Protein AF-0000000068829957 (afdb_homodimer)

Radius of gyration: 30.28 Å; Cα contacts (8 Å, |Δi|>4): 773; chains: 2; bounding box: 74×97×75 Å

Solvent-accessible surface area (backbone atoms only — not comparable to full-atom values): 32862 Å² total; per-residue (Å²): 134,70,81,79,63,74,63,84,70,80,65,81,62,57,65,62,57,53,44,51,52,41,47,58,48,46,72,55,53,75,54,76,85,65,76,72,61,68,68,58,65,77,64,64,68,70,67,81,69,76,67,53,70,68,47,48,56,52,47,56,69,32,60,49,36,44,52,46,49,48,53,38,49,49,32,34,45,48,32,22,50,38,40,54,48,34,44,62,73,44,33,48,37,49,35,57,43,63,31,39,73,57,59,40,68,57,50,48,51,51,43,53,52,39,29,52,50,13,31,56,48,21,60,63,41,32,81,74,61,18,57,50,54,40,29,38,51,10,24,44,50,30,13,54,26,29,38,50,40,15,52,49,32,51,74,74,65,45,43,62,71,45,57,87,76,63,80,66,68,80,69,69,84,73,54,42,62,63,51,53,54,34,50,43,50,24,40,23,28,32,25,33,12,37,58,33,43,33,43,27,43,45,50,49,51,45,56,81,89,48,15,32,52,50,27,25,53,51,46,44,50,40,51,49,40,44,51,49,34,46,63,46,43,61,58,36,27,75,73,48,22,43,24,47,40,29,38,49,14,12,49,42,16,45,53,44,28,57,53,46,66,74,66,52,67,32,60,42,70,55,53,60,67,58,47,44,33,28,46,55,68,76,42,80,70,55,80,53,67,46,70,78,70,77,70,67,71,68,71,71,69,64,52,72,72,61,48,75,61,76,77,106,135,70,81,80,62,74,63,85,69,86,61,81,64,57,65,62,57,53,45,50,52,41,47,58,47,47,70,56,52,72,54,75,87,66,75,73,61,69,69,59,67,78,66,64,68,71,66,81,68,75,67,54,73,69,47,48,56,52,46,56,67,32,62,48,36,44,51,47,48,48,52,36,49,50,33,34,45,48,33,20,50,38,40,55,50,34,44,63,75,44,33,48,36,49,34,56,44,64,31,38,73,58,59,40,68,56,50,48,51,50,43,52,53,38,30,52,50,13,31,55,48,23,60,63,41,32,80,75,63,18,59,50,53,40,30,37,51,11,23,43,49,29,14,53,27,29,37,50,39,14,52,48,32,50,74,75,64,45,43,64,71,44,60,86,77,62,81,66,70,80,69,68,84,72,55,41,62,64,53,54,54,33,51,46,51,23,40,23,27,32,25,33,11,37,58,33,43,32,42,26,44,47,50,49,53,45,56,81,92,49,15,32,50,50,26,25,52,52,47,43,51,39,51,49,39,43,49,48,35,49,62,46,44,60,59,36,26,75,73,48,22,44,23,48,39,29,37,50,14,11,49,43,16,43,53,43,28,57,53,46,67,74,66,52,67,29,61,42,70,56,50,60,68,57,46,44,32,29,45,56,70,76,41,80,68,54,80,54,68,46,69,79,70,74,69,66,70,67,70,70,69,62,52,71,74,63,42,69,69,74,77,102

Secondary structure (DSSP, 8-state):
--GGG----TT---HHHHHHHHHHHHTTTSSS-TTSTTTTTTT-S-------HHHHHHHHTSHHHHHHHHHHHHHHHHHHHTTHHHHHHTHHHHHHHTT-SS-HHHHHHHHHHHHHHHHHHHHHHHHHH-HHHHHHHHHHHHHHHHHHHHHHHHHHT--S---TT---S---S---SHHHHHHHHHHHHHHHTTTTHHHHHHTTSS-HHHHHHHHHHHHHHHHHHHHHHHHHHHHHHHHHHHHHHHHHHHHHHHHHHHHHHHH----TT--HHHHHHHHHTS----SS--------------TTSS-S-TT-/--GGG----TT---HHHHHHHHHHHHHTTSSS-TTSTTTTTTT-S-------HHHHHHHHTSHHHHHHHHHHHHHHHHHHHTTHHHHHHTHHHHHHHTT-SS-HHHHHHHHHHHHHHHHHHHHHHHHHH-HHHHHHHHHHHHHHHHHHHHHHHHHHT--S---TT---S---S---SHHHHHHHHHHHHHHHTTTTHHHHHHTTSS-HHHHHHHHHHHHHHHHHHHHHHHHHHHHHHHHHHHHHHHHHHHHHHHHHHHHHHHH----TT--HHHHHHHHHTS----SS--------------TTSSSGGGG-

Structure (mmCIF, N/CA/C/O backbone):
data_AF-0000000068829957-model_v1
#
loop_
_entity.id
_entity.type
_entity.pdbx_description
1 polymer 'Major facilitator superfamily (MFS) profile domain-containing protein'
#
loop_
_atom_site.group_PDB
_atom_site.id
_atom_site.type_symbol
_atom_site.label_atom_id
_atom_site.label_alt_id
_atom_site.label_comp_id
_atom_site.label_asym_id
_atom_site.label_entity_id
_atom_site.label_seq_id
_atom_site.pdbx_PDB_ins_code
_atom_site.Cartn_x
_atom_site.Cartn_y
_atom_site.Cartn_z
_atom_site.occupancy
_atom_site.B_iso_or_equiv
_atom_site.auth_seq_id
_atom_site.auth_comp_id
_atom_site.auth_asym_id
_atom_site.auth_atom_id
_atom_site.pdbx_PDB_model_num
ATOM 1 N N . MET A 1 1 ? 8.531 40.062 -26.922 1 20.66 1 MET A N 1
ATOM 2 C CA . MET A 1 1 ? 9.102 40.719 -25.75 1 20.66 1 MET A CA 1
ATOM 3 C C . MET A 1 1 ? 8 41.375 -24.922 1 20.66 1 MET A C 1
ATOM 5 O O . MET A 1 1 ? 8.133 41.5 -23.688 1 20.66 1 MET A O 1
ATOM 9 N N . ALA A 1 2 ? 7.012 42.156 -25.516 1 23.16 2 ALA A N 1
ATOM 10 C CA . ALA A 1 2 ? 6.039 43.094 -24.938 1 23.16 2 ALA A CA 1
ATOM 11 C C . ALA A 1 2 ? 4.938 42.344 -24.203 1 23.16 2 ALA A C 1
ATOM 13 O O . ALA A 1 2 ? 4.445 42.812 -23.172 1 23.16 2 ALA A O 1
ATOM 14 N N . TRP A 1 3 ? 4.371 41.312 -24.891 1 24.27 3 TRP A N 1
ATOM 15 C CA . TRP A 1 3 ? 3.029 40.875 -24.531 1 24.27 3 TRP A CA 1
ATOM 16 C C . TRP A 1 3 ? 3.021 40.25 -23.141 1 24.27 3 TRP A C 1
ATOM 18 O O . TRP A 1 3 ? 1.961 40.094 -22.531 1 24.27 3 TRP A O 1
ATOM 28 N N . LEU A 1 4 ? 4.215 39.656 -22.688 1 21.59 4 LEU A N 1
ATOM 29 C CA . LEU A 1 4 ? 4.395 38.875 -21.484 1 21.59 4 LEU A CA 1
ATOM 30 C C . LEU A 1 4 ? 4.105 39.688 -20.234 1 21.59 4 LEU A C 1
ATOM 32 O O . LEU A 1 4 ? 4.328 39.219 -19.109 1 21.59 4 LEU A O 1
ATOM 36 N N . ARG A 1 5 ? 3.996 41 -20.422 1 25.95 5 ARG A N 1
ATOM 37 C CA . ARG A 1 5 ? 4.055 42 -19.375 1 25.95 5 ARG A CA 1
ATOM 38 C C . ARG A 1 5 ? 2.793 41.969 -18.516 1 25.95 5 ARG A C 1
ATOM 40 O O . ARG A 1 5 ? 2.662 42.75 -17.562 1 25.95 5 ARG A O 1
ATOM 47 N N . GLY A 1 6 ? 1.72 41.594 -19.188 1 27.38 6 GLY A N 1
ATOM 48 C CA . GLY A 1 6 ? 0.458 41.938 -18.562 1 27.38 6 GLY A CA 1
ATOM 49 C C . GLY A 1 6 ? 0.237 41.25 -17.234 1 27.38 6 GLY A C 1
ATOM 50 O O . GLY A 1 6 ? -0.901 41.094 -16.781 1 27.38 6 GLY A O 1
ATOM 51 N N . TRP A 1 7 ? 1.264 40.5 -16.781 1 24.75 7 TRP A N 1
ATOM 52 C CA . TRP A 1 7 ? 1.088 39.625 -15.625 1 24.75 7 TRP A CA 1
ATOM 53 C C . TRP A 1 7 ? 0.588 40.406 -14.414 1 24.75 7 TRP A C 1
ATOM 55 O O . TRP A 1 7 ? 0.875 41.594 -14.273 1 24.75 7 TRP A O 1
ATOM 65 N N . THR A 1 8 ? -0.398 39.812 -13.602 1 26.27 8 THR A N 1
ATOM 66 C CA . THR A 1 8 ? -1.294 40.312 -12.555 1 26.27 8 THR A CA 1
ATOM 67 C C . THR A 1 8 ? -0.514 41.062 -11.477 1 26.27 8 THR A C 1
ATOM 69 O O . THR A 1 8 ? 0.425 40.5 -10.891 1 26.27 8 THR A O 1
ATOM 72 N N . THR A 1 9 ? -0.306 42.312 -11.578 1 26 9 THR A N 1
ATOM 73 C CA . THR A 1 9 ? 0.217 43.281 -10.602 1 26 9 THR A CA 1
ATOM 74 C C . THR A 1 9 ? -0.488 43.125 -9.258 1 26 9 THR A C 1
ATOM 76 O O . THR A 1 9 ? -1.718 43.062 -9.195 1 26 9 THR A O 1
ATOM 79 N N . VAL A 1 10 ? 0.106 42.406 -8.289 1 30.42 10 VAL A N 1
ATOM 80 C CA . VAL A 1 10 ? -0.153 42.406 -6.852 1 30.42 10 VAL A CA 1
ATOM 81 C C . VAL A 1 10 ? -0.478 43.812 -6.383 1 30.42 10 VAL A C 1
ATOM 83 O O . VAL A 1 10 ? -0.15 44.188 -5.254 1 30.42 10 VAL A O 1
ATOM 86 N N . GLU A 1 11 ? -0.833 44.719 -7.32 1 29.52 11 GLU A N 1
ATOM 87 C CA . GLU A 1 11 ? -1.032 46.094 -6.941 1 29.52 11 GLU A CA 1
ATOM 88 C C . GLU A 1 11 ? -2.057 46.219 -5.816 1 29.52 11 GLU A C 1
ATOM 90 O O . GLU A 1 11 ? -2.02 47.188 -5.039 1 29.52 11 GLU A O 1
ATOM 95 N N . SER A 1 12 ? -3.197 45.594 -6 1 31.22 12 SER A N 1
ATOM 96 C CA . SER A 1 12 ? -4.27 46.125 -5.176 1 31.22 12 SER A CA 1
ATOM 97 C C . SER A 1 12 ? -4.113 45.719 -3.719 1 31.22 12 SER A C 1
ATOM 99 O O . SER A 1 12 ? -4.641 44.688 -3.305 1 31.22 12 SER A O 1
ATOM 101 N N . VAL A 1 13 ? -2.893 45.625 -3.256 1 34 13 VAL A N 1
ATOM 102 C CA . VAL A 1 13 ? -2.744 45.562 -1.807 1 34 13 VAL A CA 1
ATOM 103 C C . VAL A 1 13 ? -3.594 46.625 -1.151 1 34 13 VAL A C 1
ATOM 105 O O . VAL A 1 13 ? -3.414 47.812 -1.428 1 34 13 VAL A O 1
ATOM 108 N N . ASP A 1 14 ? -4.805 46.375 -0.723 1 34.84 14 ASP A N 1
ATOM 109 C CA . ASP A 1 14 ? -5.852 47.281 -0.241 1 34.84 14 ASP A CA 1
ATOM 110 C C . ASP A 1 14 ? -5.281 48.312 0.725 1 34.84 14 ASP A C 1
ATOM 112 O O . ASP A 1 14 ? -4.453 48 1.577 1 34.84 14 ASP A O 1
ATOM 116 N N . PRO A 1 15 ? -5.297 49.594 0.412 1 38.59 15 PRO A N 1
ATOM 117 C CA . PRO A 1 15 ? -4.898 50.75 1.225 1 38.59 15 PRO A CA 1
ATOM 118 C C . PRO A 1 15 ? -5.285 50.594 2.693 1 38.59 15 PRO A C 1
ATOM 120 O O . PRO A 1 15 ? -4.562 51.062 3.578 1 38.59 15 PRO A O 1
ATOM 123 N N . GLU A 1 16 ? -6.328 49.812 2.869 1 39.44 16 GLU A N 1
ATOM 124 C CA . GLU A 1 16 ? -6.848 49.688 4.227 1 39.44 16 GLU A CA 1
ATOM 125 C C . GLU A 1 16 ? -5.895 48.875 5.105 1 39.44 16 GLU A C 1
ATOM 127 O O . GLU A 1 16 ? -5.734 49.188 6.293 1 39.44 16 GLU A O 1
ATOM 132 N N . PHE A 1 17 ? -5.242 47.906 4.418 1 39.41 17 PHE A N 1
ATOM 133 C CA . PHE A 1 17 ? -4.266 47.156 5.195 1 39.41 17 PHE A CA 1
ATOM 134 C C . PHE A 1 17 ? -3.07 48.031 5.559 1 39.41 17 PHE A C 1
ATOM 136 O O . PHE A 1 17 ? -2.549 47.938 6.672 1 39.41 17 PHE A O 1
ATOM 143 N N . GLN A 1 18 ? -2.752 48.844 4.656 1 41.28 18 GLN A N 1
ATOM 144 C CA . GLN A 1 18 ? -1.681 49.781 4.969 1 41.28 18 GLN A CA 1
ATOM 145 C C . GLN A 1 18 ? -2.094 50.75 6.082 1 41.28 18 GLN A C 1
ATOM 147 O O . GLN A 1 18 ? -1.284 51.094 6.949 1 41.28 18 GLN A O 1
ATOM 152 N N . GLU A 1 19 ? -3.309 51.094 6.039 1 45.19 19 GLU A N 1
ATOM 153 C CA . GLU A 1 19 ? -3.787 52.031 7.043 1 45.19 19 GLU A CA 1
ATOM 154 C C . GLU A 1 19 ? -3.855 51.375 8.422 1 45.19 19 GLU A C 1
ATOM 156 O O . GLU A 1 19 ? -3.523 52 9.43 1 45.19 19 GLU A O 1
ATOM 161 N N . LEU A 1 20 ? -4.211 50.094 8.422 1 41.53 20 LEU A N 1
ATOM 162 C CA . LEU A 1 20 ? -4.219 49.375 9.688 1 41.53 20 LEU A CA 1
ATOM 163 C C . LEU A 1 20 ? -2.805 49.25 10.242 1 41.53 20 LEU A C 1
ATOM 165 O O . LEU A 1 20 ? -2.576 49.438 11.438 1 41.53 20 LEU A O 1
ATOM 169 N N . CYS A 1 21 ? -1.867 48.906 9.328 1 42.53 21 CYS A N 1
ATOM 170 C CA . CYS A 1 21 ? -0.47 48.906 9.75 1 42.53 21 CYS A CA 1
ATOM 171 C C . CYS A 1 21 ? -0.027 50.281 10.172 1 42.53 21 CYS A C 1
ATOM 173 O O . CYS A 1 21 ? 0.716 50.438 11.148 1 42.53 21 CYS A O 1
ATOM 175 N N . ARG A 1 22 ? -0.513 51.125 9.43 1 42.97 22 ARG A N 1
ATOM 176 C CA . ARG A 1 22 ? -0.151 52.5 9.734 1 42.97 22 ARG A CA 1
ATOM 177 C C . ARG A 1 22 ? -0.759 52.969 11.055 1 42.97 22 ARG A C 1
ATOM 179 O O . ARG A 1 22 ? -0.104 53.656 11.844 1 42.97 22 ARG A O 1
ATOM 186 N N . GLN A 1 23 ? -2.041 52.656 11.234 1 42.66 23 GLN A N 1
ATOM 187 C CA . GLN A 1 23 ? -2.697 53.062 12.469 1 42.66 23 GLN A CA 1
ATOM 188 C C . GLN A 1 23 ? -2.064 52.375 13.68 1 42.66 23 GLN A C 1
ATOM 190 O O . GLN A 1 23 ? -1.937 52.969 14.742 1 42.66 23 GLN A O 1
ATOM 195 N N . LEU A 1 24 ? -1.767 51.031 13.469 1 37.44 24 LEU A N 1
ATOM 196 C CA . LEU A 1 24 ? -1.038 50.375 14.539 1 37.44 24 LEU A CA 1
ATOM 197 C C . LEU A 1 24 ? 0.324 51 14.766 1 37.44 24 LEU A C 1
ATOM 199 O O . LEU A 1 24 ? 0.78 51.125 15.898 1 37.44 24 LEU A O 1
ATOM 203 N N . ASN A 1 25 ? 0.862 51.344 13.633 1 37.62 25 ASN A N 1
ATOM 204 C CA . ASN A 1 25 ? 2.129 52.062 13.742 1 37.62 25 ASN A CA 1
ATOM 205 C C . ASN A 1 25 ? 1.93 53.469 14.289 1 37.62 25 ASN A C 1
ATOM 207 O O . ASN A 1 25 ? 2.828 54.031 14.914 1 37.62 25 ASN A O 1
ATOM 211 N N . LYS A 1 26 ? 0.873 54.062 13.852 1 38 26 LYS A N 1
ATOM 212 C CA . LYS A 1 26 ? 0.662 55.438 14.312 1 38 26 LYS A CA 1
ATOM 213 C C . LYS A 1 26 ? 0.438 55.469 15.82 1 38 26 LYS A C 1
ATOM 215 O O . LYS A 1 26 ? 0.855 56.438 16.484 1 38 26 LYS A O 1
ATOM 220 N N . ASN A 1 27 ? -0.514 54.625 16.297 1 36.5 27 ASN A N 1
ATOM 221 C CA . ASN A 1 27 ? -0.719 54.719 17.734 1 36.5 27 ASN A CA 1
ATOM 222 C C . ASN A 1 27 ? 0.56 54.375 18.5 1 36.5 27 ASN A C 1
ATOM 224 O O . ASN A 1 27 ? 0.606 54.531 19.734 1 36.5 27 ASN A O 1
ATOM 228 N N . ALA A 1 28 ? 1.517 53.625 17.859 1 33.62 28 ALA A N 1
ATOM 229 C CA . ALA A 1 28 ? 2.832 53.438 18.469 1 33.62 28 ALA A CA 1
ATOM 230 C C . ALA A 1 28 ? 3.643 54.75 18.406 1 33.62 28 ALA A C 1
ATOM 232 O O . ALA A 1 28 ? 4.746 54.812 18.953 1 33.62 28 ALA A O 1
ATOM 233 N N . VAL A 1 29 ? 3.271 55.625 17.516 1 34.06 29 VAL A N 1
ATOM 234 C CA . VAL A 1 29 ? 4.137 56.781 17.312 1 34.06 29 VAL A CA 1
ATOM 235 C C . VAL A 1 29 ? 4.121 57.656 18.547 1 34.06 29 VAL A C 1
ATOM 237 O O . VAL A 1 29 ? 5.004 58.5 18.734 1 34.06 29 VAL A O 1
ATOM 240 N N . GLN A 1 30 ? 3 57.875 19.078 1 31.67 30 GLN A N 1
ATOM 241 C CA . GLN A 1 30 ? 3.168 58.969 20.016 1 31.67 30 GLN A CA 1
ATOM 242 C C . GLN A 1 30 ? 4.145 58.625 21.125 1 31.67 30 GLN A C 1
ATOM 244 O O . GLN A 1 30 ? 4.438 59.438 22 1 31.67 30 GLN A O 1
ATOM 249 N N . ALA A 1 31 ? 4.098 57.344 21.578 1 30.48 31 ALA A N 1
ATOM 250 C CA . ALA A 1 31 ? 4.969 57.312 22.766 1 30.48 31 ALA A CA 1
ATOM 251 C C . ALA A 1 31 ? 6.434 57.469 22.359 1 30.48 31 ALA A C 1
ATOM 253 O O . ALA A 1 31 ? 6.789 57.25 21.203 1 30.48 31 ALA A O 1
ATOM 254 N N . THR A 1 32 ? 7.504 57.562 23.375 1 31.25 32 THR A N 1
ATOM 255 C CA . THR A 1 32 ? 8.93 57.844 23.281 1 31.25 32 THR A CA 1
ATOM 256 C C . THR A 1 32 ? 9.57 57.031 22.156 1 31.25 32 THR A C 1
ATOM 258 O O . THR A 1 32 ? 9.062 56 21.766 1 31.25 32 THR A O 1
ATOM 261 N N . PRO A 1 33 ? 10.711 57.5 21.406 1 30.17 33 PRO A N 1
ATOM 262 C CA . PRO A 1 33 ? 11.383 56.938 20.234 1 30.17 33 PRO A CA 1
ATOM 263 C C . PRO A 1 33 ? 11.555 55.438 20.312 1 30.17 33 PRO A C 1
ATOM 265 O O . PRO A 1 33 ? 12.141 54.938 21.281 1 30.17 33 PRO A O 1
ATOM 268 N N . LEU A 1 34 ? 10.578 54.594 19.938 1 30.53 34 LEU A N 1
ATOM 269 C CA . LEU A 1 34 ? 10.43 53.125 19.953 1 30.53 34 LEU A CA 1
ATOM 270 C C . LEU A 1 34 ? 11.656 52.469 19.359 1 30.53 34 LEU A C 1
ATOM 272 O O . LEU A 1 34 ? 11.547 51.375 18.781 1 30.53 34 LEU A O 1
ATOM 276 N N . THR A 1 35 ? 12.891 53.125 19.125 1 31.33 35 THR A N 1
ATOM 277 C CA . THR A 1 35 ? 14.141 52.531 18.656 1 31.33 35 THR A CA 1
ATOM 278 C C . THR A 1 35 ? 14.453 51.25 19.438 1 31.33 35 THR A C 1
ATOM 280 O O . THR A 1 35 ? 15.07 50.344 18.906 1 31.33 35 THR A O 1
ATOM 283 N N . THR A 1 36 ? 14.359 51.344 20.828 1 30.22 36 THR A N 1
ATOM 284 C CA . THR A 1 36 ? 14.953 50.281 21.641 1 30.22 36 THR A CA 1
ATOM 285 C C . THR A 1 36 ? 14.125 49 21.547 1 30.22 36 THR A C 1
ATOM 287 O O . THR A 1 36 ? 14.609 47.938 21.859 1 30.22 36 THR A O 1
ATOM 290 N N . ILE A 1 37 ? 12.734 49.156 21.422 1 29.83 37 ILE A N 1
ATOM 291 C CA . ILE A 1 37 ? 11.969 47.938 21.625 1 29.83 37 ILE A CA 1
ATOM 292 C C . ILE A 1 37 ? 11.992 47.094 20.344 1 29.83 37 ILE A C 1
ATOM 294 O O . ILE A 1 37 ? 11.32 46.062 20.25 1 29.83 37 ILE A O 1
ATOM 298 N N . SER A 1 38 ? 12.312 47.625 19.188 1 33.47 38 SER A N 1
ATOM 2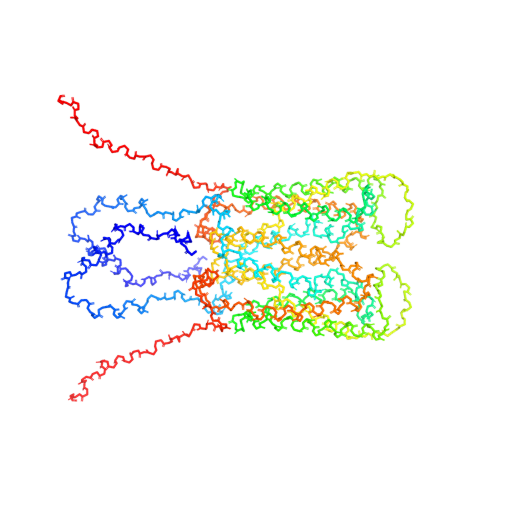99 C CA . SER A 1 38 ? 12.391 46.812 17.969 1 33.47 38 SER A CA 1
ATOM 300 C C . SER A 1 38 ? 13.289 45.594 18.156 1 33.47 38 SER A C 1
ATOM 302 O O . SER A 1 38 ? 13.336 44.719 17.312 1 33.47 38 SER A O 1
ATOM 304 N N . GLY A 1 39 ? 14.312 45.688 19.031 1 30.8 39 GLY A N 1
ATOM 305 C CA . GLY A 1 39 ? 15.258 44.625 19.203 1 30.8 39 GLY A CA 1
ATOM 306 C C . GLY A 1 39 ? 14.625 43.375 19.812 1 30.8 39 GLY A C 1
ATOM 307 O O . GLY A 1 39 ? 15.195 42.281 19.719 1 30.8 39 GLY A O 1
ATOM 308 N N . LYS A 1 40 ? 13.734 43.5 20.844 1 33.03 40 LYS A N 1
ATOM 309 C CA . LYS A 1 40 ? 13.398 42.375 21.703 1 33.03 40 LYS A CA 1
ATOM 310 C C . LYS A 1 40 ? 12.227 41.562 21.125 1 33.03 40 LYS A C 1
ATOM 312 O O . LYS A 1 40 ? 11.781 40.594 21.734 1 33.03 40 LYS A O 1
ATOM 317 N N . LEU A 1 41 ? 11.383 42.125 20.422 1 34.44 41 LEU A N 1
ATOM 318 C CA . LEU A 1 41 ? 10.203 41.344 20.078 1 34.44 41 LEU A CA 1
ATOM 319 C C . LEU A 1 41 ? 10.57 40.156 19.172 1 34.44 41 LEU A C 1
ATOM 321 O O . LEU A 1 41 ? 9.773 39.25 19 1 34.44 41 LEU A O 1
ATOM 325 N N . ASN A 1 42 ? 11.508 40.375 18.328 1 33.78 42 ASN A N 1
ATOM 326 C CA . ASN A 1 42 ? 11.867 39.25 17.453 1 33.78 42 ASN A CA 1
ATOM 327 C C . ASN A 1 42 ? 12.289 38.031 18.266 1 33.78 42 ASN A C 1
ATOM 329 O O . ASN A 1 42 ? 12.516 36.969 17.703 1 33.78 42 ASN A O 1
ATOM 333 N N . GLU A 1 43 ? 12.742 38.25 19.453 1 33.09 43 GLU A N 1
ATOM 334 C CA . GLU A 1 43 ? 13.5 37.156 20.062 1 33.09 43 GLU A CA 1
ATOM 335 C C . GLU A 1 43 ? 12.586 36.062 20.578 1 33.09 43 GLU A C 1
ATOM 337 O O . GLU A 1 43 ? 12.977 34.906 20.641 1 33.09 43 GLU A O 1
ATOM 342 N N . ASN A 1 44 ? 11.484 36.344 21.375 1 33.28 44 ASN A N 1
ATOM 343 C CA . ASN A 1 44 ? 10.938 35.281 22.203 1 33.28 44 ASN A CA 1
ATOM 344 C C . ASN A 1 44 ? 9.758 34.594 21.531 1 33.28 44 ASN A C 1
ATOM 346 O O . ASN A 1 44 ? 8.836 34.125 22.203 1 33.28 44 ASN A O 1
ATOM 350 N N . VAL A 1 45 ? 9.305 34.969 20.375 1 34.78 45 VAL A N 1
ATOM 351 C CA . VAL A 1 45 ? 8.258 34.031 19.953 1 34.78 45 VAL A CA 1
ATOM 352 C C . VAL A 1 45 ? 8.727 32.594 20.156 1 34.78 45 VAL A C 1
ATOM 354 O O . VAL A 1 45 ? 9.695 32.156 19.531 1 34.78 45 VAL A O 1
ATOM 357 N N . PRO A 1 46 ? 8.422 32.094 21.328 1 32.47 46 PRO A N 1
ATOM 358 C CA . PRO A 1 46 ? 8.852 30.688 21.5 1 32.47 46 PRO A CA 1
ATOM 359 C C . PRO A 1 46 ? 8.539 29.828 20.297 1 32.47 46 PRO A C 1
ATOM 361 O O . PRO A 1 46 ? 7.406 29.828 19.812 1 32.47 46 PRO A O 1
ATOM 364 N N . MET A 1 47 ? 9.352 29.734 19.359 1 35.09 47 MET A N 1
ATOM 365 C CA . MET A 1 47 ? 9.258 28.672 18.359 1 35.09 47 MET A CA 1
ATOM 366 C C . MET A 1 47 ? 8.625 27.422 18.953 1 35.09 47 MET A C 1
ATOM 368 O O . MET A 1 47 ? 9.133 26.875 19.938 1 35.09 47 MET A O 1
ATOM 372 N N . ILE A 1 48 ? 7.297 27.328 19.047 1 38.41 48 ILE A N 1
ATOM 373 C CA . ILE A 1 48 ? 6.668 26.062 19.422 1 38.41 48 ILE A CA 1
ATOM 374 C C . ILE A 1 48 ? 7.641 24.906 19.188 1 38.41 48 ILE A C 1
ATOM 376 O O . ILE A 1 48 ? 8.016 24.625 18.047 1 38.41 48 ILE A O 1
ATOM 380 N N . LYS A 1 49 ? 8.422 24.703 20.172 1 41.09 49 LYS A N 1
ATOM 381 C CA . LYS A 1 49 ? 9.438 23.656 20.281 1 41.09 49 LYS A CA 1
ATOM 382 C C . LYS A 1 49 ? 8.906 22.312 19.812 1 41.09 49 LYS A C 1
ATOM 384 O O . LYS A 1 49 ? 7.879 21.844 20.297 1 41.09 49 LYS A O 1
ATOM 389 N N . LYS A 1 50 ? 9.164 21.953 18.641 1 49.78 50 LYS A N 1
ATOM 390 C CA . LYS A 1 50 ? 8.898 20.562 18.281 1 49.78 50 LYS A CA 1
ATOM 391 C C . LYS A 1 50 ? 9.391 19.609 19.359 1 49.78 50 LYS A C 1
ATOM 393 O O . LYS A 1 50 ? 10.523 19.734 19.828 1 49.78 50 LYS A O 1
ATOM 398 N N . PRO A 1 51 ? 8.453 18.891 20.047 1 49.16 51 PRO A N 1
ATOM 399 C CA . PRO A 1 51 ? 8.82 18 21.156 1 49.16 51 PRO A CA 1
ATOM 400 C C . PRO A 1 51 ? 10.008 17.109 20.828 1 49.16 51 PRO A C 1
ATOM 402 O O . PRO A 1 51 ? 10.203 16.734 19.672 1 49.16 51 PRO A O 1
ATOM 405 N N . SER A 1 52 ? 10.969 17 21.797 1 50.59 52 SER A N 1
ATOM 406 C CA . SER A 1 52 ? 12.109 16.078 21.781 1 50.59 52 SER A CA 1
ATOM 407 C C . SER A 1 52 ? 11.672 14.672 21.422 1 50.59 52 SER A C 1
ATOM 409 O O . SER A 1 52 ? 10.484 14.344 21.484 1 50.59 52 SER A O 1
ATOM 411 N N . LYS A 1 53 ? 12.602 13.781 20.922 1 53.94 53 LYS A N 1
ATOM 412 C CA . LYS A 1 53 ? 12.391 12.375 20.594 1 53.94 53 LYS A CA 1
ATOM 413 C C . LYS A 1 53 ? 11.5 11.695 21.625 1 53.94 53 LYS A C 1
ATOM 415 O O . LYS A 1 53 ? 10.586 10.945 21.266 1 53.94 53 LYS A O 1
ATOM 420 N N . VAL A 1 54 ? 11.969 11.859 22.844 1 50.69 54 VAL A N 1
ATOM 421 C CA . VAL A 1 54 ? 11.289 11.234 23.969 1 50.69 54 VAL A CA 1
ATOM 422 C C . VAL A 1 54 ? 9.867 11.773 24.078 1 50.69 54 VAL A C 1
ATOM 424 O O . VAL A 1 54 ? 8.93 11.023 24.375 1 50.69 54 VAL A O 1
ATOM 427 N N . GLN A 1 55 ? 9.781 13 23.703 1 55.75 55 GLN A N 1
ATOM 428 C CA . GLN A 1 55 ? 8.461 13.609 23.812 1 55.75 55 GLN A CA 1
ATOM 429 C C . GLN A 1 55 ? 7.547 13.133 22.688 1 55.75 55 GLN A C 1
ATOM 431 O O . GLN A 1 55 ? 6.348 12.922 22.906 1 55.75 55 GLN A O 1
ATOM 436 N N . MET A 1 56 ? 8.227 12.852 21.578 1 60.34 56 MET A N 1
ATOM 437 C CA . MET A 1 56 ? 7.441 12.352 20.453 1 60.34 56 MET A CA 1
ATOM 438 C C . MET A 1 56 ? 6.938 10.938 20.734 1 60.34 56 MET A C 1
ATOM 440 O O . MET A 1 56 ? 5.773 10.625 20.469 1 60.34 56 MET A O 1
ATOM 444 N N . LEU A 1 57 ? 7.84 10.117 21.328 1 61.81 57 LEU A N 1
ATOM 445 C CA . LEU A 1 57 ? 7.449 8.758 21.656 1 61.81 57 LEU A CA 1
ATOM 446 C C . LEU A 1 57 ? 6.391 8.75 22.766 1 61.81 57 LEU A C 1
ATOM 448 O O . LEU A 1 57 ? 5.492 7.902 22.75 1 61.81 57 LEU A O 1
ATOM 452 N N . LYS A 1 58 ? 6.523 9.648 23.594 1 63.94 58 LYS A N 1
ATOM 453 C CA . LYS A 1 58 ? 5.535 9.766 24.672 1 63.94 58 LYS A CA 1
ATOM 454 C C . LYS A 1 58 ? 4.18 10.203 24.125 1 63.94 58 LYS A C 1
ATOM 456 O O . LYS A 1 58 ? 3.137 9.805 24.641 1 63.94 58 LYS A O 1
ATOM 461 N N . LEU A 1 59 ? 4.301 10.922 23.094 1 65.06 59 LEU A N 1
ATOM 462 C CA . LEU A 1 59 ? 3.068 11.383 22.469 1 65.06 59 LEU A CA 1
ATOM 463 C C . LEU A 1 59 ? 2.361 10.242 21.734 1 65.06 59 LEU A C 1
ATOM 465 O O . LEU A 1 59 ? 1.131 10.188 21.703 1 65.06 59 LEU A O 1
ATOM 469 N N . LEU A 1 60 ? 3.211 9.281 21.453 1 66.19 60 LEU A N 1
ATOM 470 C CA . LEU A 1 60 ? 2.652 8.125 20.75 1 66.19 60 LEU A CA 1
ATOM 471 C C . LEU A 1 60 ? 1.867 7.238 21.703 1 66.19 60 LEU A C 1
ATOM 473 O O . LEU A 1 60 ? 1.017 6.457 21.281 1 66.19 60 LEU A O 1
ATOM 477 N N . GLY A 1 61 ? 2.129 7.492 22.891 1 69.19 61 GLY A N 1
ATOM 478 C CA . GLY A 1 61 ? 1.453 6.676 23.875 1 69.19 61 GLY A CA 1
ATOM 479 C C . GLY A 1 61 ? 0.197 7.328 24.422 1 69.19 61 GLY A C 1
ATOM 480 O O . GLY A 1 61 ? -0.544 6.711 25.203 1 69.19 61 GLY A O 1
ATOM 481 N N . LYS A 1 62 ? -0.101 8.484 24.031 1 73.31 62 LYS A N 1
ATOM 482 C CA . LYS A 1 62 ? -1.265 9.195 24.547 1 73.31 62 LYS A CA 1
ATOM 483 C C . LYS A 1 62 ? -2.541 8.758 23.828 1 73.31 62 LYS A C 1
ATOM 485 O O . LYS A 1 62 ? -2.494 8.289 22.703 1 73.31 62 LYS A O 1
ATOM 490 N N . LYS A 1 63 ? -3.641 8.734 24.609 1 76.19 63 LYS A N 1
ATOM 491 C CA . LYS A 1 63 ? -4.953 8.352 24.094 1 76.19 63 LYS A CA 1
ATOM 492 C C . LYS A 1 63 ? -5.281 9.109 22.812 1 76.19 63 LYS A C 1
ATOM 494 O O . LYS A 1 63 ? -5.898 8.562 21.906 1 76.19 63 LYS A O 1
ATOM 499 N N . GLU A 1 64 ? -4.727 10.289 22.75 1 77.81 64 GLU A N 1
ATOM 500 C CA . GLU A 1 64 ? -4.988 11.156 21.609 1 77.81 64 GLU A CA 1
ATOM 501 C C . GLU A 1 64 ? -4.352 10.602 20.328 1 77.81 64 GLU A C 1
ATOM 503 O O . GLU A 1 64 ? -4.773 10.922 19.219 1 77.81 64 GLU A O 1
ATOM 508 N N . PHE A 1 65 ? -3.396 9.75 20.578 1 80.5 65 PHE A N 1
ATOM 509 C CA . PHE A 1 65 ? -2.725 9.133 19.438 1 80.5 65 PHE A CA 1
ATOM 510 C C . PHE A 1 65 ? -3.225 7.715 19.219 1 80.5 65 PHE A C 1
ATOM 512 O O . PHE A 1 65 ? -3.426 7.293 18.078 1 80.5 65 PHE A O 1
ATOM 519 N N . LEU A 1 66 ? -3.598 7.066 20.203 1 85 66 LEU A N 1
ATOM 520 C CA . LEU A 1 66 ? -3.867 5.633 20.109 1 85 66 LEU A CA 1
ATOM 521 C C . LEU A 1 66 ? -5.227 5.375 19.469 1 85 66 LEU A C 1
ATOM 523 O O . LEU A 1 66 ? -5.387 4.422 18.703 1 85 66 LEU A O 1
ATOM 5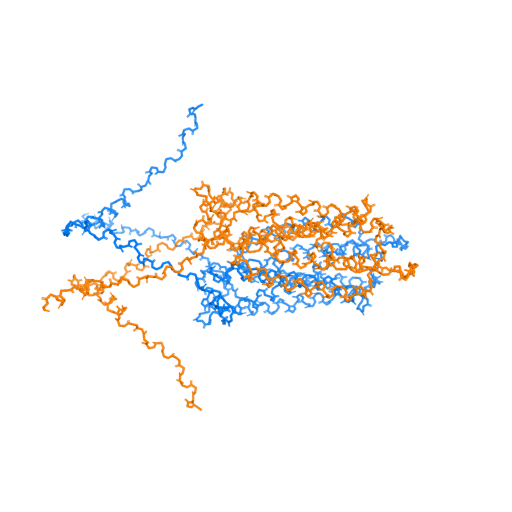27 N N . TRP A 1 67 ? -6.176 6.184 19.766 1 87.75 67 TRP A N 1
ATOM 528 C CA . TRP A 1 67 ? -7.508 5.949 19.219 1 87.75 67 TRP A CA 1
ATOM 529 C C . TRP A 1 67 ? -7.527 6.215 17.719 1 87.75 67 TRP A C 1
ATOM 531 O O . TRP A 1 67 ? -8.016 5.391 16.938 1 87.75 67 TRP A O 1
ATOM 541 N N . PRO A 1 68 ? -6.938 7.332 17.297 1 90.75 68 PRO A N 1
ATOM 542 C CA . PRO A 1 68 ? -6.852 7.531 15.844 1 90.75 68 PRO A CA 1
ATOM 543 C C . PRO A 1 68 ? -6.004 6.465 15.148 1 90.75 68 PRO A C 1
ATOM 545 O O . PRO A 1 68 ? -6.324 6.043 14.031 1 90.75 68 PRO A O 1
ATOM 548 N N . TYR A 1 69 ? -5.023 6.055 15.812 1 92.12 69 TYR A N 1
ATOM 549 C CA . TYR A 1 69 ? -4.172 5.027 15.219 1 92.12 69 TYR A CA 1
ATOM 550 C C . TYR A 1 69 ? -4.922 3.711 15.07 1 92.12 69 TYR A C 1
ATOM 552 O O . TYR A 1 69 ? -4.777 3.01 14.07 1 92.12 69 TYR A O 1
ATOM 560 N N . PHE A 1 70 ? -5.695 3.379 16.062 1 94.06 70 PHE A N 1
ATOM 561 C CA . PHE A 1 70 ? -6.516 2.174 15.984 1 94.06 70 PHE A CA 1
ATOM 562 C C . PHE A 1 70 ? -7.496 2.26 14.82 1 94.06 70 PHE A C 1
ATOM 564 O O . PHE A 1 70 ? -7.688 1.285 14.086 1 94.06 70 PHE A O 1
ATOM 571 N N . LEU A 1 71 ? -8.094 3.381 14.672 1 94.81 71 LEU A N 1
ATOM 572 C CA . LEU A 1 71 ? -9.055 3.572 13.586 1 94.81 71 LEU A CA 1
ATOM 573 C C . LEU A 1 71 ? -8.375 3.412 12.227 1 94.81 71 LEU A C 1
ATOM 575 O O . LEU A 1 71 ? -8.906 2.74 11.344 1 94.81 71 LEU A O 1
ATOM 579 N N . VAL A 1 72 ? -7.246 4.012 12.094 1 95.5 72 VAL A N 1
ATOM 580 C CA . VAL A 1 72 ? -6.488 3.906 10.852 1 95.5 72 VAL A CA 1
ATOM 581 C C . VAL A 1 72 ? -6.055 2.459 10.633 1 95.5 72 VAL A C 1
ATOM 583 O O . VAL A 1 72 ? -6.18 1.93 9.523 1 95.5 72 VAL A O 1
ATOM 586 N N . ALA A 1 73 ? -5.629 1.809 11.664 1 95.69 73 ALA A N 1
ATOM 587 C CA . ALA A 1 73 ? -5.211 0.411 11.586 1 95.69 73 ALA A CA 1
ATOM 588 C C . ALA A 1 73 ? -6.375 -0.487 11.18 1 95.69 73 ALA A C 1
ATOM 590 O O . ALA A 1 73 ? -6.219 -1.367 10.328 1 95.69 73 ALA A O 1
ATOM 591 N N . LEU A 1 74 ? -7.484 -0.245 11.773 1 97 74 LEU A N 1
ATOM 592 C CA . LEU A 1 74 ? -8.672 -1.021 11.445 1 97 74 LEU A CA 1
ATOM 593 C C . LEU A 1 74 ? -9.055 -0.829 9.977 1 97 74 LEU A C 1
ATOM 595 O O . LEU A 1 74 ? -9.422 -1.789 9.297 1 97 74 LEU A O 1
ATOM 599 N N . SER A 1 75 ? -8.984 0.377 9.555 1 97.25 75 SER A N 1
ATOM 600 C CA . SER A 1 75 ? -9.328 0.656 8.156 1 97.25 75 SER A CA 1
ATOM 601 C C . SER A 1 75 ? -8.359 -0.039 7.207 1 97.25 75 SER A C 1
ATOM 603 O O . SER A 1 75 ? -8.766 -0.541 6.156 1 97.25 75 SER A O 1
ATOM 605 N N . PHE A 1 76 ? -7.082 -0.086 7.594 1 97.25 76 PHE A N 1
ATOM 606 C CA . PHE A 1 76 ? -6.109 -0.821 6.789 1 97.25 76 PHE A CA 1
ATOM 607 C C . PHE A 1 76 ? -6.434 -2.311 6.777 1 97.25 76 PHE A C 1
ATOM 609 O O . PHE A 1 76 ? -6.355 -2.959 5.734 1 97.25 76 PHE A O 1
ATOM 616 N N . PHE A 1 77 ? -6.777 -2.791 7.914 1 97.62 77 PHE A N 1
ATOM 617 C CA . PHE A 1 77 ? -7.113 -4.203 8.023 1 97.62 77 PHE A CA 1
ATOM 618 C C . PHE A 1 77 ? -8.289 -4.559 7.117 1 97.62 77 PHE A C 1
ATOM 620 O O . PHE A 1 77 ? -8.211 -5.512 6.34 1 97.62 77 PHE A O 1
ATOM 627 N N . LEU A 1 78 ? -9.305 -3.787 7.199 1 97.81 78 LEU A N 1
ATOM 628 C CA . LEU A 1 78 ? -10.492 -4.035 6.398 1 97.81 78 LEU A CA 1
ATOM 629 C C . LEU A 1 78 ? -10.203 -3.826 4.914 1 97.81 78 LEU A C 1
ATOM 631 O O . LEU A 1 78 ? -10.758 -4.527 4.062 1 97.81 78 LEU A O 1
ATOM 635 N N . GLY A 1 79 ? -9.367 -2.902 4.59 1 96.88 79 GLY A N 1
ATOM 636 C CA . GLY A 1 79 ? -9.008 -2.641 3.207 1 96.88 79 GLY A CA 1
ATOM 637 C C . GLY A 1 79 ? -8.242 -3.781 2.561 1 96.88 79 GLY A C 1
ATOM 638 O O . GLY A 1 79 ? -8.375 -4.02 1.358 1 96.88 79 GLY A O 1
ATOM 639 N N . HIS A 1 80 ? -7.457 -4.492 3.371 1 96.69 80 HIS A N 1
ATOM 640 C CA . HIS A 1 80 ? -6.633 -5.555 2.805 1 96.69 80 HIS A CA 1
ATOM 641 C C . HIS A 1 80 ? -7.32 -6.91 2.924 1 96.69 80 HIS A C 1
ATOM 643 O O . HIS A 1 80 ? -7.141 -7.777 2.066 1 96.69 80 HIS A O 1
ATOM 649 N N . PHE A 1 81 ? -8.203 -7.082 3.883 1 96.94 81 PHE A N 1
ATOM 650 C CA . PHE A 1 81 ? -8.766 -8.406 4.148 1 96.94 81 PHE A CA 1
ATOM 651 C C . PHE A 1 81 ? -10.203 -8.492 3.652 1 96.94 81 PHE A C 1
ATOM 653 O O . PHE A 1 81 ? -10.922 -9.438 3.98 1 96.94 81 PHE A O 1
ATOM 660 N N . ASN A 1 82 ? -10.609 -7.52 2.906 1 96.25 82 ASN A N 1
ATOM 661 C CA . ASN A 1 82 ? -11.906 -7.613 2.254 1 96.25 82 ASN A CA 1
ATOM 662 C C . ASN A 1 82 ? -11.828 -8.414 0.956 1 96.25 82 ASN A C 1
ATOM 664 O O . ASN A 1 82 ? -12.82 -8.523 0.232 1 96.25 82 ASN A O 1
ATOM 668 N N . GLY A 1 83 ? -10.633 -8.922 0.637 1 95.62 83 GLY A N 1
ATOM 669 C CA . GLY A 1 83 ? -10.477 -9.797 -0.512 1 95.62 83 GLY A CA 1
ATOM 670 C C . GLY A 1 83 ? -9.836 -9.109 -1.705 1 95.62 83 GLY A C 1
ATOM 671 O O . GLY A 1 83 ? -9.305 -9.773 -2.598 1 95.62 83 GLY A O 1
ATOM 672 N N . MET A 1 84 ? -9.82 -7.781 -1.753 1 93.81 84 MET A N 1
ATOM 673 C CA . MET A 1 84 ? -9.414 -7.07 -2.961 1 93.81 84 MET A CA 1
ATOM 674 C C . MET A 1 84 ? -7.898 -7.098 -3.123 1 93.81 84 MET A C 1
ATOM 676 O O . MET A 1 84 ? -7.391 -7.125 -4.246 1 93.81 84 MET A O 1
ATOM 680 N N . THR A 1 85 ? -7.199 -7.133 -2.018 1 94.19 85 THR A N 1
ATOM 681 C CA . THR A 1 85 ? -5.742 -7.203 -2.111 1 94.19 85 THR A CA 1
ATOM 682 C C . THR A 1 85 ? -5.305 -8.516 -2.746 1 94.19 85 THR A C 1
ATOM 684 O O . THR A 1 85 ? -4.527 -8.523 -3.703 1 94.19 85 THR A O 1
ATOM 687 N N . ALA A 1 86 ? -5.82 -9.586 -2.318 1 93.19 86 ALA A N 1
ATOM 688 C CA . ALA A 1 86 ? -5.492 -10.891 -2.875 1 93.19 86 ALA A CA 1
ATOM 689 C C . ALA A 1 86 ? -6.027 -11.031 -4.297 1 93.19 86 ALA A C 1
ATOM 691 O O . ALA A 1 86 ? -5.344 -11.562 -5.176 1 93.19 86 ALA A O 1
ATOM 692 N N . MET A 1 87 ? -7.246 -10.531 -4.441 1 92.56 87 MET A N 1
ATOM 693 C CA . MET A 1 87 ? -7.871 -10.594 -5.758 1 92.56 87 MET A CA 1
ATOM 694 C C . MET A 1 87 ? -7.039 -9.844 -6.793 1 92.56 87 MET A C 1
ATOM 696 O O . MET A 1 87 ? -6.863 -10.312 -7.914 1 92.56 87 MET A O 1
ATOM 700 N N . GLN A 1 88 ? -6.57 -8.789 -6.402 1 91.94 88 GLN A N 1
ATOM 701 C CA . GLN A 1 88 ? -5.77 -7.977 -7.316 1 91.94 88 GLN A CA 1
ATOM 702 C C . GLN A 1 88 ? -4.438 -8.656 -7.625 1 91.94 88 GLN A C 1
ATOM 704 O O . GLN A 1 88 ? -4.004 -8.68 -8.781 1 91.94 88 GLN A O 1
ATOM 709 N N . THR A 1 89 ? -3.859 -9.18 -6.652 1 89.62 89 THR A N 1
ATOM 710 C CA . THR A 1 89 ? -2.545 -9.797 -6.793 1 89.62 89 THR A CA 1
ATOM 711 C C . THR A 1 89 ? -2.629 -11.07 -7.621 1 89.62 89 THR A C 1
ATOM 713 O O . THR A 1 89 ? -1.776 -11.32 -8.477 1 89.62 89 THR A O 1
ATOM 716 N N . TYR A 1 90 ? -3.641 -11.82 -7.426 1 90.31 90 TYR A N 1
ATOM 717 C CA . TYR A 1 90 ? -3.783 -13.117 -8.07 1 90.31 90 TYR A CA 1
ATOM 718 C C . TYR A 1 90 ? -4.938 -13.109 -9.07 1 90.31 90 TYR A C 1
ATOM 720 O O . TYR A 1 90 ? -5.652 -14.102 -9.211 1 90.31 90 TYR A O 1
ATOM 728 N N . ALA A 1 91 ? -5.031 -12.055 -9.742 1 91.44 91 ALA A N 1
ATOM 729 C CA . ALA A 1 91 ? -6.148 -11.852 -10.664 1 91.44 91 ALA A CA 1
ATOM 730 C C . ALA A 1 91 ? -6.105 -12.875 -11.797 1 91.44 91 ALA A C 1
ATOM 732 O O . ALA A 1 91 ? -7.133 -13.453 -12.156 1 91.44 91 ALA A O 1
ATOM 733 N N . ILE A 1 92 ? -5.004 -13.172 -12.328 1 87.31 92 ILE A N 1
ATOM 734 C CA . ILE A 1 92 ? -4.891 -14.031 -13.508 1 87.31 92 ILE A CA 1
ATOM 735 C C . ILE A 1 92 ? -5.344 -15.445 -13.164 1 87.31 92 ILE A C 1
ATOM 737 O O . ILE A 1 92 ? -6.27 -15.977 -13.781 1 87.31 92 ILE A O 1
ATOM 741 N N . PRO A 1 93 ? -4.777 -16.031 -12.086 1 87.5 93 PRO A N 1
ATOM 742 C CA . PRO A 1 93 ? -5.27 -17.359 -11.75 1 87.5 93 PRO A CA 1
ATOM 743 C C . PRO A 1 93 ? -6.73 -17.359 -11.297 1 87.5 93 PRO A C 1
ATOM 745 O O . PRO A 1 93 ? -7.453 -18.328 -11.531 1 87.5 93 PRO A O 1
ATOM 748 N N . ILE A 1 94 ? -7.18 -16.344 -10.727 1 91.81 94 ILE A N 1
ATOM 749 C CA . ILE A 1 94 ? -8.562 -16.281 -10.266 1 91.81 94 ILE A CA 1
ATOM 750 C C . ILE A 1 94 ? -9.508 -16.219 -11.461 1 91.81 94 ILE A C 1
ATOM 752 O O . ILE A 1 94 ? -10.461 -17 -11.547 1 91.81 94 ILE A O 1
ATOM 756 N N . PHE A 1 95 ? -9.219 -15.422 -12.438 1 91.56 95 PHE A N 1
ATOM 757 C CA . PHE A 1 95 ? -10.086 -15.281 -13.602 1 91.56 95 PHE A CA 1
ATOM 758 C C . PHE A 1 95 ? -9.992 -16.516 -14.5 1 91.56 95 PHE A C 1
ATOM 760 O O . PHE A 1 95 ? -10.969 -16.891 -15.148 1 91.56 95 PHE A O 1
ATOM 767 N N . SER A 1 96 ? -8.836 -17.109 -14.516 1 88.25 96 SER A N 1
ATOM 768 C CA . SER A 1 96 ? -8.688 -18.359 -15.25 1 88.25 96 SER A CA 1
ATOM 769 C C . SER A 1 96 ? -9.555 -19.453 -14.648 1 88.25 96 SER A C 1
ATOM 771 O O . SER A 1 96 ? -10.234 -20.188 -15.375 1 88.25 96 SER A O 1
ATOM 773 N N . SER A 1 97 ? -9.586 -19.484 -13.352 1 89.62 97 SER A N 1
ATOM 774 C CA . SER A 1 97 ? -10.344 -20.516 -12.648 1 89.62 97 SER A CA 1
ATOM 775 C C . SER A 1 97 ? -11.844 -20.266 -12.742 1 89.62 97 SER A C 1
ATOM 777 O O . SER A 1 97 ? -12.633 -21.219 -12.812 1 89.62 97 SER A O 1
ATOM 779 N N . LEU A 1 98 ? -12.156 -19.016 -12.742 1 91.06 98 LEU A N 1
ATOM 780 C CA . LEU A 1 98 ? -13.57 -18.656 -12.781 1 91.06 98 LEU A CA 1
ATOM 781 C C . LEU A 1 98 ? -14.094 -18.656 -14.219 1 91.06 98 LEU A C 1
ATOM 783 O O . LEU A 1 98 ? -15.273 -18.375 -14.453 1 91.06 98 LEU A O 1
ATOM 787 N N . LYS A 1 99 ? -13.25 -18.938 -15.227 1 86.69 99 LYS A N 1
ATOM 788 C CA . LYS A 1 99 ? -13.602 -19.047 -16.641 1 86.69 99 LYS A CA 1
ATOM 789 C C . LYS A 1 99 ? -14.234 -17.766 -17.156 1 86.69 99 LYS A C 1
ATOM 791 O O . LYS A 1 99 ? -15.305 -17.797 -17.766 1 86.69 99 LYS A O 1
ATOM 796 N N . ALA A 1 100 ? -13.508 -16.766 -16.938 1 86.44 100 ALA A N 1
ATOM 797 C CA . ALA A 1 100 ? -13.961 -15.484 -17.484 1 86.44 100 ALA A CA 1
ATOM 798 C C . ALA A 1 100 ? -13.984 -15.5 -19 1 86.44 100 ALA A C 1
ATOM 800 O O . ALA A 1 100 ? -13.102 -16.094 -19.641 1 86.44 100 ALA A O 1
ATOM 801 N N . PRO A 1 101 ? -14.977 -14.805 -19.594 1 89.94 101 PRO A N 1
ATOM 802 C CA . PRO A 1 101 ? -15.133 -14.867 -21.062 1 89.94 101 PRO A CA 1
ATOM 803 C C . PRO A 1 101 ? -14.055 -14.094 -21.797 1 89.94 101 PRO A C 1
ATOM 805 O O . PRO A 1 101 ? -13.859 -14.289 -23 1 89.94 101 PRO A O 1
ATOM 808 N N . ILE A 1 102 ? -13.398 -13.211 -21.172 1 90.31 102 ILE A N 1
ATOM 809 C CA . ILE A 1 102 ? -12.336 -12.422 -21.781 1 90.31 102 ILE A CA 1
ATOM 810 C C . ILE A 1 102 ? -10.977 -12.922 -21.297 1 90.31 102 ILE A C 1
ATOM 812 O O . ILE A 1 102 ? -10.883 -13.586 -20.266 1 90.31 102 ILE A O 1
ATOM 816 N N . ASP A 1 103 ? -10.047 -12.578 -22.078 1 91.19 103 ASP A N 1
ATOM 817 C CA . ASP A 1 103 ? -8.688 -12.969 -21.734 1 91.19 103 ASP A CA 1
ATOM 818 C C . ASP A 1 103 ? -8.312 -12.492 -20.328 1 91.19 103 ASP A C 1
ATOM 820 O O . ASP A 1 103 ? -8.586 -11.344 -19.969 1 91.19 103 ASP A O 1
ATOM 824 N N . LYS A 1 104 ? -7.742 -13.383 -19.547 1 87.31 104 LYS A N 1
ATOM 825 C CA . LYS A 1 104 ? -7.391 -13.148 -18.156 1 87.31 104 LYS A CA 1
ATOM 826 C C . LYS A 1 104 ? -6.465 -11.945 -18.016 1 87.31 104 LYS A C 1
ATOM 828 O O . LYS A 1 104 ? -6.52 -11.219 -17.016 1 87.31 104 LYS A O 1
ATOM 833 N N . TYR A 1 105 ? -5.641 -11.648 -18.969 1 87.25 105 TYR A N 1
ATOM 834 C CA . TYR A 1 105 ? -4.727 -10.508 -18.922 1 87.25 105 TYR A CA 1
ATOM 835 C C . TYR A 1 105 ? -5.48 -9.195 -19.109 1 87.25 105 TYR A C 1
ATOM 837 O O . TYR A 1 105 ? -5.172 -8.195 -18.453 1 87.25 105 TYR A O 1
ATOM 845 N N . TYR A 1 106 ? -6.426 -9.234 -19.953 1 91.25 106 TYR A N 1
ATOM 846 C CA . TYR A 1 106 ? -7.254 -8.055 -20.156 1 91.25 106 TYR A CA 1
ATOM 847 C C . TYR A 1 106 ? -8.109 -7.766 -18.938 1 91.25 106 TYR A C 1
ATOM 849 O O . TYR A 1 106 ? -8.391 -6.605 -18.609 1 91.25 106 TYR A O 1
ATOM 857 N N . CYS A 1 107 ? -8.508 -8.883 -18.266 1 92.31 107 CYS A N 1
ATOM 858 C CA . CYS A 1 107 ? -9.266 -8.703 -17.047 1 92.31 107 CYS A CA 1
ATOM 859 C C . CYS A 1 107 ? -8.469 -7.898 -16.016 1 92.31 107 CYS A C 1
ATOM 861 O O . CYS A 1 107 ? -9.008 -7.02 -15.352 1 92.31 107 CYS A O 1
ATOM 863 N N . THR A 1 108 ? -7.176 -8.109 -15.953 1 90.81 108 THR A N 1
ATOM 864 C CA . THR A 1 108 ? -6.328 -7.418 -14.992 1 90.81 108 THR A CA 1
ATOM 865 C C . THR A 1 108 ? -6.18 -5.945 -15.359 1 90.81 108 THR A C 1
ATOM 867 O O . THR A 1 108 ? -6.109 -5.082 -14.484 1 90.81 108 THR A O 1
ATOM 870 N N . ILE A 1 109 ? -6.152 -5.656 -16.609 1 91.69 109 ILE A N 1
ATOM 871 C CA . ILE A 1 109 ? -6.062 -4.273 -17.078 1 91.69 109 ILE A CA 1
ATOM 872 C C . ILE A 1 109 ? -7.34 -3.521 -16.703 1 91.69 109 ILE A C 1
ATOM 874 O O . ILE A 1 109 ? -7.285 -2.385 -16.234 1 91.69 109 ILE A O 1
ATOM 878 N N . ILE A 1 110 ? -8.422 -4.152 -16.891 1 95 110 ILE A N 1
ATOM 879 C CA . ILE A 1 110 ? -9.711 -3.557 -16.547 1 95 110 ILE A CA 1
ATOM 880 C C . ILE A 1 110 ? -9.766 -3.275 -15.055 1 95 110 ILE A C 1
ATOM 882 O O . ILE A 1 110 ? -10.18 -2.193 -14.633 1 95 110 ILE A O 1
ATOM 886 N N . LEU A 1 111 ? -9.312 -4.246 -14.305 1 94.06 111 LEU A N 1
ATOM 887 C CA . LEU A 1 111 ? -9.297 -4.066 -12.859 1 94.06 111 LEU A CA 1
ATOM 888 C C . LEU A 1 111 ? -8.477 -2.84 -12.469 1 94.06 111 LEU A C 1
ATOM 890 O O . LEU A 1 111 ? -8.938 -2.008 -11.688 1 94.06 111 LEU A O 1
ATOM 894 N N . GLY A 1 112 ? -7.309 -2.701 -13.07 1 92 112 GLY A N 1
ATOM 895 C CA . GLY A 1 112 ? -6.457 -1.56 -12.781 1 92 112 GLY A CA 1
ATOM 896 C C . GLY A 1 112 ? -7.082 -0.234 -13.172 1 92 112 GLY A C 1
ATOM 897 O O . GLY A 1 112 ? -7.012 0.738 -12.414 1 92 112 GLY A O 1
ATOM 898 N N . ALA A 1 113 ? -7.66 -0.195 -14.266 1 94.5 113 ALA A N 1
ATOM 899 C CA . ALA A 1 113 ? -8.312 1.021 -14.75 1 94.5 113 ALA A CA 1
ATOM 900 C C . ALA A 1 113 ? -9.469 1.419 -13.844 1 94.5 113 ALA A C 1
ATOM 902 O O . ALA A 1 113 ? -9.617 2.592 -13.484 1 94.5 113 ALA A O 1
ATOM 903 N N . VAL A 1 114 ? -10.242 0.456 -13.508 1 96 114 VAL A N 1
ATOM 904 C CA . VAL A 1 114 ? -11.414 0.712 -12.672 1 96 114 VAL A CA 1
ATOM 905 C C . VAL A 1 114 ? -10.969 1.169 -11.281 1 96 114 VAL A C 1
ATOM 907 O O . VAL A 1 114 ? -11.609 2.037 -10.68 1 96 114 VAL A O 1
ATOM 910 N N . GLU A 1 115 ? -9.969 0.583 -10.812 1 94.69 115 GLU A N 1
ATOM 911 C CA . GLU A 1 115 ? -9.43 0.999 -9.523 1 94.69 115 GLU A CA 1
ATOM 912 C C . GLU A 1 115 ? -8.945 2.445 -9.562 1 94.69 115 GLU A C 1
ATOM 914 O O . GLU A 1 115 ? -9.148 3.201 -8.609 1 94.69 115 GLU A O 1
ATOM 919 N N . PHE A 1 116 ? -8.328 2.762 -10.648 1 93 116 PHE A N 1
ATOM 920 C CA . PHE A 1 116 ? -7.859 4.129 -10.836 1 93 116 PHE A CA 1
ATOM 921 C C . PHE A 1 116 ? -9.031 5.109 -10.797 1 93 116 PHE A C 1
ATOM 923 O O . PHE A 1 116 ? -8.969 6.129 -10.109 1 93 116 PHE A O 1
ATOM 930 N N . PHE A 1 117 ? -10.047 4.785 -11.383 1 95.75 117 PHE A N 1
ATOM 931 C CA . PHE A 1 117 ? -11.227 5.645 -11.398 1 95.75 117 PHE A CA 1
ATOM 932 C C . PHE A 1 117 ? -11.906 5.648 -10.039 1 95.75 117 PHE A C 1
ATOM 934 O O . PHE A 1 117 ? -12.469 6.664 -9.625 1 95.75 117 PHE A O 1
ATOM 941 N N . GLY A 1 118 ? -11.883 4.527 -9.406 1 96.88 118 GLY A N 1
ATOM 942 C CA . GLY A 1 118 ? -12.422 4.477 -8.055 1 96.88 118 GLY A CA 1
ATOM 943 C C . GLY A 1 118 ? -11.719 5.418 -7.098 1 96.88 118 GLY A C 1
ATOM 944 O O . GLY A 1 118 ? -12.367 6.082 -6.285 1 96.88 118 GLY A O 1
ATOM 945 N N . CYS A 1 119 ? -10.469 5.508 -7.281 1 94 119 CYS A N 1
ATOM 946 C CA . CYS A 1 119 ? -9.68 6.395 -6.438 1 94 119 CYS A CA 1
ATOM 947 C C . CYS A 1 119 ? -10.047 7.852 -6.676 1 94 119 CYS A C 1
ATOM 949 O O . CYS A 1 119 ? -10.281 8.602 -5.727 1 94 119 CYS A O 1
ATOM 951 N N . ILE A 1 120 ? -10.156 8.219 -7.879 1 93.69 120 ILE A N 1
ATOM 952 C CA . ILE A 1 120 ? -10.523 9.586 -8.234 1 93.69 120 ILE A CA 1
ATOM 953 C C . ILE A 1 120 ? -11.922 9.898 -7.711 1 93.69 120 ILE A C 1
ATOM 955 O O . ILE A 1 120 ? -12.156 10.969 -7.145 1 93.69 120 ILE A O 1
ATOM 959 N N . ALA A 1 121 ? -12.742 8.961 -7.883 1 96.19 121 ALA A N 1
ATOM 960 C CA . ALA A 1 121 ? -14.109 9.133 -7.395 1 96.19 121 ALA A CA 1
ATOM 961 C C . ALA A 1 121 ? -14.133 9.297 -5.879 1 96.19 121 ALA A C 1
ATOM 963 O O . ALA A 1 121 ? -14.906 10.102 -5.348 1 96.19 121 ALA A O 1
ATOM 964 N N . CYS A 1 122 ? -13.289 8.578 -5.234 1 95.94 122 CYS A N 1
ATOM 965 C CA . CYS A 1 122 ? -13.242 8.656 -3.779 1 95.94 122 CYS A CA 1
ATOM 966 C C . CYS A 1 122 ? -12.867 10.062 -3.322 1 95.94 122 CYS A C 1
ATOM 968 O O . CYS A 1 122 ? -13.594 10.68 -2.541 1 95.94 122 CYS A O 1
ATOM 970 N N . VAL A 1 123 ? -11.875 10.641 -3.852 1 90.56 123 VAL A N 1
ATOM 971 C CA . VAL A 1 123 ? -11.328 11.922 -3.416 1 90.56 123 VAL A CA 1
ATOM 972 C C . VAL A 1 123 ? -12.305 13.039 -3.764 1 90.56 123 VAL A C 1
ATOM 974 O O . VAL A 1 123 ? -12.43 14.016 -3.021 1 90.56 123 VAL A O 1
ATOM 977 N N . THR A 1 124 ? -13.086 12.812 -4.816 1 90.12 124 THR A N 1
ATOM 978 C CA . THR A 1 124 ? -14.016 13.836 -5.258 1 90.12 124 THR A CA 1
ATOM 979 C C . THR A 1 124 ? -15.328 13.75 -4.477 1 90.12 124 THR A C 1
ATOM 981 O O . THR A 1 124 ? -15.922 14.773 -4.133 1 90.12 124 THR A O 1
ATOM 984 N N . LEU A 1 125 ? -15.695 12.586 -4.133 1 93.06 125 LEU A N 1
ATOM 985 C CA . LEU A 1 125 ? -17.016 12.391 -3.541 1 93.06 125 LEU A CA 1
ATOM 986 C C . LEU A 1 125 ? -16.953 12.5 -2.021 1 93.06 125 LEU A C 1
ATOM 988 O O . LEU A 1 125 ? -17.984 12.68 -1.363 1 93.06 125 LEU A O 1
ATOM 992 N N . VAL A 1 126 ? -15.859 12.391 -1.493 1 90.06 126 VAL A N 1
ATOM 993 C CA . VAL A 1 126 ? -15.719 12.375 -0.041 1 90.06 126 VAL A CA 1
ATOM 994 C C . VAL A 1 126 ? -16.188 13.711 0.534 1 90.06 126 VAL A C 1
ATOM 996 O O . VAL A 1 126 ? -16.734 13.766 1.638 1 90.06 126 VAL A O 1
ATOM 999 N N . ASN A 1 127 ? -15.977 14.789 -0.142 1 85.56 127 ASN A N 1
ATOM 1000 C CA . ASN A 1 127 ? -16.375 16.109 0.336 1 85.56 127 ASN A CA 1
ATOM 1001 C C . ASN A 1 127 ? -17.891 16.266 0.341 1 85.56 127 ASN A C 1
ATOM 1003 O O . ASN A 1 127 ? -18.438 17.078 1.104 1 85.56 127 ASN A O 1
ATOM 1007 N N . LEU A 1 128 ? -18.516 15.484 -0.5 1 88.62 128 LEU A N 1
ATOM 1008 C CA . LEU A 1 128 ? -19.953 15.617 -0.635 1 88.62 128 LEU A CA 1
ATOM 1009 C C . LEU A 1 128 ? -20.688 14.617 0.256 1 88.62 128 LEU A C 1
ATOM 1011 O O . LEU A 1 128 ? -21.609 14.977 0.988 1 88.62 128 LEU A O 1
ATOM 1015 N N . LEU A 1 129 ? -20.219 13.398 0.252 1 92.06 129 LEU A N 1
ATOM 1016 C CA . LEU A 1 129 ? -20.953 12.32 0.906 1 92.06 129 LEU A CA 1
ATOM 1017 C C . LEU A 1 129 ? -20.406 12.055 2.303 1 92.06 129 LEU A C 1
ATOM 1019 O O . LEU A 1 129 ? -21.109 11.523 3.164 1 92.06 129 LEU A O 1
ATOM 1023 N N . GLY A 1 130 ? -19.188 12.414 2.492 1 93.06 130 GLY A N 1
ATOM 1024 C CA . GLY A 1 130 ? -18.547 12.086 3.756 1 93.06 130 GLY A CA 1
ATOM 1025 C C . GLY A 1 130 ? -17.828 10.75 3.727 1 93.06 130 GLY A C 1
ATOM 1026 O O . GLY A 1 130 ? -18.094 9.914 2.861 1 93.06 130 GLY A O 1
ATOM 1027 N N . LYS A 1 131 ? -16.938 10.602 4.652 1 94.5 131 LYS A N 1
ATOM 1028 C CA . LYS A 1 131 ? -16.141 9.391 4.723 1 94.5 131 LYS A CA 1
ATOM 1029 C C . LYS A 1 131 ? -16.938 8.227 5.289 1 94.5 131 LYS A C 1
ATOM 1031 O O . LYS A 1 131 ? -16.75 7.078 4.871 1 94.5 131 LYS A O 1
ATOM 1036 N N . ARG A 1 132 ? -17.844 8.523 6.145 1 94.88 132 ARG A N 1
ATOM 1037 C CA . ARG A 1 132 ? -18.641 7.48 6.785 1 94.88 132 ARG A CA 1
ATOM 1038 C C . ARG A 1 132 ? -19.531 6.773 5.77 1 94.88 132 ARG A C 1
ATOM 1040 O O . ARG A 1 132 ? -19.516 5.543 5.664 1 94.88 132 ARG A O 1
ATOM 1047 N N . VAL A 1 133 ? -20.203 7.52 5.012 1 95.5 133 VAL A N 1
ATOM 1048 C CA . VAL A 1 133 ? -21.156 6.977 4.059 1 95.5 133 VAL A CA 1
ATOM 1049 C C . VAL A 1 133 ? -20.422 6.262 2.928 1 95.5 133 VAL A C 1
ATOM 1051 O O . VAL A 1 133 ? -20.781 5.145 2.555 1 95.5 133 VAL A O 1
ATOM 1054 N N . ILE A 1 134 ? -19.406 6.855 2.412 1 96.81 134 ILE A N 1
ATOM 1055 C CA . ILE A 1 134 ? -18.703 6.297 1.268 1 96.81 134 ILE A CA 1
ATOM 1056 C C . ILE A 1 134 ? -18.078 4.949 1.649 1 96.81 134 ILE A C 1
ATOM 1058 O O . ILE A 1 134 ? -18.125 3.998 0.867 1 96.81 134 ILE A O 1
ATOM 1062 N N . ASN A 1 135 ? -17.547 4.867 2.832 1 97.12 135 ASN A N 1
ATOM 1063 C CA . ASN A 1 135 ? -16.891 3.627 3.238 1 97.12 135 ASN A CA 1
ATOM 1064 C C . ASN A 1 135 ? -17.906 2.547 3.586 1 97.12 135 ASN A C 1
ATOM 1066 O O . ASN A 1 135 ? -17.656 1.359 3.373 1 97.12 135 ASN A O 1
ATOM 1070 N N . LEU A 1 136 ? -19.031 2.967 4.133 1 97.19 136 LEU A N 1
ATOM 1071 C CA . LEU A 1 136 ? -20.109 1.998 4.355 1 97.19 136 LEU A CA 1
ATOM 1072 C C . LEU A 1 136 ? -20.594 1.405 3.037 1 97.19 136 LEU A C 1
ATOM 1074 O O . LEU A 1 136 ? -20.719 0.186 2.914 1 97.19 136 LEU A O 1
ATOM 1078 N N . VAL A 1 137 ? -20.766 2.242 2.107 1 97.62 137 VAL A N 1
ATOM 1079 C CA . VAL A 1 137 ? -21.203 1.795 0.789 1 97.62 137 VAL A CA 1
ATOM 1080 C C . VAL A 1 137 ? -20.141 0.899 0.167 1 97.62 137 VAL A C 1
ATOM 1082 O O . VAL A 1 137 ? -20.453 -0.153 -0.396 1 97.62 137 VAL A O 1
ATOM 1085 N N . SER A 1 138 ? -18.906 1.319 0.26 1 98.38 138 SER A N 1
ATOM 1086 C CA . SER A 1 138 ? -17.781 0.557 -0.287 1 98.38 138 SER A CA 1
ATOM 1087 C C . SER A 1 138 ? -17.75 -0.86 0.276 1 98.38 138 SER A C 1
ATOM 1089 O O . SER A 1 138 ? -17.734 -1.834 -0.48 1 98.38 138 SER A O 1
ATOM 1091 N N . LEU A 1 139 ? -17.875 -0.998 1.552 1 98.69 139 LEU A N 1
ATOM 1092 C CA . LEU A 1 139 ? -17.766 -2.299 2.203 1 98.69 139 LEU A CA 1
ATOM 1093 C C . LEU A 1 139 ? -18.984 -3.162 1.914 1 98.69 139 LEU A C 1
ATOM 1095 O O . LEU A 1 139 ? -18.859 -4.363 1.674 1 98.69 139 LEU A O 1
ATOM 1099 N N . VAL A 1 140 ? -20.125 -2.594 1.891 1 98.62 140 VAL A N 1
ATOM 1100 C CA . VAL A 1 140 ? -21.344 -3.35 1.636 1 98.62 140 VAL A CA 1
ATOM 1101 C C . VAL A 1 140 ? -21.344 -3.869 0.2 1 98.62 140 VAL A C 1
ATOM 1103 O O . VAL A 1 140 ? -21.641 -5.043 -0.044 1 98.62 140 VAL A O 1
ATOM 1106 N N . VAL A 1 141 ? -21 -3.002 -0.717 1 98.69 141 VAL A N 1
ATOM 1107 C CA . VAL A 1 141 ? -20.969 -3.414 -2.117 1 98.69 141 VAL A CA 1
ATOM 1108 C C . VAL A 1 141 ? -19.906 -4.5 -2.309 1 98.69 141 VAL A C 1
ATOM 1110 O O . VAL A 1 141 ? -20.156 -5.5 -2.988 1 98.69 141 VAL A O 1
ATOM 1113 N N . CYS A 1 142 ? -18.75 -4.383 -1.728 1 98.38 142 CYS A N 1
ATOM 1114 C CA . CYS A 1 142 ? -17.719 -5.414 -1.807 1 98.38 142 CYS A CA 1
ATOM 1115 C C . CYS A 1 142 ? -18.234 -6.738 -1.252 1 98.38 142 CYS A C 1
ATOM 1117 O O . CYS A 1 142 ? -18.047 -7.789 -1.866 1 98.38 142 CYS A O 1
ATOM 1119 N N . GLY A 1 143 ? -18.922 -6.613 -0.104 1 98.62 143 GLY A N 1
ATOM 1120 C CA . GLY A 1 143 ? -19.453 -7.824 0.502 1 98.62 143 GLY A CA 1
ATOM 1121 C C . GLY A 1 143 ? -20.453 -8.547 -0.386 1 98.62 143 GLY A C 1
ATOM 1122 O O . GLY A 1 143 ? -20.344 -9.758 -0.592 1 98.62 143 GLY A O 1
ATOM 1123 N N . VAL A 1 144 ? -21.328 -7.816 -0.947 1 98.69 144 VAL A N 1
ATOM 1124 C CA . VAL A 1 144 ? -22.359 -8.391 -1.811 1 98.69 144 VAL A CA 1
ATOM 1125 C C . VAL A 1 144 ? -21.703 -9.016 -3.043 1 98.69 144 VAL A C 1
ATOM 1127 O O . VAL A 1 144 ? -22.094 -10.109 -3.465 1 98.69 144 VAL A O 1
ATOM 1130 N N . CYS A 1 145 ? -20.75 -8.359 -3.574 1 98.62 145 CYS A N 1
ATOM 1131 C CA . CYS A 1 145 ? -20.078 -8.844 -4.781 1 98.62 145 CYS A CA 1
ATOM 1132 C C . CYS A 1 145 ? -19.312 -10.125 -4.504 1 98.62 145 CYS A C 1
ATOM 1134 O O . CYS A 1 145 ? -19.438 -11.102 -5.25 1 98.62 145 CYS A O 1
ATOM 1136 N N . PHE A 1 146 ? -18.578 -10.203 -3.408 1 98.44 146 PHE A N 1
ATOM 1137 C CA . PHE A 1 146 ? -17.797 -11.391 -3.1 1 98.44 146 PHE A CA 1
ATOM 1138 C C . PHE A 1 146 ? -18.688 -12.57 -2.754 1 98.44 146 PHE A C 1
ATOM 1140 O O . PHE A 1 146 ? -18.406 -13.703 -3.143 1 98.44 146 PHE A O 1
ATOM 1147 N N . ILE A 1 147 ? -19.781 -12.312 -2.062 1 98.25 147 ILE A N 1
ATOM 1148 C CA . ILE A 1 147 ? -20.719 -13.391 -1.725 1 98.25 147 ILE A CA 1
ATOM 1149 C C . ILE A 1 147 ? -21.375 -13.922 -2.994 1 98.25 147 ILE A C 1
ATOM 1151 O O . ILE A 1 147 ? -21.578 -15.133 -3.145 1 98.25 147 ILE A O 1
ATOM 1155 N N . THR A 1 148 ? -21.688 -13.023 -3.91 1 98.06 148 THR A N 1
ATOM 1156 C CA . THR A 1 148 ? -22.312 -13.43 -5.168 1 98.06 148 THR A CA 1
ATOM 1157 C C . THR A 1 148 ? -21.359 -14.289 -5.988 1 98.06 148 THR A C 1
ATOM 1159 O O . THR A 1 148 ? -21.75 -15.352 -6.477 1 98.06 148 THR A O 1
ATOM 1162 N N . VAL A 1 149 ? -20.125 -13.922 -6.109 1 97.25 149 VAL A N 1
ATOM 1163 C CA . VAL A 1 149 ? -19.141 -14.672 -6.895 1 97.25 149 VAL A CA 1
ATOM 1164 C C . VAL A 1 149 ? -18.844 -16.016 -6.215 1 97.25 149 VAL A C 1
ATOM 1166 O O . VAL A 1 149 ? -18.688 -17.031 -6.887 1 97.25 149 VAL A O 1
ATOM 1169 N N . ALA A 1 150 ? -18.766 -15.93 -4.875 1 97.44 150 ALA A N 1
ATOM 1170 C CA . ALA A 1 150 ? -18.531 -17.156 -4.117 1 97.44 150 ALA A CA 1
ATOM 1171 C C . ALA A 1 150 ? -19.656 -18.172 -4.359 1 97.44 150 ALA A C 1
ATOM 1173 O O . ALA A 1 150 ? -19.391 -19.344 -4.598 1 97.44 150 ALA A O 1
ATOM 1174 N N . THR A 1 151 ? -20.859 -17.719 -4.32 1 96.75 151 THR A N 1
ATOM 1175 C CA . THR A 1 151 ? -22.016 -18.578 -4.527 1 96.75 151 THR A CA 1
ATOM 1176 C C . THR A 1 151 ? -22.031 -19.109 -5.957 1 96.75 151 THR A C 1
ATOM 1178 O O . THR A 1 151 ? -22.344 -20.297 -6.184 1 96.75 151 THR A O 1
ATOM 1181 N N . TYR A 1 152 ? -21.734 -18.25 -6.848 1 94.75 152 TYR A N 1
ATOM 1182 C CA . TYR A 1 152 ? -21.641 -18.672 -8.242 1 94.75 152 TYR A CA 1
ATOM 1183 C C . TYR A 1 152 ? -20.594 -19.766 -8.414 1 94.75 152 TYR A C 1
ATOM 1185 O O . TYR A 1 152 ? -20.859 -20.797 -9.031 1 94.75 152 TYR A O 1
ATOM 1193 N N . ALA A 1 153 ? -19.438 -19.547 -7.934 1 93.81 153 ALA A N 1
ATOM 1194 C CA . ALA A 1 153 ? -18.344 -20.516 -8.062 1 93.81 153 ALA A CA 1
ATOM 1195 C C . ALA A 1 153 ? -18.703 -21.844 -7.414 1 93.81 153 ALA A C 1
ATOM 1197 O O . ALA A 1 153 ? -18.375 -22.906 -7.941 1 93.81 153 ALA A O 1
ATOM 1198 N N . HIS A 1 154 ? -19.391 -21.734 -6.324 1 93.81 154 HIS A N 1
ATOM 1199 C CA . HIS A 1 154 ? -19.812 -22.953 -5.633 1 93.81 154 HIS A CA 1
ATOM 1200 C C . HIS A 1 154 ? -20.812 -23.75 -6.469 1 93.81 154 HIS A C 1
ATOM 1202 O O . HIS A 1 154 ? -20.719 -24.969 -6.555 1 93.81 154 HIS A O 1
ATOM 1208 N N . VAL A 1 155 ? -21.719 -23.109 -7.07 1 92.62 155 VAL A N 1
ATOM 1209 C CA . VAL A 1 155 ? -22.781 -23.734 -7.836 1 92.62 155 VAL A CA 1
ATOM 1210 C C . VAL A 1 155 ? -22.203 -24.375 -9.102 1 92.62 155 VAL A C 1
ATOM 1212 O O . VAL A 1 155 ? -22.625 -25.453 -9.508 1 92.62 155 VAL A O 1
ATOM 1215 N N . VAL A 1 156 ? -21.25 -23.703 -9.734 1 89.81 156 VAL A N 1
ATOM 1216 C CA . VAL A 1 156 ? -20.672 -24.172 -10.984 1 89.81 156 VAL A CA 1
ATOM 1217 C C . VAL A 1 156 ? -19.625 -25.25 -10.703 1 89.81 156 VAL A C 1
ATOM 1219 O O . VAL A 1 156 ? -19.172 -25.938 -11.617 1 89.81 156 VAL A O 1
ATOM 1222 N N . GLY A 1 157 ? -19.156 -25.438 -9.477 1 88.56 157 GLY A N 1
ATOM 1223 C CA . GLY A 1 157 ? -18.297 -26.531 -9.078 1 88.56 157 GLY A CA 1
ATOM 1224 C C . GLY A 1 157 ? -16.828 -26.188 -9.148 1 88.56 157 GLY A C 1
ATOM 1225 O O . GLY A 1 157 ? -15.977 -27.078 -9.328 1 88.56 157 GLY A O 1
ATOM 1226 N N . ILE A 1 158 ? -16.562 -24.938 -9.094 1 88 158 ILE A N 1
ATOM 1227 C CA . ILE A 1 158 ? -15.156 -24.516 -9.047 1 88 158 ILE A CA 1
ATOM 1228 C C . ILE A 1 158 ? -14.648 -24.562 -7.609 1 88 158 ILE A C 1
ATOM 1230 O O . ILE A 1 158 ? -15.203 -23.891 -6.73 1 88 158 ILE A O 1
ATOM 1234 N N . GLU A 1 159 ? -13.586 -25.266 -7.34 1 87.44 159 GLU A N 1
ATOM 1235 C CA . GLU A 1 159 ? -13.148 -25.406 -5.953 1 87.44 159 GLU A CA 1
ATOM 1236 C C . GLU A 1 159 ? -11.773 -24.781 -5.742 1 87.44 159 GLU A C 1
ATOM 1238 O O . GLU A 1 159 ? -11.57 -24.031 -4.777 1 87.44 159 GLU A O 1
ATOM 1243 N N . TYR A 1 160 ? -10.859 -25.062 -6.672 1 86.12 160 TYR A N 1
ATOM 1244 C CA . TYR A 1 160 ? -9.492 -24.609 -6.453 1 86.12 160 TYR A CA 1
ATOM 1245 C C . TYR A 1 160 ? -9.008 -23.766 -7.625 1 86.12 160 TYR A C 1
ATOM 1247 O O . TYR A 1 160 ? -9.727 -23.594 -8.617 1 86.12 160 TYR A O 1
ATOM 1255 N N . LEU A 1 161 ? -7.871 -23.125 -7.395 1 83.88 161 LEU A N 1
ATOM 1256 C CA . LEU A 1 161 ? -7.297 -22.25 -8.422 1 83.88 161 LEU A CA 1
ATOM 1257 C C . LEU A 1 161 ? -6.637 -23.078 -9.523 1 83.88 161 LEU A C 1
ATOM 1259 O O . LEU A 1 161 ? -5.992 -24.094 -9.242 1 83.88 161 LEU A O 1
ATOM 1263 N N . ASP A 1 162 ? -7.109 -22.797 -10.719 1 66.19 162 ASP A N 1
ATOM 1264 C CA . ASP A 1 162 ? -6.398 -23.391 -11.836 1 66.19 162 ASP A CA 1
ATOM 1265 C C . ASP A 1 162 ? -4.914 -23.047 -11.797 1 66.19 162 ASP A C 1
ATOM 1267 O O . ASP A 1 162 ? -4.539 -21.938 -11.391 1 66.19 162 ASP A O 1
ATOM 1271 N N . THR A 1 163 ? -4.164 -23.984 -11.414 1 52.34 163 THR A N 1
ATOM 1272 C CA . THR A 1 163 ? -2.727 -23.734 -11.391 1 52.34 163 THR A CA 1
ATOM 1273 C C . THR A 1 163 ? -2.301 -22.922 -12.617 1 52.34 163 THR A C 1
ATOM 1275 O O . THR A 1 163 ? -2.928 -23.016 -13.672 1 52.34 163 THR A O 1
ATOM 1278 N N . LEU A 1 164 ? -1.718 -21.625 -12.484 1 44.03 164 LEU A N 1
ATOM 1279 C CA . LEU A 1 164 ? -1.191 -20.812 -13.578 1 44.03 164 LEU A CA 1
ATOM 1280 C C . LEU A 1 164 ? -1.003 -21.656 -14.836 1 44.03 164 LEU A C 1
ATOM 1282 O O . LEU A 1 164 ? -1.231 -21.172 -15.945 1 44.03 164 LEU A O 1
ATOM 1286 N N . MET A 1 165 ? -0.19 -22.875 -14.766 1 36.5 165 MET A N 1
ATOM 1287 C CA . MET A 1 165 ? 0.424 -23.594 -15.883 1 36.5 165 MET A CA 1
ATOM 1288 C C . MET A 1 165 ? -0.538 -24.625 -16.469 1 36.5 165 MET A C 1
ATOM 1290 O O . MET A 1 165 ? -0.152 -25.422 -17.312 1 36.5 165 MET A O 1
ATOM 1294 N N . SER A 1 166 ? -1.537 -25.047 -15.766 1 38.47 166 SER A N 1
ATOM 1295 C CA . SER A 1 166 ? -2.127 -26.203 -16.438 1 38.47 166 SER A CA 1
ATOM 1296 C C . SER A 1 166 ? -2.906 -25.781 -17.688 1 38.47 166 SER A C 1
ATOM 1298 O O . SER A 1 166 ? -3.822 -24.953 -17.594 1 38.47 166 SER A O 1
ATOM 1300 N N . PRO A 1 167 ? -2.281 -25.953 -18.797 1 38.16 167 PRO A N 1
ATOM 1301 C CA . PRO A 1 167 ? -2.953 -25.766 -20.078 1 38.16 167 PRO A CA 1
ATOM 1302 C C . PRO A 1 167 ? -4.363 -26.344 -20.109 1 38.16 167 PRO A C 1
ATOM 1304 O O . PRO A 1 167 ? -5.211 -25.891 -20.875 1 38.16 167 PRO A O 1
ATOM 1307 N N . ASN A 1 168 ? -4.504 -27.688 -19.625 1 36.03 168 ASN A N 1
ATOM 1308 C CA . ASN A 1 168 ? -5.492 -28.609 -20.172 1 36.03 168 ASN A CA 1
ATOM 1309 C C . ASN A 1 168 ? -6.875 -28.359 -19.578 1 36.03 168 ASN A C 1
ATOM 1311 O O . ASN A 1 168 ? -7.723 -29.266 -19.578 1 36.03 168 ASN A O 1
ATOM 1315 N N . VAL A 1 169 ? -6.961 -27.656 -18.5 1 41.56 169 VAL A N 1
ATOM 1316 C CA . VAL A 1 169 ? -8.32 -27.953 -18.062 1 41.56 169 VAL A CA 1
ATOM 1317 C C . VAL A 1 169 ? -9.273 -27.875 -19.266 1 41.56 169 VAL A C 1
ATOM 1319 O O . VAL A 1 169 ? -9.102 -27.031 -20.141 1 41.56 169 VAL A O 1
ATOM 1322 N N . ASN A 1 170 ? -9.938 -28.906 -19.391 1 37.47 170 ASN A N 1
ATOM 1323 C CA . ASN A 1 170 ? -11.07 -29.125 -20.281 1 37.47 170 ASN A CA 1
ATOM 1324 C C . ASN A 1 170 ? -11.93 -27.875 -20.422 1 37.47 170 ASN A C 1
ATOM 1326 O O . ASN A 1 170 ? -12.539 -27.422 -19.453 1 37.47 170 ASN A O 1
ATOM 1330 N N . GLU A 1 171 ? -11.477 -26.797 -21.078 1 44.91 171 GLU A N 1
ATOM 1331 C CA . GLU A 1 171 ? -12.211 -25.75 -21.766 1 44.91 171 GLU A CA 1
ATOM 1332 C C . GLU A 1 171 ? -13.688 -26.094 -21.922 1 44.91 171 GLU A C 1
ATOM 1334 O O . GLU A 1 171 ? -14.148 -26.391 -23.031 1 44.91 171 GLU A O 1
ATOM 1339 N N . THR A 1 172 ? -14.203 -26.984 -21.234 1 45.38 172 THR A N 1
ATOM 1340 C CA . THR A 1 172 ? -15.594 -26.938 -21.688 1 45.38 172 THR A CA 1
ATOM 1341 C C . THR A 1 172 ? -16.109 -25.516 -21.688 1 45.38 172 THR A C 1
ATOM 1343 O O . THR A 1 172 ? -15.773 -24.719 -20.812 1 45.38 172 THR A O 1
ATOM 1346 N N . GLY A 1 173 ? -16.266 -24.797 -22.844 1 58.84 173 GLY A N 1
ATOM 1347 C CA . GLY A 1 173 ? -16.688 -23.594 -23.562 1 58.84 173 GLY A CA 1
ATOM 1348 C C . GLY A 1 173 ? -17.609 -22.703 -22.75 1 58.84 173 GLY A C 1
ATOM 1349 O O . GLY A 1 173 ? -18.125 -21.719 -23.266 1 58.84 173 GLY A O 1
ATOM 1350 N N . VAL A 1 174 ? -17.922 -23.109 -21.438 1 68.69 174 VAL A N 1
ATOM 1351 C CA . VAL A 1 174 ? -18.953 -22.188 -20.953 1 68.69 174 VAL A CA 1
ATOM 1352 C C . VAL A 1 174 ? -18.312 -21.062 -20.156 1 68.69 174 VAL A C 1
ATOM 1354 O O . VAL A 1 174 ? -17.641 -21.312 -19.141 1 68.69 174 VAL A O 1
ATOM 1357 N N . PHE A 1 175 ? -18.203 -19.922 -20.641 1 75.56 175 PHE A N 1
ATOM 1358 C CA . PHE A 1 175 ? -17.75 -18.688 -20.031 1 75.56 175 PHE A CA 1
ATOM 1359 C C . PHE A 1 175 ? -18.906 -17.922 -19.422 1 75.56 175 PHE A C 1
ATOM 1361 O O . PHE A 1 175 ? -20.031 -17.969 -19.938 1 75.56 175 PHE A O 1
ATOM 1368 N N . TYR A 1 176 ? -18.609 -17.391 -18.219 1 84.75 176 TYR A N 1
ATOM 1369 C CA . TYR A 1 176 ? -19.656 -16.641 -17.531 1 84.75 176 TYR A CA 1
ATOM 1370 C C . TYR A 1 176 ? -19.188 -15.219 -17.234 1 84.75 176 TYR A C 1
ATOM 1372 O O . TYR A 1 176 ? -18.031 -14.984 -16.906 1 84.75 176 TYR A O 1
ATOM 1380 N N . TRP A 1 177 ? -20.125 -14.344 -17.328 1 90.75 177 TRP A N 1
ATOM 1381 C CA . TRP A 1 177 ? -19.844 -12.922 -17.125 1 90.75 177 TRP A CA 1
ATOM 1382 C C . TRP A 1 177 ? -19.969 -12.547 -15.656 1 90.75 177 TRP A C 1
ATOM 1384 O O . TRP A 1 177 ? -19.438 -11.523 -15.219 1 90.75 177 TRP A O 1
ATOM 1394 N N . THR A 1 178 ? -20.594 -13.367 -14.914 1 91.88 178 THR A N 1
ATOM 1395 C CA . THR A 1 178 ? -20.969 -13.023 -13.547 1 91.88 178 THR A CA 1
ATOM 1396 C C . THR A 1 178 ? -19.734 -12.727 -12.703 1 91.88 178 THR A C 1
ATOM 1398 O O . THR A 1 178 ? -19.641 -11.664 -12.086 1 91.88 178 THR A O 1
ATOM 1401 N N . PRO A 1 179 ? -18.766 -13.594 -12.727 1 92.56 179 PRO A N 1
ATOM 1402 C CA . PRO A 1 179 ? -17.609 -13.305 -11.867 1 92.56 179 PRO A CA 1
ATOM 1403 C C . PRO A 1 179 ? -16.875 -12.031 -12.281 1 92.56 179 PRO A C 1
ATOM 1405 O O . PRO A 1 179 ? -16.5 -11.227 -11.422 1 92.56 179 PRO A O 1
ATOM 1408 N N . LEU A 1 180 ? -16.719 -11.844 -13.539 1 93.94 180 LEU A N 1
ATOM 1409 C CA . LEU A 1 180 ? -16 -10.664 -14.023 1 93.94 180 LEU A CA 1
ATOM 1410 C C . LEU A 1 180 ? -16.719 -9.383 -13.625 1 93.94 180 LEU A C 1
ATOM 1412 O O . LEU A 1 180 ? -16.109 -8.477 -13.055 1 93.94 180 LEU A O 1
ATOM 1416 N N . VAL A 1 181 ? -17.953 -9.336 -13.844 1 96.56 181 VAL A N 1
ATOM 1417 C CA . VAL A 1 181 ? -18.734 -8.125 -13.609 1 96.56 181 VAL A CA 1
ATOM 1418 C C . VAL A 1 181 ? -18.719 -7.789 -12.117 1 96.56 181 VAL A C 1
ATOM 1420 O O . VAL A 1 181 ? -18.453 -6.648 -11.734 1 96.56 181 VAL A O 1
ATOM 1423 N N . PHE A 1 182 ? -18.922 -8.719 -11.289 1 97.69 182 PHE A N 1
ATOM 1424 C CA . PHE A 1 182 ? -19.031 -8.453 -9.859 1 97.69 182 PHE A CA 1
ATOM 1425 C C . PHE A 1 182 ? -17.672 -8.164 -9.25 1 97.69 182 PHE A C 1
ATOM 1427 O O . PHE A 1 182 ? -17.562 -7.344 -8.336 1 97.69 182 PHE A O 1
ATOM 1434 N N . LEU A 1 183 ? -16.641 -8.836 -9.781 1 97.06 183 LEU A N 1
ATOM 1435 C CA . LEU A 1 183 ? -15.312 -8.555 -9.25 1 97.06 183 LEU A CA 1
ATOM 1436 C C . LEU A 1 183 ? -14.836 -7.18 -9.695 1 97.06 183 LEU A C 1
ATOM 1438 O O . LEU A 1 183 ? -14.125 -6.492 -8.961 1 97.06 183 LEU A O 1
ATOM 1442 N N . VAL A 1 184 ? -15.25 -6.746 -10.883 1 97.38 184 VAL A N 1
ATOM 1443 C CA . VAL A 1 184 ? -14.922 -5.41 -11.367 1 97.38 184 VAL A CA 1
ATOM 1444 C C . VAL A 1 184 ? -15.648 -4.359 -10.531 1 97.38 184 VAL A C 1
ATOM 1446 O O . VAL A 1 184 ? -15.055 -3.352 -10.133 1 97.38 184 VAL A O 1
ATOM 1449 N N . ILE A 1 185 ? -16.859 -4.609 -10.195 1 98.31 185 ILE A N 1
ATOM 1450 C CA . ILE A 1 185 ? -17.625 -3.701 -9.352 1 98.31 185 ILE A CA 1
ATOM 1451 C C . ILE A 1 185 ? -17 -3.637 -7.961 1 98.31 185 ILE A C 1
ATOM 1453 O O . ILE A 1 185 ? -16.891 -2.557 -7.375 1 98.31 185 ILE A O 1
ATOM 1457 N N . SER A 1 186 ? -16.625 -4.777 -7.512 1 98.25 186 SER A N 1
ATOM 1458 C CA . SER A 1 186 ? -15.992 -4.824 -6.199 1 98.25 186 SER A CA 1
ATOM 1459 C C . SER A 1 186 ? -14.688 -4.035 -6.188 1 98.25 186 SER A C 1
ATOM 1461 O O . SER A 1 186 ? -14.383 -3.35 -5.211 1 98.25 186 SER A O 1
ATOM 1463 N N . SER A 1 187 ? -13.961 -4.164 -7.25 1 97.06 187 SER A N 1
ATOM 1464 C CA . SER A 1 187 ? -12.711 -3.42 -7.363 1 97.06 187 SER A CA 1
ATOM 1465 C C . SER A 1 187 ? -12.953 -1.915 -7.34 1 97.06 187 SER A C 1
ATOM 1467 O O . SER A 1 187 ? -12.281 -1.182 -6.617 1 97.06 187 SER A O 1
ATOM 1469 N N . PHE A 1 188 ? -13.906 -1.463 -8.062 1 97.88 188 PHE A N 1
ATOM 1470 C CA . PHE A 1 188 ? -14.273 -0.052 -8.062 1 97.88 188 PHE A CA 1
ATOM 1471 C C . PHE A 1 188 ? -14.711 0.396 -6.68 1 97.88 188 PHE A C 1
ATOM 1473 O O . PHE A 1 188 ? -14.266 1.432 -6.184 1 97.88 188 PHE A O 1
ATOM 1480 N N . SER A 1 189 ? -15.531 -0.395 -6.121 1 98.19 189 SER A N 1
ATOM 1481 C CA . SER A 1 189 ? -16.109 -0.045 -4.824 1 98.19 189 SER A CA 1
ATOM 1482 C C . SER A 1 189 ? -15.031 -0.002 -3.74 1 98.19 189 SER A C 1
ATOM 1484 O O . SER A 1 189 ? -15.062 0.866 -2.865 1 98.19 189 SER A O 1
ATOM 1486 N N . SER A 1 190 ? -14.164 -0.904 -3.773 1 97.62 190 SER A N 1
ATOM 1487 C CA . SER A 1 190 ? -13.109 -0.943 -2.771 1 97.62 190 SER A CA 1
ATOM 1488 C C . SER A 1 190 ? -12.25 0.315 -2.826 1 97.62 190 SER A C 1
ATOM 1490 O O . SER A 1 190 ? -11.938 0.907 -1.789 1 97.62 190 SER A O 1
ATOM 1492 N N . TYR A 1 191 ? -11.906 0.789 -4.004 1 97 191 TYR A N 1
ATOM 1493 C CA . TYR A 1 191 ? -11.07 1.973 -4.148 1 97 191 TYR A CA 1
ATOM 1494 C C . TYR A 1 191 ? -11.883 3.246 -3.955 1 97 191 TYR A C 1
ATOM 1496 O O . TYR A 1 191 ? -11.328 4.305 -3.65 1 97 191 TYR A O 1
ATOM 1504 N N . LEU A 1 192 ? -13.125 3.127 -4.102 1 96.88 192 LEU A N 1
ATOM 1505 C CA . LEU A 1 192 ? -14.016 4.254 -3.848 1 96.88 192 LEU A CA 1
ATOM 1506 C C . LEU A 1 192 ? -14.047 4.594 -2.361 1 96.88 192 LEU A C 1
ATOM 1508 O O . LEU A 1 192 ? -14.336 5.73 -1.985 1 96.88 192 LEU A O 1
ATOM 1512 N N . GLY A 1 193 ? -13.672 3.594 -1.575 1 97.12 193 GLY A N 1
ATOM 1513 C CA . GLY A 1 193 ? -13.828 3.846 -0.151 1 97.12 193 GLY A CA 1
ATOM 1514 C C . GLY A 1 193 ? -12.703 3.26 0.685 1 97.12 193 GLY A C 1
ATOM 1515 O O . GLY A 1 193 ? -11.703 3.924 0.938 1 97.12 193 GLY A O 1
ATOM 1516 N N . ILE A 1 194 ? -12.82 2.037 1.043 1 97.19 194 ILE A N 1
ATOM 1517 C CA . ILE A 1 194 ? -12.094 1.425 2.152 1 97.19 194 ILE A CA 1
ATOM 1518 C C . ILE A 1 194 ? -10.602 1.364 1.825 1 97.19 194 ILE A C 1
ATOM 1520 O O . ILE A 1 194 ? -9.758 1.452 2.721 1 97.19 194 ILE A O 1
ATOM 1524 N N . LYS A 1 195 ? -10.25 1.222 0.593 1 96.44 195 LYS A N 1
ATOM 1525 C CA . LYS A 1 195 ? -8.836 1.092 0.239 1 96.44 195 LYS A CA 1
ATOM 1526 C C . LYS A 1 195 ? -8.109 2.424 0.391 1 96.44 195 LYS A C 1
ATOM 1528 O O . LYS A 1 195 ? -6.914 2.451 0.694 1 96.44 195 LYS A O 1
ATOM 1533 N N . ILE A 1 196 ? -8.805 3.516 0.218 1 95.38 196 ILE A N 1
ATOM 1534 C CA . ILE A 1 196 ? -8.18 4.836 0.206 1 95.38 196 ILE A CA 1
ATOM 1535 C C . ILE A 1 196 ? -8.383 5.516 1.556 1 95.38 196 ILE A C 1
ATOM 1537 O O . ILE A 1 196 ? -7.586 6.363 1.962 1 95.38 196 ILE A O 1
ATOM 1541 N N . LEU A 1 197 ? -9.359 5.098 2.273 1 94.25 197 LEU A N 1
ATOM 1542 C CA . LEU A 1 197 ? -9.789 5.742 3.506 1 94.25 197 LEU A CA 1
ATOM 1543 C C . LEU A 1 197 ? -8.625 5.895 4.48 1 94.25 197 LEU A C 1
ATOM 1545 O O . LEU A 1 197 ? -8.398 6.98 5.02 1 94.25 197 LEU A O 1
ATOM 1549 N N . PRO A 1 198 ? -7.91 4.859 4.746 1 94.75 198 PRO A N 1
ATOM 1550 C CA . PRO A 1 198 ? -6.879 4.988 5.777 1 94.75 198 PRO A CA 1
ATOM 1551 C C . PRO A 1 198 ? -5.836 6.055 5.438 1 94.75 198 PRO A C 1
ATOM 1553 O O . PRO A 1 198 ? -5.312 6.719 6.336 1 94.75 198 PRO A O 1
ATOM 1556 N N . TRP A 1 199 ? -5.68 6.277 4.223 1 92 199 TRP A N 1
ATOM 1557 C CA . TRP A 1 199 ? -4.695 7.262 3.789 1 92 199 TRP A CA 1
ATOM 1558 C C . TRP A 1 199 ? -5.234 8.68 3.945 1 92 199 TRP A C 1
ATOM 1560 O O . TRP A 1 199 ? -4.496 9.594 4.32 1 92 199 TRP A O 1
ATOM 1570 N N . ILE A 1 200 ? -6.426 8.82 3.654 1 91.62 200 ILE A N 1
ATOM 1571 C CA . ILE A 1 200 ? -7.062 10.117 3.873 1 91.62 200 ILE A CA 1
ATOM 1572 C C . ILE A 1 200 ? -7.098 10.43 5.367 1 91.62 200 ILE A C 1
ATOM 1574 O O . ILE A 1 200 ? -6.801 11.555 5.781 1 91.62 200 ILE A O 1
ATOM 1578 N N . LEU A 1 201 ? -7.383 9.414 6.141 1 92.56 201 LEU A N 1
ATOM 1579 C CA . LEU A 1 201 ? -7.48 9.586 7.586 1 92.56 201 LEU A CA 1
ATOM 1580 C C . LEU A 1 201 ? -6.129 9.969 8.18 1 92.56 201 LEU A C 1
ATOM 1582 O O . LEU A 1 201 ? -6.055 10.789 9.094 1 92.56 201 LEU A O 1
ATOM 1586 N N . THR A 1 202 ? -5.102 9.391 7.699 1 89.88 202 THR A N 1
ATOM 1587 C CA . THR A 1 202 ? -3.77 9.688 8.219 1 89.88 202 THR A CA 1
ATOM 1588 C C . THR A 1 202 ? -3.438 11.164 8.039 1 89.88 202 THR A C 1
ATOM 1590 O O . THR A 1 202 ? -2.691 11.734 8.828 1 89.88 202 THR A O 1
ATOM 1593 N N . GLY A 1 203 ? -4.027 11.789 7.07 1 86.69 203 GLY A N 1
ATOM 1594 C CA . GLY A 1 203 ? -3.791 13.203 6.824 1 86.69 203 GLY A CA 1
ATOM 1595 C C . GLY A 1 203 ? -4.633 14.109 7.699 1 86.69 203 GLY A C 1
ATOM 1596 O O . GLY A 1 203 ? -4.383 15.312 7.777 1 86.69 203 GLY A O 1
ATOM 1597 N N . GLU A 1 204 ? -5.539 13.469 8.453 1 87.75 204 GLU A N 1
ATOM 1598 C CA . GLU A 1 204 ? -6.504 14.32 9.141 1 87.75 204 GLU A CA 1
ATOM 1599 C C . GLU A 1 204 ? -6.496 14.055 10.648 1 87.75 204 GLU A C 1
ATOM 1601 O O . GLU A 1 204 ? -6.809 14.945 11.445 1 87.75 204 GLU A O 1
ATOM 1606 N N . VAL A 1 205 ? -6.184 12.914 11.07 1 88.75 205 VAL A N 1
ATOM 1607 C CA . VAL A 1 205 ? -6.539 12.523 12.438 1 88.75 205 VAL A CA 1
ATOM 1608 C C . VAL A 1 205 ? -5.328 12.703 13.352 1 88.75 205 VAL A C 1
ATOM 1610 O O . VAL A 1 205 ? -5.465 12.688 14.578 1 88.75 205 VAL A O 1
ATOM 1613 N N . PHE A 1 206 ? -4.191 12.875 12.75 1 87.25 206 PHE A N 1
ATOM 1614 C CA . PHE A 1 206 ? -2.994 13.055 13.562 1 87.25 206 PHE A CA 1
ATOM 1615 C C . PHE A 1 206 ? -2.611 14.523 13.648 1 87.25 206 PHE A C 1
ATOM 1617 O O . PHE A 1 206 ? -2.754 15.266 12.68 1 87.25 206 PHE A O 1
ATOM 1624 N N . PRO A 1 207 ? -2.145 14.875 14.812 1 82.06 207 PRO A N 1
ATOM 1625 C CA . PRO A 1 207 ? -1.646 16.25 14.914 1 82.06 207 PRO A CA 1
ATOM 1626 C C . PRO A 1 207 ? -0.458 16.516 13.992 1 82.06 207 PRO A C 1
ATOM 1628 O O . PRO A 1 207 ? 0.27 15.594 13.633 1 82.06 207 PRO A O 1
ATOM 1631 N N . ASN A 1 208 ? -0.292 17.719 13.609 1 77.81 208 ASN A N 1
ATOM 1632 C CA . ASN A 1 208 ? 0.735 18.109 12.648 1 77.81 208 ASN A CA 1
ATOM 1633 C C . ASN A 1 208 ? 2.127 17.703 13.117 1 77.81 208 ASN A C 1
ATOM 1635 O O . ASN A 1 208 ? 2.953 17.266 12.312 1 77.81 208 ASN A O 1
ATOM 1639 N N . GLU A 1 209 ? 2.34 17.703 14.383 1 78.44 209 GLU A N 1
ATOM 1640 C CA . GLU A 1 209 ? 3.676 17.469 14.914 1 78.44 209 GLU A CA 1
ATOM 1641 C C . GLU A 1 209 ? 4.055 15.992 14.82 1 78.44 209 GLU A C 1
ATOM 1643 O O . GLU A 1 209 ? 5.238 15.656 14.711 1 78.44 209 GLU A O 1
ATOM 1648 N N . THR A 1 210 ? 3.07 15.156 14.812 1 83.75 210 THR A N 1
ATOM 1649 C CA . THR A 1 210 ? 3.359 13.727 14.836 1 83.75 210 THR A CA 1
ATOM 1650 C C . THR A 1 210 ? 2.865 13.055 13.555 1 83.75 210 THR A C 1
ATOM 1652 O O . THR A 1 210 ? 2.961 11.836 13.414 1 83.75 210 THR A O 1
ATOM 1655 N N . ARG A 1 211 ? 2.457 13.773 12.688 1 84.75 211 ARG A N 1
ATOM 1656 C CA . ARG A 1 211 ? 1.784 13.234 11.508 1 84.75 211 ARG A CA 1
ATOM 1657 C C . ARG A 1 211 ? 2.746 12.414 10.656 1 84.75 211 ARG A C 1
ATOM 1659 O O . ARG A 1 211 ? 2.391 11.344 10.172 1 84.75 211 ARG A O 1
ATOM 1666 N N . ALA A 1 212 ? 3.893 12.992 10.484 1 84.5 212 ALA A N 1
ATOM 1667 C CA . ALA A 1 212 ? 4.855 12.305 9.625 1 84.5 212 ALA A CA 1
ATOM 1668 C C . ALA A 1 212 ? 5.207 10.93 10.188 1 84.5 212 ALA A C 1
ATOM 1670 O O . ALA A 1 212 ? 5.203 9.93 9.461 1 84.5 212 ALA A O 1
ATOM 1671 N N . VAL A 1 213 ? 5.434 10.875 11.438 1 86.38 213 VAL A N 1
ATOM 1672 C CA . VAL A 1 213 ? 5.785 9.633 12.117 1 86.38 213 VAL A CA 1
ATOM 1673 C C . VAL A 1 213 ? 4.59 8.68 12.109 1 86.38 213 VAL A C 1
ATOM 1675 O O . VAL A 1 213 ? 4.738 7.496 11.812 1 86.38 213 VAL A O 1
ATOM 1678 N N . ALA A 1 214 ? 3.461 9.203 12.398 1 89.31 214 ALA A N 1
ATOM 1679 C CA . ALA A 1 214 ? 2.246 8.398 12.414 1 89.31 214 ALA A CA 1
ATOM 1680 C C . ALA A 1 214 ? 1.946 7.832 11.023 1 89.31 214 ALA A C 1
ATOM 1682 O O . ALA A 1 214 ? 1.53 6.68 10.891 1 89.31 214 ALA A O 1
ATOM 1683 N N . SER A 1 215 ? 2.166 8.641 10.07 1 90.5 215 SER A N 1
ATOM 1684 C CA . SER A 1 215 ? 1.935 8.203 8.695 1 90.5 215 SER A CA 1
ATOM 1685 C C . SER A 1 215 ? 2.895 7.078 8.312 1 90.5 215 SER A C 1
ATOM 1687 O O . SER A 1 215 ? 2.492 6.105 7.668 1 90.5 215 SER A O 1
ATOM 1689 N N . GLY A 1 216 ? 4.145 7.238 8.727 1 90.06 216 GLY A N 1
ATOM 1690 C CA . GLY A 1 216 ? 5.117 6.188 8.461 1 90.06 216 GLY A CA 1
ATOM 1691 C C . GLY A 1 216 ? 4.773 4.875 9.133 1 90.06 216 GLY A C 1
ATOM 1692 O O . GLY A 1 216 ? 4.785 3.82 8.492 1 90.06 216 GLY A O 1
ATOM 1693 N N . LEU A 1 217 ? 4.395 4.941 10.32 1 90.75 217 LEU A N 1
ATOM 1694 C CA . LEU A 1 217 ? 4.055 3.748 11.078 1 90.75 217 LEU A CA 1
ATOM 1695 C C . LEU A 1 217 ? 2.787 3.098 10.531 1 90.75 217 LEU A C 1
ATOM 1697 O O . LEU A 1 217 ? 2.711 1.872 10.422 1 90.75 217 LEU A O 1
ATOM 1701 N N . SER A 1 218 ? 1.834 3.926 10.25 1 92.94 218 SER A N 1
ATOM 1702 C CA . SER A 1 218 ? 0.585 3.418 9.695 1 92.94 218 SER A CA 1
ATOM 1703 C C . SER A 1 218 ? 0.815 2.75 8.344 1 92.94 218 SER A C 1
ATOM 1705 O O . SER A 1 218 ? 0.214 1.717 8.047 1 92.94 218 SER A O 1
ATOM 1707 N N . SER A 1 219 ? 1.657 3.352 7.602 1 91.75 219 SER A N 1
ATOM 1708 C CA . SER A 1 219 ? 1.952 2.76 6.297 1 91.75 219 SER A CA 1
ATOM 1709 C C . SER A 1 219 ? 2.635 1.405 6.449 1 91.75 219 SER A C 1
ATOM 1711 O O . SER A 1 219 ? 2.338 0.469 5.703 1 91.75 219 SER A O 1
ATOM 1713 N N . GLY A 1 220 ? 3.576 1.321 7.387 1 91.88 220 GLY A N 1
ATOM 1714 C CA . GLY A 1 220 ? 4.188 0.034 7.68 1 91.88 220 GLY A CA 1
ATOM 1715 C C . GLY A 1 220 ? 3.174 -1.04 8.031 1 91.88 220 GLY A C 1
ATOM 1716 O O . GLY A 1 220 ? 3.264 -2.168 7.539 1 91.88 220 GLY A O 1
ATOM 1717 N N . LEU A 1 221 ? 2.256 -0.653 8.828 1 92.12 221 LEU A N 1
ATOM 1718 C CA . LEU A 1 221 ? 1.192 -1.584 9.195 1 92.12 221 LEU A CA 1
ATOM 1719 C C . LEU A 1 221 ? 0.365 -1.968 7.969 1 92.12 221 LEU A C 1
ATOM 1721 O O . LEU A 1 221 ? -0.01 -3.131 7.809 1 92.12 221 LEU A O 1
ATOM 1725 N N . GLY A 1 222 ? 0.067 -0.972 7.168 1 94.12 222 GLY A N 1
ATOM 1726 C CA . GLY A 1 222 ? -0.638 -1.248 5.93 1 94.12 222 GLY A CA 1
ATOM 1727 C C . GLY A 1 222 ? 0.067 -2.27 5.055 1 94.12 222 GLY A C 1
ATOM 1728 O O . GLY A 1 222 ? -0.565 -3.193 4.539 1 94.12 222 GLY A O 1
ATOM 1729 N N . TYR A 1 223 ? 1.312 -2.115 4.949 1 91.25 223 TYR A N 1
ATOM 1730 C CA . TYR A 1 223 ? 2.092 -3.031 4.125 1 91.25 223 TYR A CA 1
ATOM 1731 C C . TYR A 1 223 ? 2.121 -4.426 4.738 1 91.25 223 TYR A C 1
ATOM 1733 O O . TYR A 1 223 ? 2.061 -5.43 4.02 1 91.25 223 TYR A O 1
ATOM 1741 N N . ILE A 1 224 ? 2.193 -4.469 5.992 1 90.56 224 ILE A N 1
ATOM 1742 C CA . ILE A 1 224 ? 2.186 -5.754 6.676 1 90.56 224 ILE A CA 1
ATOM 1743 C C . ILE A 1 224 ? 0.846 -6.453 6.453 1 90.56 224 ILE A C 1
ATOM 1745 O O . ILE A 1 224 ? 0.801 -7.656 6.184 1 90.56 224 ILE A O 1
ATOM 1749 N N . PHE A 1 225 ? -0.195 -5.727 6.586 1 94.62 225 PHE A N 1
ATOM 1750 C CA . PHE A 1 225 ? -1.513 -6.301 6.34 1 94.62 225 PHE A CA 1
ATOM 1751 C C . PHE A 1 225 ? -1.64 -6.754 4.891 1 94.62 225 PHE A C 1
ATOM 1753 O O . PHE A 1 225 ? -2.234 -7.801 4.609 1 94.62 225 PHE A O 1
ATOM 1760 N N . GLY A 1 226 ? -1.127 -5.938 4.004 1 93.75 226 GLY A N 1
ATOM 1761 C CA . GLY A 1 226 ? -1.137 -6.344 2.607 1 93.75 226 GLY A CA 1
ATOM 1762 C C . GLY A 1 226 ? -0.37 -7.629 2.354 1 93.75 226 GLY A C 1
ATOM 1763 O O . GLY A 1 226 ? -0.855 -8.523 1.653 1 93.75 226 GLY A O 1
ATOM 1764 N N . PHE A 1 227 ? 0.755 -7.699 2.994 1 90.75 227 PHE A N 1
ATOM 1765 C CA . PHE A 1 227 ? 1.588 -8.891 2.865 1 90.75 227 PHE A CA 1
ATOM 1766 C C . PHE A 1 227 ? 0.874 -10.117 3.426 1 90.75 227 PHE A C 1
ATOM 1768 O O . PHE A 1 227 ? 0.846 -11.172 2.787 1 90.75 227 PHE A O 1
ATOM 1775 N N . LEU A 1 228 ? 0.328 -9.969 4.543 1 92.12 228 LEU A N 1
ATOM 1776 C CA . LEU A 1 228 ? -0.355 -11.078 5.199 1 92.12 228 LEU A CA 1
ATOM 1777 C C . LEU A 1 228 ? -1.582 -11.508 4.406 1 92.12 228 LEU A C 1
ATOM 1779 O O . LEU A 1 228 ? -1.874 -12.703 4.305 1 92.12 228 LEU A O 1
ATOM 1783 N N . ALA A 1 229 ? -2.279 -10.57 3.879 1 94.5 229 ALA A N 1
ATOM 1784 C CA . ALA A 1 229 ? -3.461 -10.883 3.08 1 94.5 229 ALA A CA 1
ATOM 1785 C C . ALA A 1 229 ? -3.094 -11.734 1.867 1 94.5 229 ALA A C 1
ATOM 1787 O O . ALA A 1 229 ? -3.811 -12.672 1.522 1 94.5 229 ALA A O 1
ATOM 1788 N N . ASN A 1 230 ? -2.014 -11.398 1.23 1 90.88 230 ASN A N 1
ATOM 1789 C CA . ASN A 1 230 ? -1.567 -12.172 0.076 1 90.88 230 ASN A CA 1
ATOM 1790 C C . ASN A 1 230 ? -1.066 -13.555 0.485 1 90.88 230 ASN A C 1
ATOM 1792 O O . ASN A 1 230 ? -1.366 -14.547 -0.177 1 90.88 230 ASN A O 1
ATOM 1796 N N . LYS A 1 231 ? -0.38 -13.594 1.579 1 87.25 231 LYS A N 1
ATOM 1797 C CA . LYS A 1 231 ? 0.227 -14.844 2.031 1 87.25 231 LYS A CA 1
ATOM 1798 C C . LYS A 1 231 ? -0.838 -15.852 2.459 1 87.25 231 LYS A C 1
ATOM 1800 O O . LYS A 1 231 ? -0.71 -17.047 2.197 1 87.25 231 LYS A O 1
ATOM 1805 N N . VAL A 1 232 ? -1.862 -15.43 3.07 1 90.25 232 VAL A N 1
ATOM 1806 C CA . VAL A 1 232 ? -2.857 -16.328 3.643 1 90.25 232 VAL A CA 1
ATOM 1807 C C . VAL A 1 232 ? -3.828 -16.781 2.555 1 90.25 232 VAL A C 1
ATOM 1809 O O . VAL A 1 232 ? -4.57 -17.75 2.74 1 90.25 232 VAL A O 1
ATOM 1812 N N . PHE A 1 233 ? -3.818 -16.188 1.441 1 92.69 233 PHE A N 1
ATOM 1813 C CA . PHE A 1 233 ? -4.809 -16.438 0.403 1 92.69 233 PHE A CA 1
ATOM 1814 C C . PHE A 1 233 ? -4.738 -17.891 -0.063 1 92.69 233 PHE A C 1
ATOM 1816 O O . PHE A 1 233 ? -5.75 -18.594 -0.068 1 92.69 233 PHE A O 1
ATOM 1823 N N . PHE A 1 234 ? -3.584 -18.391 -0.395 1 86.19 234 PHE A N 1
ATOM 1824 C CA . PHE A 1 234 ? -3.461 -19.734 -0.923 1 86.19 234 PHE A CA 1
ATOM 1825 C C . PHE A 1 234 ? -3.789 -20.766 0.149 1 86.19 234 PHE A C 1
ATOM 1827 O O . PHE A 1 234 ? -4.422 -21.781 -0.135 1 86.19 234 PHE A O 1
ATOM 1834 N N . SER A 1 235 ? -3.312 -20.422 1.354 1 87.75 235 SER A N 1
ATOM 1835 C CA . SER A 1 235 ? -3.652 -21.312 2.457 1 87.75 235 SER A CA 1
ATOM 1836 C C . SER A 1 235 ? -5.16 -21.375 2.682 1 87.75 235 SER A C 1
ATOM 1838 O O . SER A 1 235 ? -5.715 -22.438 2.961 1 87.75 235 SER A O 1
ATOM 1840 N N . MET A 1 236 ? -5.828 -20.297 2.5 1 94 236 MET A N 1
ATOM 1841 C CA . MET A 1 236 ? -7.281 -20.25 2.66 1 94 236 MET A CA 1
ATOM 1842 C C . MET A 1 236 ? -7.973 -21.016 1.54 1 94 236 MET A C 1
ATOM 1844 O O . MET A 1 236 ? -8.906 -21.781 1.791 1 94 236 MET A O 1
ATOM 1848 N N . VAL A 1 237 ? -7.5 -20.906 0.357 1 92.88 237 VAL A N 1
ATOM 1849 C CA . VAL A 1 237 ? -8.109 -21.578 -0.778 1 92.88 237 VAL A CA 1
ATOM 1850 C C . VAL A 1 237 ? -7.926 -23.094 -0.637 1 92.88 237 VAL A C 1
ATOM 1852 O O . VAL A 1 237 ? -8.836 -23.859 -0.929 1 92.88 237 VAL A O 1
ATOM 1855 N N . SER A 1 238 ? -6.75 -23.516 -0.19 1 90.19 238 SER A N 1
ATOM 1856 C CA . SER A 1 238 ? -6.469 -24.938 -0.025 1 90.19 238 SER A CA 1
ATOM 1857 C C . SER A 1 238 ? -7.348 -25.562 1.054 1 90.19 238 SER A C 1
ATOM 1859 O O . SER A 1 238 ? -7.789 -26.703 0.924 1 90.19 238 SER A O 1
ATOM 1861 N N . ASN A 1 239 ? -7.688 -24.734 2.035 1 94.12 239 ASN A N 1
ATOM 1862 C CA . ASN A 1 239 ? -8.422 -25.281 3.17 1 94.12 239 ASN A CA 1
ATOM 1863 C C . ASN A 1 239 ? -9.922 -25.062 3.021 1 94.12 239 ASN A C 1
ATOM 1865 O O . ASN A 1 239 ? -10.727 -25.891 3.471 1 94.12 239 ASN A O 1
ATOM 1869 N N . LEU A 1 240 ? -10.312 -23.922 2.426 1 96.12 240 LEU A N 1
ATOM 1870 C CA . LEU A 1 240 ? -11.727 -23.562 2.391 1 96.12 240 LEU A CA 1
ATOM 1871 C C . LEU A 1 240 ? -12.258 -23.594 0.962 1 96.12 240 LEU A C 1
ATOM 1873 O O . LEU A 1 240 ? -13.461 -23.406 0.738 1 96.12 240 LEU A O 1
ATOM 1877 N N . THR A 1 241 ? -11.422 -23.844 -0.043 1 95.25 241 THR A N 1
ATOM 1878 C CA . THR A 1 241 ? -11.773 -23.734 -1.454 1 95.25 241 THR A CA 1
ATOM 1879 C C . THR A 1 241 ? -11.867 -22.266 -1.873 1 95.25 241 THR A C 1
ATOM 1881 O O . THR A 1 241 ? -11.781 -21.375 -1.032 1 95.25 241 THR A O 1
ATOM 1884 N N . LEU A 1 242 ? -11.961 -22.062 -3.117 1 95.19 242 LEU A N 1
ATOM 1885 C CA . LEU A 1 242 ? -12.039 -20.703 -3.645 1 95.19 242 LEU A CA 1
ATOM 1886 C C . LEU A 1 242 ? -13.344 -20.031 -3.225 1 95.19 242 LEU A C 1
ATOM 1888 O O . LEU A 1 242 ? -13.336 -18.922 -2.686 1 95.19 242 LEU A O 1
ATOM 1892 N N . PRO A 1 243 ? -14.516 -20.719 -3.422 1 97 243 PRO A N 1
ATOM 1893 C CA . PRO A 1 243 ? -15.75 -20.094 -2.953 1 97 243 PRO A CA 1
ATOM 1894 C C . PRO A 1 243 ? -15.75 -19.828 -1.448 1 97 243 PRO A C 1
ATOM 1896 O O . PRO A 1 243 ? -16.234 -18.797 -0.994 1 97 243 PRO A O 1
ATOM 1899 N N . GLY A 1 244 ? -15.273 -20.766 -0.672 1 97.69 244 GLY A N 1
ATOM 1900 C CA . GLY A 1 244 ? -15.188 -20.562 0.767 1 97.69 244 GLY A CA 1
ATOM 1901 C C . GLY A 1 244 ? -14.383 -19.344 1.158 1 97.69 244 GLY A C 1
ATOM 1902 O O . GLY A 1 244 ? -14.773 -18.594 2.061 1 97.69 244 GLY A O 1
ATOM 1903 N N . THR A 1 245 ? -13.258 -19.156 0.5 1 97.69 245 THR A N 1
ATOM 1904 C CA . THR A 1 245 ? -12.406 -18 0.747 1 97.69 245 THR A CA 1
ATOM 1905 C C . THR A 1 245 ? -13.148 -16.703 0.411 1 97.69 245 THR A C 1
ATOM 1907 O O . THR A 1 245 ? -13.109 -15.742 1.179 1 97.69 245 THR A O 1
ATOM 1910 N N . PHE A 1 246 ? -13.867 -16.688 -0.664 1 98.12 246 PHE A N 1
ATOM 1911 C CA . PHE A 1 246 ? -14.602 -15.492 -1.094 1 98.12 246 PHE A CA 1
ATOM 1912 C C . PHE A 1 246 ? -15.766 -15.211 -0.158 1 98.12 246 PHE A C 1
ATOM 1914 O O . PHE A 1 246 ? -16.109 -14.047 0.075 1 98.12 246 PHE A O 1
ATOM 1921 N N . TRP A 1 247 ? -16.359 -16.25 0.415 1 98.44 247 TRP A N 1
ATOM 1922 C CA . TRP A 1 247 ? -17.391 -16.047 1.426 1 98.44 247 TRP A CA 1
ATOM 1923 C C . TRP A 1 247 ? -16.828 -15.367 2.664 1 98.44 247 TRP A C 1
ATOM 1925 O O . TRP A 1 247 ? -17.469 -14.5 3.26 1 98.44 247 TRP A O 1
ATOM 1935 N N . VAL A 1 248 ? -15.672 -15.758 3.029 1 98.38 248 VAL A N 1
ATOM 1936 C CA . VAL A 1 248 ? -15.016 -15.156 4.184 1 98.38 248 VAL A CA 1
ATOM 1937 C C . VAL A 1 248 ? -14.727 -13.68 3.906 1 98.38 248 VAL A C 1
ATOM 1939 O O . VAL A 1 248 ? -14.953 -12.828 4.766 1 98.38 248 VAL A O 1
ATOM 1942 N N . PHE A 1 249 ? -14.258 -13.414 2.701 1 98.44 249 PHE A N 1
ATOM 1943 C CA . PHE A 1 249 ? -14 -12.031 2.324 1 98.44 249 PHE A CA 1
ATOM 1944 C C . PHE A 1 249 ? -15.273 -11.203 2.391 1 98.44 249 PHE A C 1
ATOM 1946 O O . PHE A 1 249 ? -15.266 -10.078 2.91 1 98.44 249 PHE A O 1
ATOM 1953 N N . GLY A 1 250 ? -16.312 -11.75 1.831 1 98.56 250 GLY A N 1
ATOM 1954 C CA . GLY A 1 250 ? -17.594 -11.062 1.904 1 98.56 250 GLY A CA 1
ATOM 1955 C C . GLY A 1 250 ? -18.062 -10.82 3.326 1 98.56 250 GLY A C 1
ATOM 1956 O O . GLY A 1 250 ? -18.5 -9.719 3.66 1 98.56 250 GLY A O 1
ATOM 1957 N N . ALA A 1 251 ? -17.922 -11.805 4.148 1 98.56 251 ALA A N 1
ATOM 1958 C CA . ALA A 1 251 ? -18.312 -11.68 5.551 1 98.56 251 ALA A CA 1
ATOM 1959 C C . ALA A 1 251 ? -17.484 -10.617 6.266 1 98.56 251 ALA A C 1
ATOM 1961 O O . ALA A 1 251 ? -18.016 -9.836 7.055 1 98.56 251 ALA A O 1
ATOM 1962 N N . THR A 1 252 ? -16.25 -10.664 5.977 1 98.44 252 THR A N 1
ATOM 1963 C CA . THR A 1 252 ? -15.359 -9.68 6.582 1 98.44 252 THR A CA 1
ATOM 1964 C C . THR A 1 252 ? -15.773 -8.266 6.188 1 98.44 252 THR A C 1
ATOM 1966 O O . THR A 1 252 ? -15.742 -7.352 7.012 1 98.44 252 THR A O 1
ATOM 1969 N N . SER A 1 253 ? -16.156 -8.102 4.965 1 98.56 253 SER A N 1
ATOM 1970 C CA . SER A 1 253 ? -16.609 -6.793 4.492 1 98.56 253 SER A CA 1
ATOM 1971 C C . SER A 1 253 ? -17.859 -6.344 5.227 1 98.56 253 SER A C 1
ATOM 1973 O O . SER A 1 253 ? -17.969 -5.188 5.641 1 98.56 253 SER A O 1
ATOM 1975 N N . PHE A 1 254 ? -18.797 -7.25 5.438 1 98.5 254 PHE A N 1
ATOM 1976 C CA . PHE A 1 254 ? -20.031 -6.91 6.121 1 98.5 254 PHE A CA 1
ATOM 1977 C C . PHE A 1 254 ? -19.781 -6.598 7.59 1 98.5 254 PHE A C 1
ATOM 1979 O O . PHE A 1 254 ? -20.297 -5.617 8.125 1 98.5 254 PHE A O 1
ATOM 1986 N N . ILE A 1 255 ? -19.016 -7.402 8.227 1 98.44 255 ILE A N 1
ATOM 1987 C CA . ILE A 1 255 ? -18.672 -7.172 9.625 1 98.44 255 ILE A CA 1
ATOM 1988 C C . ILE A 1 255 ? -17.922 -5.852 9.766 1 98.44 255 ILE A C 1
ATOM 1990 O O . ILE A 1 255 ? -18.188 -5.074 10.688 1 98.44 255 ILE A O 1
ATOM 1994 N N . GLY A 1 256 ? -17.016 -5.656 8.836 1 98.25 256 GLY A N 1
ATOM 1995 C CA . GLY A 1 256 ? -16.281 -4.398 8.828 1 98.25 256 GLY A CA 1
ATOM 1996 C C . GLY A 1 256 ? -17.188 -3.188 8.656 1 98.25 256 GLY A C 1
ATOM 1997 O O . GLY A 1 256 ? -16.969 -2.152 9.289 1 98.25 256 GLY A O 1
ATOM 1998 N N . ALA A 1 257 ? -18.156 -3.305 7.801 1 98.12 257 ALA A N 1
ATOM 1999 C CA . ALA A 1 257 ? -19.109 -2.215 7.594 1 98.12 257 ALA A CA 1
ATOM 2000 C C . ALA A 1 257 ? -19.844 -1.869 8.891 1 98.12 257 ALA A C 1
ATOM 2002 O O . ALA A 1 257 ? -20 -0.692 9.227 1 98.12 257 ALA A O 1
ATOM 2003 N N . ILE A 1 258 ? -20.172 -2.859 9.617 1 97.75 258 ILE A N 1
ATOM 2004 C CA . ILE A 1 258 ? -20.891 -2.658 10.875 1 97.75 258 ILE A CA 1
ATOM 2005 C C . ILE A 1 258 ? -19.953 -2.002 11.898 1 97.75 258 ILE A C 1
ATOM 2007 O O . ILE A 1 258 ? -20.328 -1.02 12.539 1 97.75 258 ILE A O 1
ATOM 2011 N N . ILE A 1 259 ? -18.766 -2.465 12.016 1 97.56 259 ILE A N 1
ATOM 2012 C CA . ILE A 1 259 ? -17.812 -1.956 12.984 1 97.56 259 ILE A CA 1
ATOM 2013 C C . ILE A 1 259 ? -17.469 -0.501 12.664 1 97.56 259 ILE A C 1
ATOM 2015 O O . ILE A 1 259 ? -17.516 0.359 13.547 1 97.56 259 ILE A O 1
ATOM 2019 N N . LEU A 1 260 ? -17.203 -0.225 11.414 1 95.25 260 LEU A N 1
ATOM 2020 C CA . LEU A 1 260 ? -16.812 1.123 11.023 1 95.25 260 LEU A CA 1
ATOM 2021 C C . LEU A 1 260 ? -17.969 2.1 11.18 1 95.25 260 LEU A C 1
ATOM 2023 O O . LEU A 1 260 ? -17.75 3.279 11.469 1 95.25 260 LEU A O 1
ATOM 2027 N N . HIS A 1 261 ? -19.172 1.606 10.977 1 92.94 261 HIS A N 1
ATOM 2028 C CA . HIS A 1 261 ? -20.359 2.453 11.141 1 92.94 261 HIS A CA 1
ATOM 2029 C C . HIS A 1 261 ? -20.438 3.004 12.562 1 92.94 261 HIS A C 1
ATOM 2031 O O . HIS A 1 261 ? -20.828 4.156 12.766 1 92.94 261 HIS A O 1
ATOM 2037 N N . PHE A 1 262 ? -19.938 2.316 13.508 1 92.88 262 PHE A N 1
ATOM 2038 C CA . PHE A 1 262 ? -20.094 2.723 14.898 1 92.88 262 PHE A CA 1
ATOM 2039 C C . PHE A 1 262 ? -18.844 3.467 15.375 1 92.88 262 PHE A C 1
ATOM 2041 O O . PHE A 1 262 ? -18.938 4.316 16.266 1 92.88 262 PHE A O 1
ATOM 2048 N N . ILE A 1 263 ? -17.75 3.287 14.781 1 92.12 263 ILE A N 1
ATOM 2049 C CA . ILE A 1 263 ? -16.516 3.793 15.375 1 92.12 263 ILE A CA 1
ATOM 2050 C C . ILE A 1 263 ? -15.984 4.957 14.539 1 92.12 263 ILE A C 1
ATOM 2052 O O . ILE A 1 263 ? -15.289 5.832 15.062 1 92.12 263 ILE A O 1
ATOM 2056 N N . LEU A 1 264 ? -16.25 5.031 13.32 1 93.56 264 LEU A N 1
ATOM 2057 C CA . LEU A 1 264 ? -15.695 6.055 12.438 1 93.56 264 LEU A CA 1
ATOM 2058 C C . LEU A 1 264 ? -16.484 7.355 12.555 1 93.56 264 LEU A C 1
ATOM 2060 O O . LEU A 1 264 ? -17.656 7.414 12.164 1 93.56 264 LEU A O 1
ATOM 2064 N N . PRO A 1 265 ? -15.875 8.344 13.125 1 91.94 265 PRO A N 1
ATOM 2065 C CA . PRO A 1 265 ? -16.531 9.648 13.109 1 91.94 265 PRO A CA 1
ATOM 2066 C C . PRO A 1 265 ? -16.422 10.352 11.75 1 91.94 265 PRO A C 1
ATOM 2068 O O . PRO A 1 265 ? -15.578 9.977 10.93 1 91.94 265 PRO A O 1
ATOM 2071 N N . GLU A 1 266 ? -17.297 11.227 11.523 1 93 266 GLU A N 1
ATOM 2072 C CA . GLU A 1 266 ? -17.188 12.016 10.297 1 93 266 GLU A CA 1
ATOM 2073 C C . GLU A 1 266 ? -16.219 13.172 10.469 1 93 266 GLU A C 1
ATOM 2075 O O . GLU A 1 266 ? -16.453 14.078 11.273 1 93 266 GLU A O 1
ATOM 2080 N N . THR A 1 267 ? -15.164 13.18 9.781 1 89.88 267 THR A N 1
ATOM 2081 C CA . THR A 1 267 ? -14.125 14.195 9.93 1 89.88 267 THR A CA 1
ATOM 2082 C C . THR A 1 267 ? -14.25 15.25 8.836 1 89.88 267 THR A C 1
ATOM 2084 O O . THR A 1 267 ? -13.617 16.297 8.906 1 89.88 267 THR A O 1
ATOM 2087 N N . GLU A 1 268 ? -15.117 14.945 7.879 1 89.56 268 GLU A N 1
ATOM 2088 C CA . GLU A 1 268 ? -15.227 15.867 6.754 1 89.56 268 GLU A CA 1
ATOM 2089 C C . GLU A 1 268 ? -15.82 17.203 7.191 1 89.56 268 GLU A C 1
ATOM 2091 O O . GLU A 1 268 ? -16.875 17.25 7.82 1 89.56 268 GLU A O 1
ATOM 2096 N N . GLY A 1 269 ? -15.141 18.297 6.867 1 84.38 269 GLY A N 1
ATOM 2097 C CA . GLY A 1 269 ? -15.617 19.641 7.188 1 84.38 269 GLY A CA 1
ATOM 2098 C C . GLY A 1 269 ? -15.242 20.078 8.586 1 84.38 269 GLY A C 1
ATOM 2099 O O . GLY A 1 269 ? -15.641 21.172 9.023 1 84.38 269 GLY A O 1
ATOM 2100 N N . LYS A 1 270 ? -14.555 19.25 9.258 1 87.44 270 LYS A N 1
ATOM 2101 C CA . LYS A 1 270 ? -14.156 19.578 10.625 1 87.44 270 LYS A CA 1
ATOM 2102 C C . LYS A 1 270 ? -12.719 20.094 10.664 1 87.44 270 LYS A C 1
ATOM 2104 O O . LYS A 1 270 ? -11.914 19.766 9.797 1 87.44 270 LYS A O 1
ATOM 2109 N N . THR A 1 271 ? -12.414 20.938 11.641 1 83.19 271 THR A N 1
ATOM 2110 C CA . THR A 1 271 ? -11.062 21.453 11.797 1 83.19 271 THR A CA 1
ATOM 2111 C C . THR A 1 271 ? -10.164 20.406 12.469 1 83.19 271 THR A C 1
ATOM 2113 O O . THR A 1 271 ? -10.656 19.5 13.133 1 83.19 271 THR A O 1
ATOM 2116 N N . LEU A 1 272 ? -8.953 20.609 12.289 1 81.44 272 LEU A N 1
ATOM 2117 C CA . LEU A 1 272 ? -7.992 19.703 12.914 1 81.44 272 LEU A CA 1
ATOM 2118 C C . LEU A 1 272 ? -8.141 19.719 14.43 1 81.44 272 LEU A C 1
ATOM 2120 O O . LEU A 1 272 ? -8.023 18.672 15.086 1 81.44 272 LEU A O 1
ATOM 2124 N N . HIS A 1 273 ? -8.359 20.938 14.914 1 82.56 273 HIS A N 1
ATOM 2125 C CA . HIS A 1 273 ? -8.539 21.078 16.344 1 82.56 273 HIS A CA 1
ATOM 2126 C C . HIS A 1 273 ? -9.75 20.281 16.828 1 82.56 273 HIS A C 1
ATOM 2128 O O . HIS A 1 273 ? -9.672 19.562 17.828 1 82.56 273 HIS A O 1
ATOM 2134 N N . GLU A 1 274 ? -10.828 20.312 16.156 1 87.12 274 GLU A N 1
ATOM 2135 C CA . GLU A 1 274 ? -12.039 19.578 16.5 1 87.12 274 GLU A CA 1
ATOM 2136 C C . GLU A 1 274 ? -11.805 18.062 16.453 1 87.12 274 GLU A C 1
ATOM 2138 O O . GLU A 1 274 ? -12.281 17.328 17.328 1 87.12 274 GLU A O 1
ATOM 2143 N N . ILE A 1 275 ? -11.094 17.625 15.508 1 87.81 275 ILE A N 1
ATOM 2144 C CA . ILE A 1 275 ? -10.812 16.203 15.328 1 87.81 275 ILE A CA 1
ATOM 2145 C C . ILE A 1 275 ? -9.914 15.711 16.453 1 87.81 275 ILE A C 1
ATOM 2147 O O . ILE A 1 275 ? -10.172 14.664 17.062 1 87.81 275 ILE A O 1
ATOM 2151 N N . THR A 1 276 ? -8.891 16.531 16.75 1 82.69 276 THR A N 1
ATOM 2152 C CA . THR A 1 276 ? -7.973 16.156 17.812 1 82.69 276 THR A CA 1
ATOM 2153 C C . THR A 1 276 ? -8.695 16.125 19.172 1 82.69 276 THR A C 1
ATOM 2155 O O . THR A 1 276 ? -8.43 15.242 20 1 82.69 276 THR A O 1
ATOM 2158 N N . GLU A 1 277 ? -9.594 17.047 19.359 1 85.44 277 GLU A N 1
ATOM 2159 C CA . GLU A 1 277 ? -10.359 17.094 20.609 1 85.44 277 GLU A CA 1
ATOM 2160 C C . GLU A 1 277 ? -11.297 15.898 20.734 1 85.44 277 GLU A C 1
ATOM 2162 O O . GLU A 1 277 ? -11.531 15.398 21.828 1 85.44 277 GLU A O 1
ATOM 2167 N N . HIS A 1 278 ? -11.844 15.508 19.688 1 87.69 278 HIS A N 1
ATOM 2168 C CA . HIS A 1 278 ? -12.695 14.32 19.688 1 87.69 278 HIS A CA 1
ATOM 2169 C C . HIS A 1 278 ? -11.922 13.086 20.125 1 87.69 278 HIS A C 1
ATOM 2171 O O . HIS A 1 278 ? -12.375 12.336 21 1 87.69 278 HIS A O 1
ATOM 2177 N N . PHE A 1 279 ? -10.758 12.938 19.578 1 85.69 279 PHE A N 1
ATOM 2178 C CA . PHE A 1 279 ? -9.977 11.734 19.859 1 85.69 279 PHE A CA 1
ATOM 2179 C C . PHE A 1 279 ? -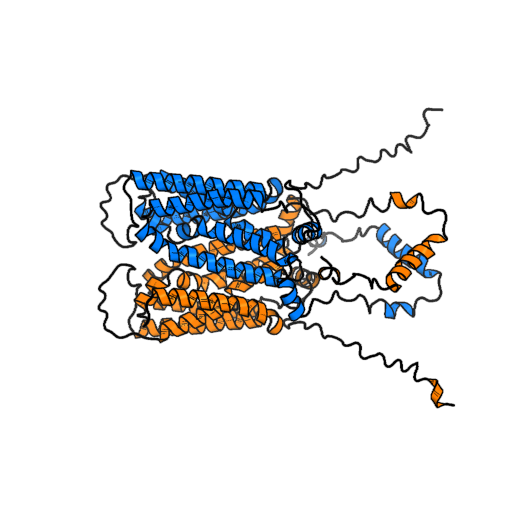9.312 11.828 21.234 1 85.69 279 PHE A C 1
ATOM 2181 O O . PHE A 1 279 ? -8.953 10.812 21.828 1 85.69 279 PHE A O 1
ATOM 2188 N N . ALA A 1 280 ? -9.195 13.055 21.688 1 80.12 280 ALA A N 1
ATOM 2189 C CA . ALA A 1 280 ? -8.711 13.266 23.047 1 80.12 280 ALA A CA 1
ATOM 2190 C C . ALA A 1 280 ? -9.812 12.992 24.062 1 80.12 280 ALA A C 1
ATOM 2192 O O . ALA A 1 280 ? -9.547 12.906 25.266 1 80.12 280 ALA A O 1
ATOM 2193 N N . GLY A 1 281 ? -11.047 12.836 23.656 1 81.88 281 GLY A N 1
ATOM 2194 C CA . GLY A 1 281 ? -12.172 12.555 24.531 1 81.88 281 GLY A CA 1
ATOM 2195 C C . GLY A 1 281 ? -12.781 13.805 25.125 1 81.88 281 GLY A C 1
ATOM 2196 O O . GLY A 1 281 ? -13.555 13.734 26.094 1 81.88 281 GLY A O 1
ATOM 2197 N N . ARG A 1 282 ? -12.438 14.922 24.594 1 82.38 282 ARG A N 1
ATOM 2198 C CA . ARG A 1 282 ? -12.891 16.188 25.172 1 82.38 282 ARG A CA 1
ATOM 2199 C C . ARG A 1 282 ? -14.141 16.688 24.453 1 82.38 282 ARG A C 1
ATOM 2201 O O . ARG A 1 282 ? -14.891 17.5 25.016 1 82.38 282 ARG A O 1
ATOM 2208 N N . SER A 1 283 ? -14.312 16.312 23.234 1 83.88 283 SER A N 1
ATOM 2209 C CA . SER A 1 283 ? -15.492 16.672 22.453 1 83.88 283 SER A CA 1
ATOM 2210 C C . SER A 1 283 ? -15.898 15.539 21.516 1 83.88 283 SER A C 1
ATOM 2212 O O . SER A 1 283 ? -15.117 14.633 21.25 1 83.88 283 SER A O 1
ATOM 2214 N N . LYS A 1 284 ? -17.109 15.633 21.156 1 85.81 284 LYS A N 1
ATOM 2215 C CA . LYS A 1 284 ? -17.609 14.633 20.234 1 85.81 284 LYS A CA 1
ATOM 2216 C C . LYS A 1 284 ? -17.953 15.258 18.875 1 85.81 284 LYS A C 1
ATOM 2218 O O . LYS A 1 284 ? -18.609 16.297 18.828 1 85.81 284 LYS A O 1
ATOM 2223 N N . LEU A 1 285 ? -17.453 14.586 17.875 1 87.69 285 LEU A N 1
ATOM 2224 C CA . LEU A 1 285 ? -17.766 15.047 16.531 1 87.69 285 LEU A CA 1
ATOM 2225 C C . LEU A 1 285 ? -19.141 14.57 16.094 1 87.69 285 LEU A C 1
ATOM 2227 O O . LEU A 1 285 ? -19.578 13.469 16.469 1 87.69 285 LEU A O 1
ATOM 2231 N N . SER A 1 286 ? -19.781 15.422 15.375 1 82.25 286 SER A N 1
ATOM 2232 C CA . SER A 1 286 ? -21.047 15.023 14.766 1 82.25 286 SER A CA 1
ATOM 2233 C C . SER A 1 286 ? -20.812 14.031 13.625 1 82.25 286 SER A C 1
ATOM 2235 O O . SER A 1 286 ? -19.781 14.078 12.953 1 82.25 286 SER A O 1
ATOM 2237 N N . ASN A 1 287 ? -21.766 13.195 13.336 1 85 287 ASN A N 1
ATOM 2238 C CA . ASN A 1 287 ? -21.656 12.203 12.266 1 85 287 ASN A CA 1
ATOM 2239 C C . ASN A 1 287 ? -22.141 12.773 10.938 1 85 287 ASN A C 1
ATOM 2241 O O . ASN A 1 287 ? -22.297 12.031 9.969 1 85 287 ASN A O 1
ATOM 2245 N N . LYS A 1 288 ? -22.375 14.039 10.867 1 82.94 288 LYS A N 1
ATOM 2246 C CA . LYS A 1 288 ? -22.812 14.68 9.625 1 82.94 288 LYS A CA 1
ATOM 2247 C C . LYS A 1 288 ? -21.688 15.547 9.047 1 82.94 288 LYS A C 1
ATOM 2249 O O . LYS A 1 288 ? -20.844 16.062 9.789 1 82.94 288 LYS A O 1
ATOM 2254 N N . VAL A 1 289 ? -21.703 15.562 7.793 1 83.5 289 VAL A N 1
ATOM 2255 C CA . VAL A 1 289 ? -20.75 16.438 7.105 1 83.5 289 VAL A CA 1
ATOM 2256 C C . VAL A 1 289 ? -21.047 17.891 7.453 1 83.5 289 VAL A C 1
ATOM 2258 O O . VAL A 1 289 ? -22.188 18.328 7.434 1 83.5 289 VAL A O 1
ATOM 2261 N N . GLN A 1 290 ? -20.094 18.562 7.969 1 75.69 290 GLN A N 1
ATOM 2262 C CA . GLN A 1 290 ? -20.281 19.969 8.258 1 75.69 290 GLN A CA 1
ATOM 2263 C C . GLN A 1 290 ? -20 20.828 7.027 1 75.69 290 GLN A C 1
ATOM 2265 O O . GLN A 1 290 ? -18.891 20.828 6.508 1 75.69 290 GLN A O 1
ATOM 2270 N N . ARG A 1 291 ? -21.094 21.219 6.41 1 66.75 291 ARG A N 1
ATOM 2271 C CA . ARG A 1 291 ? -20.969 22.062 5.227 1 66.75 291 ARG A CA 1
ATOM 2272 C C . ARG A 1 291 ? -20.828 23.531 5.621 1 66.75 291 ARG A C 1
ATOM 2274 O O . ARG A 1 291 ? -21.5 24 6.551 1 66.75 291 ARG A O 1
ATOM 2281 N N . LYS A 1 292 ? -19.766 24.016 5.457 1 52.28 292 LYS A N 1
ATOM 2282 C CA . LYS A 1 292 ? -19.641 25.438 5.773 1 52.28 292 LYS A CA 1
ATOM 2283 C C . LYS A 1 292 ? -20.719 26.25 5.07 1 52.28 292 LYS A C 1
ATOM 2285 O O . LYS A 1 292 ? -20.875 26.172 3.852 1 52.28 292 LYS A O 1
ATOM 2290 N N . THR A 1 293 ? -21.875 26.359 5.613 1 45.53 293 THR A N 1
ATOM 2291 C CA . THR A 1 293 ? -22.891 27.266 5.098 1 45.53 293 THR A CA 1
ATOM 2292 C C . THR A 1 293 ? -22.25 28.594 4.672 1 45.53 293 THR A C 1
ATOM 2294 O O . THR A 1 293 ? -21.5 29.203 5.438 1 45.53 293 THR A O 1
ATOM 2297 N N . ASN A 1 294 ? -21.938 28.688 3.352 1 40.62 294 ASN A N 1
ATOM 2298 C CA . ASN A 1 294 ? -21.719 30.062 2.891 1 40.62 294 ASN A CA 1
ATOM 2299 C C . ASN A 1 294 ? -22.641 31.047 3.611 1 40.62 294 ASN A C 1
ATOM 2301 O O . ASN A 1 294 ? -23.844 31.078 3.357 1 40.62 294 ASN A O 1
ATOM 2305 N N . VAL A 1 295 ? -22.656 31.172 4.809 1 35.78 295 VAL A N 1
ATOM 2306 C CA . VAL A 1 295 ? -23.484 32.281 5.27 1 35.78 295 VAL A CA 1
ATOM 2307 C C . VAL A 1 295 ? -23.188 33.531 4.418 1 35.78 295 VAL A C 1
ATOM 2309 O O . VAL A 1 295 ? -22.094 34.094 4.48 1 35.78 295 VAL A O 1
ATOM 2312 N N . VAL A 1 296 ? -23.641 33.562 3.154 1 35.66 296 VAL A N 1
ATOM 2313 C CA . VAL A 1 296 ? -23.875 34.875 2.541 1 35.66 296 VAL A CA 1
ATOM 2314 C C . VAL A 1 296 ? -24.359 35.875 3.602 1 35.66 296 VAL A C 1
ATOM 2316 O O . VAL A 1 296 ? -25.359 35.625 4.281 1 35.66 296 VAL A O 1
ATOM 2319 N N . SER A 1 297 ? -23.438 36.531 4.227 1 33.53 297 SER A N 1
ATOM 2320 C CA . SER A 1 297 ? -23.891 37.75 4.906 1 33.53 297 SER A CA 1
ATOM 2321 C C . SER A 1 297 ? -25.109 38.344 4.207 1 33.53 297 SER A C 1
ATOM 2323 O O . SER A 1 297 ? -25.031 38.719 3.037 1 33.53 297 SER A O 1
ATOM 2325 N N . GLU A 1 298 ? -26.281 37.812 4.273 1 33.22 298 GLU A N 1
ATOM 2326 C CA . GLU A 1 298 ? -27.359 38.75 3.977 1 33.22 298 GLU A CA 1
ATOM 2327 C C . GLU A 1 298 ? -26.938 40.188 4.203 1 33.22 298 GLU A C 1
ATOM 2329 O O . GLU A 1 298 ? -26.281 40.5 5.207 1 33.22 298 GLU A O 1
ATOM 2334 N N . GLY A 1 299 ? -26.516 40.938 3.078 1 32.56 299 GLY A N 1
ATOM 2335 C CA . GLY A 1 299 ? -26.375 42.375 3.051 1 32.56 299 GLY A CA 1
ATOM 2336 C C . GLY A 1 299 ? -27.062 43.062 4.207 1 32.56 299 GLY A C 1
ATOM 2337 O O . GLY A 1 299 ? -28.25 42.844 4.457 1 32.56 299 GLY A O 1
ATOM 2338 N N . PHE A 1 300 ? -26.453 43.062 5.273 1 32.06 300 PHE A N 1
ATOM 2339 C CA . PHE A 1 300 ? -27.016 44.031 6.223 1 32.06 300 PHE A CA 1
ATOM 2340 C C . PHE A 1 300 ? -27.672 45.188 5.488 1 32.06 300 PHE A C 1
ATOM 2342 O O . PHE A 1 300 ? -26.984 45.969 4.809 1 32.06 300 PHE A O 1
ATOM 2349 N N . LYS A 1 301 ? -28.844 44.906 4.883 1 33.62 301 LYS A N 1
ATOM 2350 C CA . LYS A 1 301 ? -29.656 46.062 4.52 1 33.62 301 LYS A CA 1
ATOM 2351 C C . LYS A 1 301 ? -29.359 47.25 5.438 1 33.62 301 LYS A C 1
ATOM 2353 O O . LYS A 1 301 ? -29.531 47.156 6.652 1 33.62 301 LYS A O 1
ATOM 2358 N N . ASN A 1 302 ? -28.141 47.938 5.102 1 32.03 302 ASN A N 1
ATOM 2359 C CA . ASN A 1 302 ? -27.953 49.281 5.641 1 32.03 302 ASN A CA 1
ATOM 2360 C C . ASN A 1 302 ? -29.281 50 5.844 1 32.03 302 ASN A C 1
ATOM 2362 O O . ASN A 1 302 ? -29.781 50.688 4.945 1 32.03 302 ASN A O 1
ATOM 2366 N N . GLU A 1 303 ? -30.172 49.125 6.379 1 33.12 303 GLU A N 1
ATOM 2367 C CA . GLU A 1 303 ? -31.469 49.75 6.68 1 33.12 303 GLU A CA 1
ATOM 2368 C C . GLU A 1 303 ? -31.312 51.094 7.383 1 33.12 303 GLU A C 1
ATOM 2370 O O . GLU A 1 303 ? -32.312 51.75 7.676 1 33.12 303 GLU A O 1
ATOM 2375 N N . ALA A 1 304 ? -30.031 51.25 7.91 1 33.38 304 ALA A N 1
ATOM 2376 C CA . ALA A 1 304 ? -29.984 52.562 8.555 1 33.38 304 ALA A CA 1
ATOM 2377 C C . ALA A 1 304 ? -30.203 53.688 7.539 1 33.38 304 ALA A C 1
ATOM 2379 O O . ALA A 1 304 ? -30.438 54.844 7.918 1 33.38 304 ALA A O 1
ATOM 2380 N N . PHE A 1 305 ? -29.609 53.344 6.227 1 31.14 305 PHE A N 1
ATOM 2381 C CA . PHE A 1 305 ? -29.766 54.469 5.32 1 31.14 305 PHE A CA 1
ATOM 2382 C C . PHE A 1 305 ? -31.219 54.594 4.879 1 31.14 305 PHE A C 1
ATOM 2384 O O . PHE A 1 305 ? -31.531 55.406 3.986 1 31.14 305 PHE A O 1
ATOM 2391 N N . GLU A 1 306 ? -31.938 53.406 5.137 1 31.53 306 GLU A N 1
ATOM 2392 C CA . GLU A 1 306 ? -33.312 53.719 4.801 1 31.53 306 GLU A CA 1
ATOM 2393 C C . GLU A 1 306 ? -33.875 54.812 5.676 1 31.53 306 GLU A C 1
ATOM 2395 O O . GLU A 1 306 ? -34.375 54.562 6.781 1 31.53 306 GLU A O 1
ATOM 2400 N N . ALA A 1 307 ? -32.875 55.781 5.875 1 29.52 307 ALA A N 1
ATOM 2401 C CA . ALA A 1 307 ? -33.375 56.844 6.738 1 29.52 307 ALA A CA 1
ATOM 2402 C C . ALA A 1 307 ? -34.844 57.156 6.422 1 29.52 307 ALA A C 1
ATOM 2404 O O . ALA A 1 307 ? -35.312 56.875 5.324 1 29.52 307 ALA A O 1
ATOM 2405 N N . GLU A 1 308 ? -35.531 57.75 7.359 1 32.88 308 GLU A N 1
ATOM 2406 C CA . GLU A 1 308 ? -36.812 58.438 7.648 1 32.88 308 GLU A CA 1
ATOM 2407 C C . GLU A 1 308 ? -37.219 59.375 6.508 1 32.88 308 GLU A C 1
ATOM 2409 O O . GLU A 1 308 ? -37.188 60.594 6.656 1 32.88 308 GLU A O 1
ATOM 2414 N N . GLU A 1 309 ? -36.594 59.094 5.305 1 31.39 309 GLU A N 1
ATOM 2415 C CA . GLU A 1 309 ? -36.969 60.156 4.371 1 31.39 309 GLU A CA 1
ATOM 2416 C C . GLU A 1 309 ? -38.5 60.156 4.176 1 31.39 309 GLU A C 1
ATOM 2418 O O . GLU A 1 309 ? -39.031 60.969 3.393 1 31.39 309 GLU A O 1
ATOM 2423 N N . SER A 1 310 ? -39.062 58.938 4.645 1 28.53 310 SER A N 1
ATOM 2424 C CA . SER A 1 310 ? -40.469 59.062 4.293 1 28.53 310 SER A CA 1
ATOM 2425 C C . SER A 1 310 ? -41.125 60.219 5.02 1 28.53 310 SER A C 1
ATOM 2427 O O . SER A 1 310 ? -42.344 60.469 4.852 1 28.53 310 SER A O 1
ATOM 2429 N N . ARG A 1 311 ? -40.562 60.5 6.23 1 27.95 311 ARG A N 1
ATOM 2430 C CA . ARG A 1 311 ? -41.438 61.375 7.008 1 27.95 311 ARG A CA 1
ATOM 2431 C C . ARG A 1 311 ? -41.469 62.75 6.414 1 27.95 311 ARG A C 1
ATOM 2433 O O . ARG A 1 311 ? -42.188 63.625 6.926 1 27.95 311 ARG A O 1
ATOM 2440 N N . PHE A 1 312 ? -40.5 63.156 5.473 1 24.08 312 PHE A N 1
ATOM 2441 C CA . PHE A 1 312 ? -40.969 64.438 4.973 1 24.08 312 PHE A CA 1
ATOM 2442 C C . PHE A 1 312 ? -41.969 64.188 3.842 1 24.08 312 PHE A C 1
ATOM 2444 O O . PHE A 1 312 ? -41.844 63.281 3.049 1 24.08 312 PHE A O 1
ATOM 2451 N N . MET B 1 1 ? -11.273 4.223 47.844 1 20.75 1 MET B N 1
ATOM 2452 C CA . MET B 1 1 ? -11.961 5.48 47.531 1 20.75 1 MET B CA 1
ATOM 2453 C C . MET B 1 1 ? -10.969 6.641 47.5 1 20.75 1 MET B C 1
ATOM 2455 O O . MET B 1 1 ? -11.164 7.598 46.75 1 20.75 1 MET B O 1
ATOM 2459 N N . ALA B 1 2 ? -10.031 6.867 48.531 1 22.95 2 ALA B N 1
ATOM 2460 C CA . ALA B 1 2 ? -9.18 7.988 48.906 1 22.95 2 ALA B CA 1
ATOM 2461 C C . ALA B 1 2 ? -8.031 8.172 47.938 1 22.95 2 ALA B C 1
ATOM 2463 O O . ALA B 1 2 ? -7.621 9.297 47.625 1 22.95 2 ALA B O 1
ATOM 2464 N N . TRP B 1 3 ? -7.363 7.039 47.656 1 24.17 3 TRP B N 1
ATOM 2465 C CA . TRP B 1 3 ? -5.988 7.125 47.156 1 24.17 3 TRP B CA 1
ATOM 2466 C C . TRP B 1 3 ? -5.938 7.758 45.781 1 24.17 3 TRP B C 1
ATOM 2468 O O . TRP B 1 3 ? -4.887 8.234 45.344 1 24.17 3 TRP B O 1
ATOM 2478 N N . LEU B 1 4 ? -7.047 7.609 44.969 1 21.33 4 LEU B N 1
ATOM 2479 C CA . LEU B 1 4 ? -7.176 7.977 43.562 1 21.33 4 LEU B CA 1
ATOM 2480 C C . LEU B 1 4 ? -7.031 9.484 43.406 1 21.33 4 LEU B C 1
ATOM 2482 O O . LEU B 1 4 ? -7.242 10.008 42.312 1 21.33 4 LEU B O 1
ATOM 2486 N N . ARG B 1 5 ? -7.066 10.203 44.469 1 25.38 5 ARG B N 1
ATOM 2487 C CA . ARG B 1 5 ? -7.273 11.641 44.562 1 25.38 5 ARG B CA 1
ATOM 2488 C C . ARG B 1 5 ? -6.051 12.398 44.062 1 25.38 5 ARG B C 1
ATOM 2490 O O . ARG B 1 5 ? -6.047 13.633 44.031 1 25.38 5 ARG B O 1
ATOM 2497 N N . GLY B 1 6 ? -4.926 11.781 44.312 1 27.08 6 GLY B N 1
ATOM 2498 C CA . GLY B 1 6 ? -3.73 12.609 44.281 1 27.08 6 GLY B CA 1
ATOM 2499 C C . GLY B 1 6 ? -3.434 13.172 42.906 1 27.08 6 GLY B C 1
ATOM 2500 O O . GLY B 1 6 ? -2.301 13.562 42.625 1 27.08 6 GLY B O 1
ATOM 2501 N N . TRP B 1 7 ? -4.281 12.852 41.969 1 24.61 7 TRP B N 1
ATOM 2502 C CA . TRP B 1 7 ? -3.941 13.148 40.562 1 24.61 7 TRP B CA 1
ATOM 2503 C C . TRP B 1 7 ? -3.645 14.641 40.406 1 24.61 7 TRP B C 1
ATOM 2505 O O . TRP B 1 7 ? -4.16 15.477 41.125 1 24.61 7 TRP B O 1
ATOM 2515 N N . THR B 1 8 ? -2.646 15.039 39.438 1 26.11 8 THR B N 1
ATOM 2516 C CA . THR B 1 8 ? -1.866 16.25 39.219 1 26.11 8 THR B CA 1
ATOM 2517 C C . THR B 1 8 ? -2.783 17.453 39.031 1 26.11 8 THR B C 1
ATOM 2519 O O . THR B 1 8 ? -3.674 17.438 38.156 1 26.11 8 THR B O 1
ATOM 2522 N N . THR B 1 9 ? -3.125 18.172 40 1 25.7 9 THR B N 1
ATOM 2523 C CA . THR B 1 9 ? -3.791 19.469 40.031 1 25.7 9 THR B CA 1
ATOM 2524 C C . THR B 1 9 ? -3.133 20.453 39.094 1 25.7 9 THR B C 1
ATOM 2526 O O . THR B 1 9 ? -1.908 20.594 39.062 1 25.7 9 THR B O 1
ATOM 2529 N N . VAL B 1 10 ? -3.66 20.656 37.906 1 30.31 10 VAL B N 1
ATOM 2530 C CA . VAL B 1 10 ? -3.463 21.766 36.969 1 30.31 10 VAL B CA 1
ATOM 2531 C C . VAL B 1 10 ? -3.334 23.078 37.75 1 30.31 10 VAL B C 1
ATOM 2533 O O . VAL B 1 10 ? -4.227 23.922 37.688 1 30.31 10 VAL B O 1
ATOM 2536 N N . GLU B 1 11 ? -2.986 23 39.031 1 29.36 11 GLU B N 1
ATOM 2537 C CA . GLU B 1 11 ? -2.953 24.203 39.875 1 29.36 11 GLU B CA 1
ATOM 2538 C C . GLU B 1 11 ? -2.045 25.266 39.25 1 29.36 11 GLU B C 1
ATOM 2540 O O . GLU B 1 11 ? -2.279 26.453 39.438 1 29.36 11 GLU B O 1
ATOM 2545 N N . SER B 1 12 ? -0.82 24.891 38.938 1 30.78 12 SER B N 1
ATOM 2546 C CA . SER B 1 12 ? 0.114 26.016 38.875 1 30.78 12 SER B CA 1
ATOM 2547 C C . SER B 1 12 ? -0.076 26.828 37.594 1 30.78 12 SER B C 1
ATOM 2549 O O . SER B 1 12 ? 0.522 26.516 36.562 1 30.78 12 SER B O 1
ATOM 2551 N N . VAL B 1 13 ? -1.299 27 37.188 1 33.88 13 VAL B N 1
ATOM 2552 C CA . VAL B 1 13 ? -1.534 28.047 36.188 1 33.88 13 VAL B CA 1
ATOM 2553 C C . VAL B 1 13 ? -0.813 29.328 36.594 1 33.88 13 VAL B C 1
ATOM 2555 O O . VAL B 1 13 ? -1.071 29.875 37.688 1 33.88 13 VAL B O 1
ATOM 2558 N N . ASP B 1 14 ? 0.381 29.578 36.156 1 34.53 14 ASP B N 1
ATOM 2559 C CA . ASP B 1 14 ? 1.308 30.625 36.562 1 34.53 14 ASP B CA 1
ATOM 2560 C C . ASP B 1 14 ? 0.59 31.969 36.688 1 34.53 14 ASP B C 1
ATOM 2562 O O . ASP B 1 14 ? -0.253 32.312 35.844 1 34.53 14 ASP B O 1
ATOM 2566 N N . PRO B 1 15 ? 0.496 32.562 37.844 1 37.56 15 PRO B N 1
ATOM 2567 C CA . PRO B 1 15 ? -0.057 33.875 38.188 1 37.56 15 PRO B CA 1
ATOM 2568 C C . PRO B 1 15 ? 0.264 34.938 37.125 1 37.56 15 PRO B C 1
ATOM 2570 O O . PRO B 1 15 ? -0.55 35.844 36.875 1 37.56 15 PRO B O 1
ATOM 2573 N N . GLU B 1 16 ? 1.36 34.688 36.469 1 39.12 16 GLU B N 1
ATOM 2574 C CA . GLU B 1 16 ? 1.821 35.688 35.531 1 39.12 16 GLU B CA 1
ATOM 2575 C C . GLU B 1 16 ? 0.92 35.75 34.312 1 39.12 16 GLU B C 1
ATOM 2577 O O . GLU B 1 16 ? 0.668 36.844 33.75 1 39.12 16 GLU B O 1
ATOM 2582 N N . PHE B 1 17 ? 0.408 34.531 33.969 1 38.44 17 PHE B N 1
ATOM 2583 C CA . PHE B 1 17 ? -0.516 34.562 32.844 1 38.44 17 PHE B CA 1
ATOM 2584 C C . PHE B 1 17 ? -1.819 35.25 33.219 1 38.44 17 PHE B C 1
ATOM 2586 O O . PHE B 1 17 ? -2.385 36 32.406 1 38.44 17 PHE B O 1
ATOM 2593 N N . GLN B 1 18 ? -2.166 35.031 34.406 1 40.53 18 GLN B N 1
ATOM 2594 C CA . GLN B 1 18 ? -3.348 35.75 34.875 1 40.53 18 GLN B CA 1
ATOM 2595 C C . GLN B 1 18 ? -3.105 37.25 34.906 1 40.53 18 GLN B C 1
ATOM 2597 O O . GLN B 1 18 ? -3.994 38.031 34.562 1 40.53 18 GLN B O 1
ATOM 2602 N N . GLU B 1 19 ? -1.921 37.594 35.25 1 44.81 19 GLU B N 1
ATOM 2603 C CA . GLU B 1 19 ? -1.6 39 35.344 1 44.81 19 GLU B CA 1
ATOM 2604 C C . GLU B 1 19 ? -1.534 39.656 33.969 1 44.81 19 GLU B C 1
ATOM 2606 O O . GLU B 1 19 ? -1.987 40.781 33.75 1 44.81 19 GLU B O 1
ATOM 2611 N N . LEU B 1 20 ? -1.06 38.875 33 1 41.31 20 LEU B N 1
ATOM 2612 C CA . LEU B 1 20 ? -1.03 39.375 31.641 1 41.31 20 LEU B CA 1
ATOM 2613 C C . LEU B 1 20 ? -2.443 39.531 31.094 1 41.31 20 LEU B C 1
ATOM 2615 O O . LEU B 1 20 ? -2.75 40.562 30.453 1 41.31 20 LEU B O 1
ATOM 2619 N N . CYS B 1 21 ? -3.277 38.531 31.375 1 42.25 21 CYS B N 1
ATOM 2620 C CA . CYS B 1 21 ? -4.684 38.688 31.016 1 42.25 21 CYS B CA 1
ATOM 2621 C C . CYS B 1 21 ? -5.305 39.844 31.781 1 42.25 21 CYS B C 1
ATOM 2623 O O . CYS B 1 21 ? -6.109 40.594 31.219 1 42.25 21 CYS B O 1
ATOM 2625 N N . ARG B 1 22 ? -4.867 39.875 32.906 1 42.62 22 ARG B N 1
ATOM 2626 C CA . ARG B 1 22 ? -5.395 40.969 33.75 1 42.62 22 ARG B CA 1
ATOM 2627 C C . ARG B 1 22 ? -4.906 42.312 33.281 1 42.62 22 ARG B C 1
ATOM 2629 O O . ARG B 1 22 ? -5.672 43.281 33.219 1 42.62 22 ARG B O 1
ATOM 2636 N N . GLN B 1 23 ? -3.617 42.375 32.969 1 42.56 23 GLN B N 1
ATOM 2637 C CA . GLN B 1 23 ? -3.062 43.656 32.531 1 42.56 23 GLN B CA 1
ATOM 2638 C C . GLN B 1 23 ? -3.666 44.062 31.188 1 42.56 23 GLN B C 1
ATOM 2640 O O . GLN B 1 23 ? -3.904 45.25 30.953 1 42.56 23 GLN B O 1
ATOM 2645 N N . LEU B 1 24 ? -3.801 43.031 30.297 1 37.16 24 LEU B N 1
ATOM 2646 C CA . LEU B 1 24 ? -4.492 43.312 29.047 1 37.16 24 LEU B CA 1
ATOM 2647 C C . LEU B 1 24 ? -5.926 43.781 29.312 1 37.16 24 LEU B C 1
ATOM 2649 O O . LEU B 1 24 ? -6.438 44.656 28.625 1 37.16 24 LEU B O 1
ATOM 2653 N N . ASN B 1 25 ? -6.441 43.062 30.266 1 36.81 25 ASN B N 1
ATOM 2654 C CA . ASN B 1 25 ? -7.777 43.469 30.672 1 36.81 25 ASN B CA 1
ATOM 2655 C C . ASN B 1 25 ? -7.754 44.812 31.391 1 36.81 25 ASN B C 1
ATOM 2657 O O . ASN B 1 25 ? -8.727 45.562 31.344 1 36.81 25 ASN B O 1
ATOM 2661 N N . LYS B 1 26 ? -6.758 44.969 32.188 1 37.41 26 LYS B N 1
ATOM 2662 C CA . LYS B 1 26 ? -6.707 46.219 32.938 1 37.41 26 LYS B CA 1
ATOM 2663 C C . LYS B 1 26 ? -6.555 47.406 31.984 1 37.41 26 LYS B C 1
ATOM 2665 O O . LYS B 1 26 ? -7.109 48.5 32.219 1 37.41 26 LYS B O 1
ATOM 2670 N N . ASN B 1 27 ? -5.562 47.312 31.078 1 36.28 27 ASN B N 1
ATOM 2671 C CA . ASN B 1 27 ? -5.426 48.469 30.203 1 36.28 27 ASN B CA 1
ATOM 2672 C C . ASN B 1 27 ? -6.688 48.719 29.375 1 36.28 27 ASN B C 1
ATOM 2674 O O . ASN B 1 27 ? -6.816 49.75 28.719 1 36.28 27 ASN B O 1
ATOM 2678 N N . ALA B 1 28 ? -7.508 47.625 29.141 1 33.19 28 ALA B N 1
ATOM 2679 C CA . ALA B 1 28 ? -8.812 47.844 28.516 1 33.19 28 ALA B CA 1
ATOM 2680 C C . ALA B 1 28 ? -9.773 48.531 29.469 1 33.19 28 ALA B C 1
ATOM 2682 O O . ALA B 1 28 ? -10.898 48.875 29.094 1 33.19 28 ALA B O 1
ATOM 2683 N N . VAL B 1 29 ? -9.492 48.438 30.734 1 33.47 29 VAL B N 1
ATOM 2684 C CA . VAL B 1 29 ? -10.477 48.938 31.688 1 33.47 29 VAL B CA 1
ATOM 2685 C C . VAL B 1 29 ? -10.594 50.438 31.547 1 33.47 29 VAL B C 1
ATOM 2687 O O . VAL B 1 29 ? -11.562 51.031 32.031 1 33.47 29 VAL B O 1
ATOM 2690 N N . GLN B 1 30 ? -9.516 51.062 31.438 1 31.97 30 GLN B N 1
ATOM 2691 C CA . GLN B 1 30 ? -9.812 52.469 31.672 1 31.97 30 GLN B CA 1
ATOM 2692 C C . GLN B 1 30 ? -10.773 53.031 30.625 1 31.97 30 GLN B C 1
ATOM 2694 O O . GLN B 1 30 ? -11.125 54.188 30.641 1 31.97 30 GLN B O 1
ATOM 2699 N N . ALA B 1 31 ? -10.648 52.562 29.359 1 30.84 31 ALA B N 1
ATOM 2700 C CA . ALA B 1 31 ? -11.562 53.344 28.547 1 30.84 31 ALA B CA 1
ATOM 2701 C C . ALA B 1 31 ? -13.016 53.031 28.891 1 30.84 31 ALA B C 1
ATOM 2703 O O . ALA B 1 31 ? -13.305 52 29.484 1 30.84 31 ALA B O 1
ATOM 2704 N N . THR B 1 32 ? -14.109 53.75 28.281 1 31.42 32 THR B N 1
ATOM 2705 C CA . THR B 1 32 ? -15.547 53.75 28.516 1 31.42 32 THR B CA 1
ATOM 2706 C C . THR B 1 32 ? -16.094 52.344 28.641 1 31.42 32 THR B C 1
ATOM 2708 O O . THR B 1 32 ? -15.484 51.375 28.125 1 31.42 32 THR B O 1
ATOM 2711 N N . PRO B 1 33 ? -17.25 52 29.391 1 30.3 33 PRO B N 1
ATOM 2712 C CA . PRO B 1 33 ? -17.844 50.688 29.719 1 30.3 33 PRO B CA 1
ATOM 2713 C C . PRO B 1 33 ? -17.875 49.75 28.531 1 30.3 33 PRO B C 1
ATOM 2715 O O . PRO B 1 33 ? -18.391 50.094 27.469 1 30.3 33 PRO B O 1
ATOM 2718 N N . LEU B 1 34 ? -16.875 48.906 28.266 1 30.92 34 LEU B N 1
ATOM 2719 C CA . LEU B 1 34 ? -16.562 47.938 27.219 1 30.92 34 LEU B CA 1
ATOM 2720 C C . LEU B 1 34 ? -17.734 47 26.969 1 30.92 34 LEU B C 1
ATOM 2722 O O . LEU B 1 34 ? -17.562 45.875 26.5 1 30.92 34 LEU B O 1
ATOM 2726 N N . THR B 1 35 ? -19 47.219 27.531 1 31.38 35 THR B N 1
ATOM 2727 C CA . THR B 1 35 ? -20.188 46.406 27.312 1 31.38 35 THR B CA 1
ATOM 2728 C C . THR B 1 35 ? -20.438 46.188 25.812 1 31.38 35 THR B C 1
ATOM 2730 O O . THR B 1 35 ? -20.953 45.125 25.422 1 31.38 35 THR B O 1
ATOM 2733 N N . THR B 1 36 ? -20.422 47.281 25 1 30.31 36 THR B N 1
ATOM 2734 C CA . THR B 1 36 ? -20.938 47.188 23.641 1 30.31 36 THR B CA 1
ATOM 2735 C C . THR B 1 36 ? -19.969 46.406 22.75 1 30.31 36 THR B C 1
ATOM 2737 O O . THR B 1 36 ? -20.344 45.969 21.656 1 30.31 36 THR B O 1
ATOM 2740 N N . ILE B 1 37 ? -18.625 46.531 23 1 30.28 37 ILE B N 1
ATOM 2741 C CA . ILE B 1 37 ? -17.734 45.969 21.984 1 30.28 37 ILE B CA 1
ATOM 2742 C C . ILE B 1 37 ? -17.641 44.438 22.156 1 30.28 37 ILE B C 1
ATOM 2744 O O . ILE B 1 37 ? -16.875 43.781 21.453 1 30.28 37 ILE B O 1
ATOM 2748 N N . SER B 1 38 ? -17.984 43.844 23.234 1 33.44 38 SER B N 1
ATOM 2749 C CA . SER B 1 38 ? -17.969 42.375 23.391 1 33.44 38 SER B CA 1
ATOM 2750 C C . SER B 1 38 ? -18.75 41.688 22.281 1 33.44 38 SER B C 1
ATOM 2752 O O . SER B 1 38 ? -18.672 40.469 22.125 1 33.44 38 SER B O 1
ATOM 2754 N N . GLY B 1 39 ? -19.766 42.344 21.719 1 30.61 39 GLY B N 1
ATOM 2755 C CA . GLY B 1 39 ? -20.609 41.719 20.703 1 30.61 39 GLY B CA 1
ATOM 2756 C C . GLY B 1 39 ? -19.875 41.438 19.406 1 30.61 39 GLY B C 1
ATOM 2757 O O . GLY B 1 39 ? -20.312 40.594 18.594 1 30.61 39 GLY B O 1
ATOM 2758 N N . LYS B 1 40 ? -19.062 42.375 18.844 1 33.16 40 LYS B N 1
ATOM 2759 C CA . LYS B 1 40 ? -18.672 42.344 17.438 1 33.16 40 LYS B CA 1
ATOM 2760 C C . LYS B 1 40 ? -17.391 41.531 17.25 1 33.16 40 LYS B C 1
ATOM 2762 O O . LYS B 1 40 ? -16.875 41.438 16.141 1 33.16 40 LYS B O 1
ATOM 2767 N N . LEU B 1 41 ? -16.562 41.438 18.156 1 34.81 41 LEU B N 1
ATOM 2768 C CA . LEU B 1 41 ? -15.289 40.781 17.828 1 34.81 41 LEU B CA 1
ATOM 2769 C C . LEU B 1 41 ? -15.492 39.312 17.484 1 34.81 41 LEU B C 1
ATOM 2771 O O . LEU B 1 41 ? -14.57 38.656 16.984 1 34.81 41 LEU B O 1
ATOM 2775 N N . ASN B 1 42 ? -16.391 38.688 18.109 1 34.03 42 ASN B N 1
ATOM 2776 C CA . ASN B 1 42 ? -16.609 37.281 17.781 1 34.03 42 ASN B CA 1
ATOM 2777 C C . ASN B 1 42 ? -16.922 37.094 16.297 1 34.03 42 ASN B C 1
ATOM 2779 O O . ASN B 1 42 ? -17.016 35.969 15.828 1 34.03 42 ASN B O 1
ATOM 2783 N N . GLU B 1 43 ? -17.391 38.094 15.641 1 33.06 43 GLU B N 1
ATOM 2784 C CA . GLU B 1 43 ? -18.047 37.812 14.367 1 33.06 43 GLU B CA 1
ATOM 2785 C C . GLU B 1 43 ? -17.016 37.594 13.258 1 33.06 43 GLU B C 1
ATOM 2787 O O . GLU B 1 43 ? -17.281 36.844 12.305 1 33.06 43 GLU B O 1
ATOM 2792 N N . ASN B 1 44 ? -15.961 38.5 13.047 1 33.53 44 ASN B N 1
ATOM 2793 C CA . ASN B 1 44 ? -15.328 38.5 11.727 1 33.53 44 ASN B CA 1
ATOM 2794 C C . ASN B 1 44 ? -14.062 37.656 11.719 1 33.53 44 ASN B C 1
ATOM 2796 O O . ASN B 1 44 ? -13.125 37.938 10.969 1 33.53 44 ASN B O 1
ATOM 2800 N N . VAL B 1 45 ? -13.609 37.062 12.766 1 34.66 45 VAL B N 1
ATOM 2801 C CA . VAL B 1 45 ? -12.453 36.25 12.398 1 34.66 45 VAL B CA 1
ATOM 2802 C C . VAL B 1 45 ? -12.773 35.438 11.148 1 34.66 45 VAL B C 1
ATOM 2804 O O . VAL B 1 45 ? -13.664 34.594 11.172 1 34.66 45 VAL B O 1
ATOM 2807 N N . PRO B 1 46 ? -12.453 36 10 1 32.62 46 PRO B N 1
ATOM 2808 C CA . PRO B 1 46 ? -12.75 35.188 8.82 1 32.62 46 PRO B CA 1
ATOM 2809 C C . PRO B 1 46 ? -12.289 33.75 8.969 1 32.62 46 PRO B C 1
ATOM 2811 O O . PRO B 1 46 ? -11.141 33.5 9.359 1 32.62 46 PRO B O 1
ATOM 2814 N N . MET B 1 47 ? -13.039 32.906 9.453 1 34.81 47 MET B N 1
ATOM 2815 C CA . MET B 1 47 ? -12.773 31.469 9.312 1 34.81 47 MET B CA 1
ATOM 2816 C C . MET B 1 47 ? -12.047 31.172 8.008 1 34.81 47 MET B C 1
ATOM 2818 O O . MET B 1 47 ? -12.531 31.516 6.93 1 34.81 47 MET B O 1
ATOM 2822 N N . ILE B 1 48 ? -10.711 31.328 7.949 1 37.88 48 ILE B N 1
ATOM 2823 C CA . ILE B 1 48 ? -9.969 30.859 6.785 1 37.88 48 ILE B CA 1
ATOM 2824 C C . ILE B 1 48 ? -10.805 29.828 6.023 1 37.88 48 ILE B C 1
ATOM 2826 O O . ILE B 1 48 ? -11.094 28.75 6.543 1 37.88 48 ILE B O 1
ATOM 2830 N N . LYS B 1 49 ? -11.594 30.328 5.172 1 40.66 49 LYS B N 1
ATOM 2831 C CA . LYS B 1 49 ? -12.508 29.641 4.27 1 40.66 49 LYS B CA 1
ATOM 2832 C C . LYS B 1 49 ? -11.82 28.469 3.59 1 40.66 49 LYS B C 1
ATOM 2834 O O . LYS B 1 49 ? -10.766 28.625 2.973 1 40.66 49 LYS B O 1
ATOM 2839 N N . LYS B 1 50 ? -11.961 27.312 4.07 1 48.88 50 LYS B N 1
ATOM 2840 C CA . LYS B 1 50 ? -11.547 26.172 3.27 1 48.88 50 LYS B CA 1
ATOM 2841 C C . LYS B 1 50 ? -12 26.312 1.821 1 48.88 50 LYS B C 1
ATOM 2843 O O . LYS B 1 50 ? -13.164 26.609 1.56 1 48.88 50 LYS B O 1
ATOM 2848 N N . PRO B 1 51 ? -11.031 26.5 0.871 1 48.78 51 PRO B N 1
ATOM 2849 C CA . PRO B 1 51 ? -11.359 26.734 -0.538 1 48.78 51 PRO B CA 1
ATOM 2850 C C . PRO B 1 51 ? -12.422 25.781 -1.064 1 48.78 51 PRO B C 1
ATOM 2852 O O . PRO B 1 51 ? -12.531 24.641 -0.592 1 48.78 51 PRO B O 1
ATOM 2855 N N . SER B 1 52 ? -13.406 26.344 -1.803 1 50 52 SER B N 1
ATOM 2856 C CA . SER B 1 52 ? -14.438 25.625 -2.549 1 50 52 SER B CA 1
ATOM 2857 C C . SER B 1 52 ? -13.836 24.484 -3.363 1 50 52 SER B C 1
ATOM 2859 O O . SER B 1 52 ? -12.625 24.453 -3.604 1 50 52 SER B O 1
ATOM 2861 N N . LYS B 1 53 ? -14.625 23.422 -3.758 1 53.81 53 LYS B N 1
ATOM 2862 C CA . LYS B 1 53 ? -14.25 22.281 -4.598 1 53.81 53 LYS B CA 1
ATOM 2863 C C . LYS B 1 53 ? -13.352 22.734 -5.75 1 53.81 53 LYS B C 1
ATOM 2865 O O . LYS B 1 53 ? -12.344 22.078 -6.043 1 53.81 53 LYS B O 1
ATOM 2870 N N . VAL B 1 54 ? -13.891 23.703 -6.434 1 50.38 54 VAL B N 1
ATOM 2871 C CA . VAL B 1 54 ? -13.203 24.234 -7.609 1 50.38 54 VAL B CA 1
ATOM 2872 C C . VAL B 1 54 ? -11.852 24.812 -7.207 1 50.38 54 VAL B C 1
ATOM 2874 O O . VAL B 1 54 ? -10.859 24.656 -7.918 1 50.38 54 VAL B O 1
ATOM 2877 N N . GLN B 1 55 ? -11.875 25.344 -6.027 1 55.44 55 GLN B N 1
ATOM 2878 C CA . GLN B 1 55 ? -10.633 25.953 -5.574 1 55.44 55 GLN B CA 1
ATOM 2879 C C . GLN B 1 55 ? -9.617 24.891 -5.164 1 55.44 55 GLN B C 1
ATOM 2881 O O . GLN B 1 55 ? -8.414 25.047 -5.406 1 55.44 55 GLN B O 1
ATOM 2886 N N . MET B 1 56 ? -10.203 23.812 -4.676 1 60 56 MET B N 1
ATOM 2887 C CA . MET B 1 56 ? -9.312 22.719 -4.293 1 60 56 MET B CA 1
ATOM 2888 C C . MET B 1 56 ? -8.688 22.078 -5.523 1 60 56 MET B C 1
ATOM 2890 O O . MET B 1 56 ? -7.48 21.812 -5.539 1 60 56 MET B O 1
ATOM 2894 N N . LEU B 1 57 ? -9.516 21.906 -6.562 1 61.62 57 LEU B N 1
ATOM 2895 C CA . LEU B 1 57 ? -9 21.312 -7.797 1 61.62 57 LEU B CA 1
ATOM 2896 C C . LEU B 1 57 ? -8.008 22.266 -8.469 1 61.62 57 LEU B C 1
ATOM 2898 O O . LEU B 1 57 ? -7.031 21.828 -9.07 1 61.62 57 LEU B O 1
ATOM 2902 N N . LYS B 1 58 ? -8.289 23.453 -8.336 1 63.22 58 LYS B N 1
ATOM 2903 C CA . LYS B 1 58 ? -7.379 24.453 -8.906 1 63.22 58 LYS B CA 1
ATOM 2904 C C . LYS B 1 58 ? -6.051 24.469 -8.156 1 63.22 58 LYS B C 1
ATOM 2906 O O . LYS B 1 58 ? -5 24.734 -8.75 1 63.22 58 LYS B O 1
ATOM 2911 N N . LEU B 1 59 ? -6.188 24.141 -6.953 1 64 59 LEU B N 1
ATOM 2912 C CA . LEU B 1 59 ? -4.977 24.109 -6.141 1 64 59 LEU B CA 1
ATOM 2913 C C . LEU B 1 59 ? -4.117 22.906 -6.508 1 64 59 LEU B C 1
ATOM 2915 O O . LEU B 1 59 ? -2.887 22.969 -6.473 1 64 59 LEU B O 1
ATOM 2919 N N . LEU B 1 60 ? -4.848 21.969 -7.07 1 65.94 60 LEU B N 1
ATOM 2920 C CA . LEU B 1 60 ? -4.133 20.75 -7.473 1 65.94 60 LEU B CA 1
ATOM 2921 C C . LEU B 1 60 ? -3.314 21 -8.734 1 65.94 60 LEU B C 1
ATOM 2923 O O . LEU B 1 60 ? -2.359 20.266 -9.016 1 65.94 60 LEU B O 1
ATOM 2927 N N . GLY B 1 61 ? -3.658 22.047 -9.305 1 68.88 61 GLY B N 1
ATOM 2928 C CA . GLY B 1 61 ? -2.955 22.359 -10.539 1 68.88 61 GLY B CA 1
ATOM 2929 C C . GLY B 1 61 ? -1.806 23.328 -10.344 1 68.88 61 GLY B C 1
ATOM 2930 O O . GLY B 1 61 ? -1.051 23.609 -11.273 1 68.88 61 GLY B O 1
ATOM 2931 N N . LYS B 1 62 ? -1.615 23.797 -9.18 1 72.75 62 LYS B N 1
ATOM 2932 C CA . LYS B 1 62 ? -0.562 24.766 -8.922 1 72.75 62 LYS B CA 1
ATOM 2933 C C . LYS B 1 62 ? 0.79 24.078 -8.734 1 72.75 62 LYS B C 1
ATOM 2935 O O . LYS B 1 62 ? 0.853 22.922 -8.352 1 72.75 62 LYS B O 1
ATOM 2940 N N . LYS B 1 63 ? 1.851 24.781 -9.211 1 75.88 63 LYS B N 1
ATOM 2941 C CA . LYS B 1 63 ? 3.221 24.281 -9.102 1 75.88 63 LYS B CA 1
ATOM 2942 C C . LYS B 1 63 ? 3.535 23.828 -7.68 1 75.88 63 LYS B C 1
ATOM 2944 O O . LYS B 1 63 ? 4.25 22.844 -7.477 1 75.88 63 LYS B O 1
ATOM 2949 N N . GLU B 1 64 ? 2.857 24.469 -6.758 1 77.5 64 GLU B N 1
ATOM 2950 C CA . GLU B 1 64 ? 3.086 24.172 -5.348 1 77.5 64 GLU B CA 1
ATOM 2951 C C . GLU B 1 64 ? 2.572 22.781 -4.98 1 77.5 64 GLU B C 1
ATOM 2953 O O . GLU B 1 64 ? 3.02 22.188 -3.996 1 77.5 64 GLU B O 1
ATOM 2958 N N . PHE B 1 65 ? 1.709 22.328 -5.828 1 80.31 65 PHE B N 1
ATOM 2959 C CA . PHE B 1 65 ? 1.164 21 -5.594 1 80.31 65 PHE B CA 1
ATOM 2960 C C . PHE B 1 65 ? 1.824 19.984 -6.508 1 80.31 65 PHE B C 1
ATOM 2962 O O . PHE B 1 65 ? 2.123 18.859 -6.082 1 80.31 65 PHE B O 1
ATOM 2969 N N . LEU B 1 66 ? 2.215 20.359 -7.617 1 84.56 66 LEU B N 1
ATOM 2970 C CA . LEU B 1 66 ? 2.645 19.406 -8.633 1 84.56 66 LEU B CA 1
ATOM 2971 C C . LEU B 1 66 ? 4.051 18.891 -8.344 1 84.56 66 LEU B C 1
ATOM 2973 O O . LEU B 1 66 ? 4.344 17.719 -8.57 1 84.56 66 LEU B O 1
ATOM 2977 N N . TRP B 1 67 ? 4.895 19.734 -7.867 1 87.56 67 TRP B N 1
ATOM 2978 C CA . TRP B 1 67 ? 6.266 19.297 -7.617 1 87.56 67 TRP B CA 1
ATOM 2979 C C . TRP B 1 67 ? 6.324 18.328 -6.445 1 87.56 67 TRP B C 1
ATOM 2981 O O . TRP B 1 67 ? 6.941 17.266 -6.543 1 87.56 67 TRP B O 1
ATOM 2991 N N . PRO B 1 68 ? 5.637 18.672 -5.355 1 90.69 68 PRO B N 1
ATOM 2992 C CA . PRO B 1 68 ? 5.598 17.672 -4.27 1 90.69 68 PRO B CA 1
ATOM 2993 C C . PRO B 1 68 ? 4.906 16.375 -4.68 1 90.69 68 PRO B C 1
ATOM 2995 O O . PRO B 1 68 ? 5.324 15.297 -4.262 1 90.69 68 PRO B O 1
ATOM 2998 N N . TYR B 1 69 ? 3.953 16.531 -5.473 1 92 69 TYR B N 1
ATOM 2999 C CA . TYR B 1 69 ? 3.246 15.336 -5.918 1 92 69 TYR B CA 1
ATOM 3000 C C . TYR B 1 69 ? 4.145 14.461 -6.785 1 92 69 TYR B C 1
ATOM 3002 O O . TYR B 1 69 ? 4.121 13.234 -6.68 1 92 69 TYR B O 1
ATOM 3010 N N . PHE B 1 70 ? 4.895 15.086 -7.637 1 94 70 PHE B N 1
ATOM 3011 C CA . PHE B 1 70 ? 5.844 14.344 -8.461 1 94 70 PHE B CA 1
ATOM 3012 C C . PHE B 1 70 ? 6.863 13.617 -7.59 1 94 70 PHE B C 1
ATOM 3014 O O . PHE B 1 70 ? 7.191 12.461 -7.848 1 94 70 PHE B O 1
ATOM 3021 N N . LEU B 1 71 ? 7.344 14.273 -6.613 1 94.75 71 LEU B N 1
ATOM 3022 C CA . LEU B 1 71 ? 8.328 13.672 -5.715 1 94.75 71 LEU B CA 1
ATOM 3023 C C . LEU B 1 71 ? 7.738 12.469 -4.996 1 94.75 71 LEU B C 1
ATOM 3025 O O . LEU B 1 71 ? 8.383 11.414 -4.906 1 94.75 71 LEU B O 1
ATOM 3029 N N . VAL B 1 72 ? 6.555 12.625 -4.516 1 95.44 72 VAL B N 1
ATOM 3030 C CA . VAL B 1 72 ? 5.879 11.531 -3.83 1 95.44 72 VAL B CA 1
ATOM 3031 C C . VAL B 1 72 ? 5.613 10.391 -4.812 1 95.44 72 VAL B C 1
ATOM 3033 O O . VAL B 1 72 ? 5.852 9.219 -4.492 1 95.44 72 VAL B O 1
ATOM 3036 N N . ALA B 1 73 ? 5.215 10.711 -5.992 1 95.62 73 ALA B N 1
ATOM 3037 C CA . ALA B 1 73 ? 4.957 9.719 -7.027 1 95.62 73 ALA B CA 1
ATOM 3038 C C . ALA B 1 73 ? 6.23 8.953 -7.387 1 95.62 73 ALA B C 1
ATOM 3040 O O . ALA B 1 73 ? 6.211 7.73 -7.52 1 95.62 73 ALA B O 1
ATOM 3041 N N . LEU B 1 74 ? 7.266 9.688 -7.535 1 96.94 74 LEU B N 1
ATOM 3042 C CA . LEU B 1 74 ? 8.547 9.07 -7.848 1 96.94 74 LEU B CA 1
ATOM 3043 C C . LEU B 1 74 ? 8.977 8.117 -6.738 1 96.94 74 LEU B C 1
ATOM 3045 O O . LEU B 1 74 ? 9.484 7.027 -7.008 1 96.94 74 LEU B O 1
ATOM 3049 N N . SER B 1 75 ? 8.797 8.555 -5.547 1 97.25 75 SER B N 1
ATOM 3050 C CA . SER B 1 75 ? 9.164 7.707 -4.414 1 97.25 75 SER B CA 1
ATOM 3051 C C . SER B 1 75 ? 8.328 6.434 -4.379 1 97.25 75 SER B C 1
ATOM 3053 O O . SER B 1 75 ? 8.844 5.359 -4.062 1 97.25 75 SER B O 1
ATOM 3055 N N . PHE B 1 76 ? 7.055 6.562 -4.73 1 97.19 76 PHE B N 1
ATOM 3056 C CA . PHE B 1 76 ? 6.211 5.375 -4.82 1 97.19 76 PHE B CA 1
ATOM 3057 C C . PHE B 1 76 ? 6.695 4.449 -5.93 1 97.19 76 PHE B C 1
ATOM 3059 O O . PHE B 1 76 ? 6.738 3.229 -5.75 1 97.19 76 PHE B O 1
ATOM 3066 N N . PHE B 1 77 ? 7.031 5.043 -7.008 1 97.62 77 PHE B N 1
ATOM 3067 C CA . PHE B 1 77 ? 7.512 4.262 -8.141 1 97.62 77 PHE B CA 1
ATOM 3068 C C . PHE B 1 77 ? 8.758 3.471 -7.762 1 97.62 77 PHE B C 1
ATOM 3070 O O . PHE B 1 77 ? 8.828 2.26 -7.988 1 97.62 77 PHE B O 1
ATOM 3077 N N . LEU B 1 78 ? 9.688 4.137 -7.184 1 97.81 78 LEU B N 1
ATOM 3078 C CA . LEU B 1 78 ? 10.938 3.492 -6.793 1 97.81 78 LEU B CA 1
ATOM 3079 C C . LEU B 1 78 ? 10.703 2.467 -5.688 1 97.81 78 LEU B C 1
ATOM 3081 O O . LEU B 1 78 ? 11.367 1.431 -5.645 1 97.81 78 LEU B O 1
ATOM 3085 N N . GLY B 1 79 ? 9.781 2.719 -4.816 1 96.81 79 GLY B N 1
ATOM 3086 C CA . GLY B 1 79 ? 9.461 1.794 -3.74 1 96.81 79 GLY B CA 1
ATOM 3087 C C . GLY B 1 79 ? 8.859 0.492 -4.23 1 96.81 79 GLY B C 1
ATOM 3088 O O . GLY B 1 79 ? 9.062 -0.562 -3.625 1 96.81 79 GLY B O 1
ATOM 3089 N N . HIS B 1 80 ? 8.125 0.569 -5.332 1 96.69 80 HIS B N 1
ATOM 3090 C CA . HIS B 1 80 ? 7.449 -0.629 -5.812 1 96.69 80 HIS B CA 1
ATOM 3091 C C . HIS B 1 80 ? 8.273 -1.332 -6.887 1 96.69 80 HIS B C 1
ATOM 3093 O O . HIS B 1 80 ? 8.227 -2.559 -7.004 1 96.69 80 HIS B O 1
ATOM 3099 N N . PHE B 1 81 ? 9.117 -0.613 -7.598 1 96.94 81 PHE B N 1
ATOM 3100 C CA . PHE B 1 81 ? 9.805 -1.198 -8.742 1 96.94 81 PHE B CA 1
ATOM 3101 C C . PHE B 1 81 ? 11.266 -1.482 -8.422 1 96.94 81 PHE B C 1
ATOM 3103 O O . PHE B 1 81 ? 12.062 -1.769 -9.312 1 96.94 81 PHE B O 1
ATOM 3110 N N . ASN B 1 82 ? 11.602 -1.383 -7.176 1 96.25 82 ASN B N 1
ATOM 3111 C CA . ASN B 1 82 ? 12.93 -1.798 -6.758 1 96.25 82 ASN B CA 1
ATOM 3112 C C . ASN B 1 82 ? 13 -3.305 -6.531 1 96.25 82 ASN B C 1
ATOM 3114 O O . ASN B 1 82 ? 14.031 -3.822 -6.09 1 96.25 82 ASN B O 1
ATOM 3118 N N . GLY B 1 83 ? 11.891 -4.004 -6.773 1 95.62 83 GLY B N 1
ATOM 3119 C CA . GLY B 1 83 ? 11.883 -5.457 -6.707 1 95.62 83 GLY B CA 1
ATOM 3120 C C . GLY B 1 83 ? 11.234 -5.992 -5.445 1 95.62 83 GLY B C 1
ATOM 3121 O O . GLY B 1 83 ? 10.82 -7.152 -5.398 1 95.62 83 GLY B O 1
ATOM 3122 N N . MET B 1 84 ? 11.07 -5.176 -4.402 1 93.88 84 MET B N 1
ATOM 3123 C CA . MET B 1 84 ? 10.648 -5.684 -3.102 1 93.88 84 MET B CA 1
ATOM 3124 C C . MET B 1 84 ? 9.156 -5.988 -3.096 1 93.88 84 MET B C 1
ATOM 3126 O O . MET B 1 84 ? 8.711 -6.914 -2.414 1 93.88 84 MET B O 1
ATOM 3130 N N . THR B 1 85 ? 8.414 -5.25 -3.875 1 94.25 85 THR B N 1
ATOM 3131 C CA . THR B 1 85 ? 6.984 -5.523 -3.939 1 94.25 85 THR B CA 1
ATOM 3132 C C . THR B 1 85 ? 6.723 -6.895 -4.551 1 94.25 85 THR B C 1
ATOM 3134 O O . THR B 1 85 ? 5.996 -7.711 -3.975 1 94.25 85 THR B O 1
ATOM 3137 N N . ALA B 1 86 ? 7.324 -7.191 -5.621 1 93.25 86 ALA B N 1
ATOM 3138 C CA . ALA B 1 86 ? 7.168 -8.492 -6.277 1 93.25 86 ALA B CA 1
ATOM 3139 C C . ALA B 1 86 ? 7.789 -9.602 -5.438 1 93.25 86 ALA B C 1
ATOM 3141 O O . ALA B 1 86 ? 7.211 -10.688 -5.309 1 93.25 86 ALA B O 1
ATOM 3142 N N . MET B 1 87 ? 8.953 -9.266 -4.895 1 92.69 87 MET B N 1
ATOM 3143 C CA . MET B 1 87 ? 9.648 -10.242 -4.062 1 92.69 87 MET B CA 1
ATOM 3144 C C . MET B 1 87 ? 8.789 -10.641 -2.863 1 92.69 87 MET B C 1
ATOM 3146 O O . MET B 1 87 ? 8.727 -11.812 -2.506 1 92.69 87 MET B O 1
ATOM 3150 N N . GLN B 1 88 ? 8.188 -9.719 -2.336 1 92 88 GLN B N 1
ATOM 3151 C CA . GLN B 1 88 ? 7.352 -9.984 -1.169 1 92 88 GLN B CA 1
ATOM 3152 C C . GLN B 1 88 ? 6.117 -10.797 -1.551 1 92 88 GLN B C 1
ATOM 3154 O O . GLN B 1 88 ? 5.746 -11.742 -0.853 1 92 88 GLN B O 1
ATOM 3159 N N . THR B 1 89 ? 5.543 -10.445 -2.613 1 89.62 89 THR B N 1
ATOM 3160 C CA . THR B 1 89 ? 4.309 -11.086 -3.059 1 89.62 89 THR B CA 1
ATOM 3161 C C . THR B 1 89 ? 4.57 -12.523 -3.49 1 89.62 89 THR B C 1
ATOM 3163 O O . THR B 1 89 ? 3.793 -13.422 -3.172 1 89.62 89 THR B O 1
ATOM 3166 N N . TYR B 1 90 ? 5.645 -12.742 -4.137 1 90.44 90 TYR B N 1
ATOM 3167 C CA . TYR B 1 90 ? 5.961 -14.055 -4.699 1 90.44 90 TYR B CA 1
ATOM 3168 C C . TYR B 1 90 ? 7.152 -14.68 -3.986 1 90.44 90 TYR B C 1
ATOM 3170 O O . TYR B 1 90 ? 7.977 -15.352 -4.613 1 90.44 90 TYR B O 1
ATOM 3178 N N . ALA B 1 91 ? 7.172 -14.5 -2.738 1 91.5 91 ALA B N 1
ATOM 3179 C CA . ALA B 1 91 ? 8.305 -14.961 -1.937 1 91.5 91 ALA B CA 1
ATOM 3180 C C . ALA B 1 91 ? 8.422 -16.484 -1.979 1 91.5 91 ALA B C 1
ATOM 3182 O O . ALA B 1 91 ? 9.523 -17.016 -2.137 1 91.5 91 ALA B O 1
ATOM 3183 N N . ILE B 1 92 ? 7.395 -17.203 -1.921 1 87.38 92 ILE B N 1
ATOM 3184 C CA . ILE B 1 92 ? 7.43 -18.656 -1.816 1 87.38 92 ILE B CA 1
ATOM 3185 C C . ILE B 1 92 ? 8.016 -19.25 -3.094 1 87.38 92 ILE B C 1
ATOM 3187 O O . ILE B 1 92 ? 9.016 -19.969 -3.051 1 87.38 92 ILE B O 1
ATOM 3191 N N . PRO B 1 93 ? 7.461 -18.859 -4.254 1 87.44 93 PRO B N 1
ATOM 3192 C CA . PRO B 1 93 ? 8.078 -19.422 -5.465 1 87.44 93 PRO B CA 1
ATOM 3193 C C . PRO B 1 93 ? 9.508 -18.922 -5.676 1 87.44 93 PRO B C 1
ATOM 3195 O O . PRO B 1 93 ? 10.336 -19.641 -6.23 1 87.44 93 PRO B O 1
ATOM 3198 N N . ILE B 1 94 ? 9.805 -17.781 -5.246 1 91.88 94 ILE B N 1
ATOM 3199 C CA . ILE B 1 94 ? 11.148 -17.234 -5.43 1 91.88 94 ILE B CA 1
ATOM 3200 C C . ILE B 1 94 ? 12.141 -18 -4.559 1 91.88 94 ILE B C 1
ATOM 3202 O O . ILE B 1 94 ? 13.172 -18.469 -5.047 1 91.88 94 ILE B O 1
ATOM 3206 N N . PHE B 1 95 ? 11.82 -18.266 -3.338 1 91.62 95 PHE B N 1
ATOM 3207 C CA . PHE B 1 95 ? 12.727 -18.969 -2.439 1 91.62 95 PHE B CA 1
ATOM 3208 C C . PHE B 1 95 ? 12.805 -20.453 -2.795 1 91.62 95 PHE B C 1
ATOM 3210 O O . PHE B 1 95 ? 13.844 -21.094 -2.613 1 91.62 95 PHE B O 1
ATOM 3217 N N . SER B 1 96 ? 11.734 -20.969 -3.303 1 88.25 96 SER B N 1
ATOM 3218 C CA . SER B 1 96 ? 11.758 -22.344 -3.785 1 88.25 96 SER B CA 1
ATOM 3219 C C . SER B 1 96 ? 12.711 -22.5 -4.969 1 88.25 96 SER B C 1
ATOM 3221 O O . SER B 1 96 ? 13.5 -23.438 -5.023 1 88.25 96 SER B O 1
ATOM 3223 N N . SER B 1 97 ? 12.664 -21.531 -5.832 1 89.69 97 SER B N 1
ATOM 3224 C CA . SER B 1 97 ? 13.492 -21.578 -7.031 1 89.69 97 SER B CA 1
ATOM 3225 C C . SER B 1 97 ? 14.961 -21.328 -6.699 1 89.69 97 SER B C 1
ATOM 3227 O O . SER B 1 97 ? 15.852 -21.891 -7.332 1 89.69 97 SER B O 1
ATOM 3229 N N . LEU B 1 98 ? 15.141 -20.484 -5.727 1 91.06 98 LEU B N 1
ATOM 3230 C CA . LEU B 1 98 ? 16.516 -20.141 -5.359 1 91.06 98 LEU B CA 1
ATOM 3231 C C . LEU B 1 98 ? 17.094 -21.172 -4.406 1 91.06 98 LEU B C 1
ATOM 3233 O O . LEU B 1 98 ? 18.25 -21.047 -3.979 1 91.06 98 LEU B O 1
ATOM 3237 N N . LYS B 1 99 ? 16.344 -22.203 -4.016 1 86.62 99 LYS B N 1
ATOM 3238 C CA . LYS B 1 99 ? 16.766 -23.328 -3.176 1 86.62 99 LYS B CA 1
ATOM 3239 C C . LYS B 1 99 ? 17.281 -22.828 -1.825 1 86.62 99 LYS B C 1
ATOM 3241 O O . LYS B 1 99 ? 18.375 -23.203 -1.4 1 86.62 99 LYS B O 1
ATOM 3246 N N . ALA B 1 100 ? 16.438 -22.109 -1.233 1 86.44 100 ALA B N 1
ATOM 3247 C CA . ALA B 1 100 ? 16.781 -21.641 0.109 1 86.44 100 ALA B CA 1
ATOM 3248 C C . ALA B 1 100 ? 16.875 -22.812 1.086 1 86.44 100 ALA B C 1
ATOM 3250 O O . ALA B 1 100 ? 16.109 -23.766 0.998 1 86.44 100 ALA B O 1
ATOM 3251 N N . PRO B 1 101 ? 17.828 -22.703 2.045 1 89.88 101 PRO B N 1
ATOM 3252 C CA . PRO B 1 101 ? 18.062 -23.844 2.947 1 89.88 101 PRO B CA 1
ATOM 3253 C C . PRO B 1 101 ? 16.938 -24.031 3.967 1 89.88 101 PRO B C 1
ATOM 3255 O O . PRO B 1 101 ? 16.844 -25.094 4.59 1 89.88 101 PRO B O 1
ATOM 3258 N N . ILE B 1 102 ? 16.156 -23.062 4.191 1 90.31 102 ILE B N 1
ATOM 3259 C CA . ILE B 1 102 ? 15.055 -23.141 5.133 1 90.31 102 ILE B CA 1
ATOM 3260 C C . ILE B 1 102 ? 13.734 -23.25 4.371 1 90.31 102 ILE B C 1
ATOM 3262 O O . ILE B 1 102 ? 13.656 -22.891 3.193 1 90.31 102 ILE B O 1
ATOM 3266 N N . ASP B 1 103 ? 12.812 -23.703 5.098 1 91.06 103 ASP B N 1
ATOM 3267 C CA . ASP B 1 103 ? 11.484 -23.828 4.508 1 91.06 103 ASP B CA 1
ATOM 3268 C C . ASP B 1 103 ? 11 -22.5 3.945 1 91.06 103 ASP B C 1
ATOM 3270 O O . ASP B 1 103 ? 11.133 -21.453 4.594 1 91.06 103 ASP B O 1
ATOM 3274 N N . LYS B 1 104 ? 10.484 -22.531 2.729 1 87.19 104 LYS B N 1
ATOM 3275 C CA . LYS B 1 104 ? 10.039 -21.359 1.987 1 87.19 104 LYS B CA 1
ATOM 3276 C C . LYS B 1 104 ? 8.984 -20.578 2.768 1 87.19 104 LYS B C 1
ATOM 3278 O O . LYS B 1 104 ? 8.914 -19.344 2.676 1 87.19 104 LYS B O 1
ATOM 3283 N N . TYR B 1 105 ? 8.18 -21.203 3.568 1 87 105 TYR B N 1
ATOM 3284 C CA . TYR B 1 105 ? 7.152 -20.531 4.352 1 87 105 TYR B CA 1
ATOM 3285 C C . TYR B 1 105 ? 7.766 -19.766 5.512 1 87 105 TYR B C 1
ATOM 3287 O O . TYR B 1 105 ? 7.324 -18.656 5.832 1 87 105 TYR B O 1
ATOM 3295 N N . TYR B 1 106 ? 8.742 -20.328 6.074 1 91.19 106 TYR B N 1
ATOM 3296 C CA . TYR B 1 106 ? 9.445 -19.641 7.152 1 91.19 106 TYR B CA 1
ATOM 3297 C C . TYR B 1 106 ? 10.211 -18.438 6.621 1 91.19 106 TYR B C 1
ATOM 3299 O O . TYR B 1 106 ? 10.344 -17.422 7.312 1 91.19 106 TYR B O 1
ATOM 3307 N N . CYS B 1 107 ? 10.695 -18.594 5.363 1 92.19 107 CYS B N 1
ATOM 3308 C CA . CYS B 1 107 ? 11.367 -17.469 4.746 1 92.19 107 CYS B CA 1
ATOM 3309 C C . CYS B 1 107 ? 10.438 -16.25 4.66 1 92.19 107 CYS B C 1
ATOM 3311 O O . CYS B 1 107 ? 10.852 -15.125 4.93 1 92.19 107 CYS B O 1
ATOM 3313 N N . THR B 1 108 ? 9.18 -16.484 4.391 1 90.75 108 THR B N 1
ATOM 3314 C CA . THR B 1 108 ? 8.219 -15.391 4.25 1 90.75 108 THR B CA 1
ATOM 3315 C C . THR B 1 108 ? 7.93 -14.742 5.605 1 90.75 108 THR B C 1
ATOM 3317 O O . THR B 1 108 ? 7.723 -13.531 5.691 1 90.75 108 THR B O 1
ATOM 3320 N N . ILE B 1 109 ? 7.93 -15.516 6.633 1 91.44 109 ILE B N 1
ATOM 3321 C CA . ILE B 1 109 ? 7.711 -14.992 7.977 1 91.44 109 ILE B CA 1
ATOM 3322 C C . ILE B 1 109 ? 8.883 -14.094 8.375 1 91.44 109 ILE B C 1
ATOM 3324 O O . ILE B 1 109 ? 8.68 -13.016 8.938 1 91.44 109 ILE B O 1
ATOM 3328 N N . ILE B 1 110 ? 10.039 -14.531 8.078 1 94.94 110 ILE B N 1
ATOM 3329 C CA . ILE B 1 110 ? 11.234 -13.75 8.367 1 94.94 110 ILE B CA 1
ATOM 3330 C C . ILE B 1 110 ? 11.18 -12.422 7.617 1 94.94 110 ILE B C 1
ATOM 3332 O O . ILE B 1 110 ? 11.461 -11.367 8.188 1 94.94 110 ILE B O 1
ATOM 3336 N N . LEU B 1 111 ? 10.797 -12.523 6.375 1 94 111 LEU B N 1
ATOM 3337 C CA . LEU B 1 111 ? 10.695 -11.312 5.574 1 94 111 LEU B CA 1
ATOM 3338 C C . LEU B 1 111 ? 9.727 -10.32 6.215 1 94 111 LEU B C 1
ATOM 3340 O O . LEU B 1 111 ? 10.055 -9.141 6.367 1 94 111 LEU B O 1
ATOM 3344 N N . GLY B 1 112 ? 8.578 -10.812 6.656 1 91.81 112 GLY B N 1
ATOM 3345 C CA . GLY B 1 112 ? 7.602 -9.953 7.293 1 91.81 112 GLY B CA 1
ATOM 3346 C C . GLY B 1 112 ? 8.094 -9.336 8.586 1 91.81 112 GLY B C 1
ATOM 3347 O O . GLY B 1 112 ? 7.887 -8.148 8.844 1 91.81 112 GLY B O 1
ATOM 3348 N N . ALA B 1 113 ? 8.719 -10.086 9.352 1 94.44 113 ALA B N 1
ATOM 3349 C CA . ALA B 1 113 ? 9.258 -9.609 10.625 1 94.44 113 ALA B CA 1
ATOM 3350 C C . ALA B 1 113 ? 10.32 -8.539 10.398 1 94.44 113 ALA B C 1
ATOM 3352 O O . ALA B 1 113 ? 10.32 -7.508 11.07 1 94.44 113 ALA B O 1
ATOM 3353 N N . VAL B 1 114 ? 11.18 -8.812 9.492 1 95.88 114 VAL B N 1
ATOM 3354 C CA . VAL B 1 114 ? 12.281 -7.891 9.219 1 95.88 114 VAL B CA 1
ATOM 3355 C C . VAL B 1 114 ? 11.727 -6.59 8.641 1 95.88 114 VAL B C 1
ATOM 3357 O O . VAL B 1 114 ? 12.234 -5.504 8.945 1 95.88 114 VAL B O 1
ATOM 3360 N N . GLU B 1 115 ? 10.766 -6.711 7.84 1 94.69 115 GLU B N 1
ATOM 3361 C CA . GLU B 1 115 ? 10.125 -5.52 7.293 1 94.69 115 GLU B CA 1
ATOM 3362 C C . GLU B 1 115 ? 9.484 -4.68 8.398 1 94.69 115 GLU B C 1
ATOM 3364 O O . GLU B 1 115 ? 9.555 -3.447 8.367 1 94.69 115 GLU B O 1
ATOM 3369 N N . PHE B 1 116 ? 8.891 -5.371 9.305 1 92.94 116 PHE B N 1
ATOM 3370 C CA . PHE B 1 116 ? 8.297 -4.691 10.445 1 92.94 116 PHE B CA 1
ATOM 3371 C C . PHE B 1 116 ? 9.352 -3.914 11.227 1 92.94 116 PHE B C 1
ATOM 3373 O O . PHE B 1 116 ? 9.148 -2.742 11.555 1 92.94 116 PHE B O 1
ATOM 3380 N N . PHE B 1 117 ? 10.406 -4.457 11.414 1 95.69 117 PHE B N 1
ATOM 3381 C CA . PHE B 1 117 ? 11.492 -3.797 12.133 1 95.69 117 PHE B CA 1
ATOM 3382 C C . PHE B 1 117 ? 12.102 -2.682 11.289 1 95.69 117 PHE B C 1
ATOM 3384 O O . PHE B 1 117 ? 12.531 -1.657 11.82 1 95.69 117 PHE B O 1
ATOM 3391 N N . GLY B 1 118 ? 12.164 -2.92 10.023 1 96.81 118 GLY B N 1
ATOM 3392 C CA . GLY B 1 118 ? 12.641 -1.867 9.141 1 96.81 118 GLY B CA 1
ATOM 3393 C C . GLY B 1 118 ? 11.789 -0.611 9.203 1 96.81 118 GLY B C 1
ATOM 3394 O O . GLY B 1 118 ? 12.32 0.502 9.211 1 96.81 118 GLY B O 1
ATOM 3395 N N . CYS B 1 119 ? 10.555 -0.82 9.328 1 93.88 119 CYS B N 1
ATOM 3396 C CA . CYS B 1 119 ? 9.625 0.304 9.422 1 93.88 119 CYS B CA 1
ATOM 3397 C C . CYS B 1 119 ? 9.852 1.095 10.703 1 93.88 119 CYS B C 1
ATOM 3399 O O . CYS B 1 119 ? 9.953 2.322 10.672 1 93.88 119 CYS B O 1
ATOM 3401 N N . ILE B 1 120 ? 9.969 0.431 11.766 1 93.62 120 ILE B N 1
ATOM 3402 C CA . ILE B 1 120 ? 10.211 1.075 13.055 1 93.62 120 ILE B CA 1
ATOM 3403 C C . ILE B 1 120 ? 11.539 1.821 13.016 1 93.62 120 ILE B C 1
ATOM 3405 O O . ILE B 1 120 ? 11.633 2.963 13.477 1 93.62 120 ILE B O 1
ATOM 3409 N N . ALA B 1 121 ? 12.461 1.175 12.453 1 96.12 121 ALA B N 1
ATOM 3410 C CA . ALA B 1 121 ? 13.781 1.803 12.344 1 96.12 121 ALA B CA 1
ATOM 3411 C C . ALA B 1 121 ? 13.711 3.064 11.492 1 96.12 121 ALA B C 1
ATOM 3413 O O . ALA B 1 121 ? 14.359 4.066 11.797 1 96.12 121 ALA B O 1
ATOM 34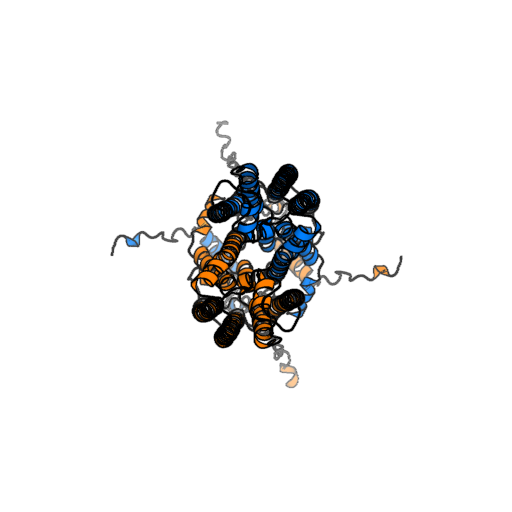14 N N . CYS B 1 122 ? 12.922 3.004 10.484 1 95.88 122 CYS B N 1
ATOM 3415 C CA . CYS B 1 122 ? 12.797 4.16 9.602 1 95.88 122 CYS B CA 1
ATOM 3416 C C . CYS B 1 122 ? 12.25 5.363 10.359 1 95.88 122 CYS B C 1
ATOM 3418 O O . CYS B 1 122 ? 12.859 6.434 10.352 1 95.88 122 CYS B O 1
ATOM 3420 N N . VAL B 1 123 ? 11.234 5.211 11.086 1 90.5 123 VAL B N 1
ATOM 3421 C CA . VAL B 1 123 ? 10.531 6.301 11.758 1 90.5 123 VAL B CA 1
ATOM 3422 C C . VAL B 1 123 ? 11.391 6.859 12.883 1 90.5 123 VAL B C 1
ATOM 3424 O O . VAL B 1 123 ? 11.367 8.062 13.156 1 90.5 123 VAL B O 1
ATOM 3427 N N . THR B 1 124 ? 12.242 6 13.43 1 90 124 THR B N 1
ATOM 3428 C CA . THR B 1 124 ? 13.078 6.426 14.547 1 90 124 THR B CA 1
ATOM 3429 C C . THR B 1 124 ? 14.352 7.098 14.039 1 90 124 THR B C 1
ATOM 3431 O O . THR B 1 124 ? 14.82 8.07 14.633 1 90 124 THR B O 1
ATOM 3434 N N . LEU B 1 125 ? 14.828 6.656 12.945 1 93.06 125 LEU B N 1
ATOM 3435 C CA . LEU B 1 125 ? 16.141 7.121 12.484 1 93.06 125 LEU B CA 1
ATOM 3436 C C . LEU B 1 125 ? 15.984 8.344 11.578 1 93.06 125 LEU B C 1
ATOM 3438 O O . LEU B 1 125 ? 16.953 9.062 11.336 1 93.06 125 LEU B O 1
ATOM 3442 N N . VAL B 1 126 ? 14.883 8.555 11.102 1 90.06 126 VAL B N 1
ATOM 3443 C CA . VAL B 1 126 ? 14.68 9.641 10.148 1 90.06 126 VAL B CA 1
ATOM 3444 C C . VAL B 1 126 ? 14.977 10.984 10.812 1 90.06 126 VAL B C 1
ATOM 3446 O O . VAL B 1 126 ? 15.461 11.906 10.156 1 90.06 126 VAL B O 1
ATOM 3449 N N . ASN B 1 127 ? 14.688 11.141 12.055 1 85.38 127 ASN B N 1
ATOM 3450 C CA . ASN B 1 127 ? 14.922 12.398 12.766 1 85.38 127 ASN B CA 1
ATOM 3451 C C . ASN B 1 127 ? 16.406 12.664 12.953 1 85.38 127 ASN B C 1
ATOM 3453 O O . ASN B 1 127 ? 16.828 13.812 13.086 1 85.38 127 ASN B O 1
ATOM 3457 N N . LEU B 1 128 ? 17.156 11.586 12.938 1 88.75 128 LEU B N 1
ATOM 3458 C CA . LEU B 1 128 ? 18.578 11.719 13.195 1 88.75 128 LEU B CA 1
ATOM 3459 C C . LEU B 1 128 ? 19.359 11.828 11.891 1 88.75 128 LEU B C 1
ATOM 3461 O O . LEU B 1 128 ? 20.203 12.711 11.734 1 88.75 128 LEU B O 1
ATOM 3465 N N . LEU B 1 129 ? 19.031 10.992 10.945 1 92.06 129 LEU B N 1
ATOM 3466 C CA . LEU B 1 129 ? 19.844 10.883 9.734 1 92.06 129 LEU B CA 1
ATOM 3467 C C . LEU B 1 129 ? 19.25 11.711 8.602 1 92.06 129 LEU B C 1
ATOM 3469 O O . LEU B 1 129 ? 19.969 12.102 7.676 1 92.06 129 LEU B O 1
ATOM 3473 N N . GLY B 1 130 ? 17.984 11.961 8.695 1 93.06 130 GLY B N 1
ATOM 3474 C CA . GLY B 1 130 ? 17.312 12.648 7.598 1 93.06 130 GLY B CA 1
ATOM 3475 C C . GLY B 1 130 ? 16.75 11.695 6.562 1 93.06 130 GLY B C 1
ATOM 3476 O O . GLY B 1 130 ? 17.141 10.531 6.5 1 93.06 130 GLY B O 1
ATOM 3477 N N . LYS B 1 131 ? 15.852 12.219 5.805 1 94.56 131 LYS B N 1
ATOM 3478 C CA . LYS B 1 131 ? 15.172 11.406 4.793 1 94.56 131 LYS B CA 1
ATOM 3479 C C . 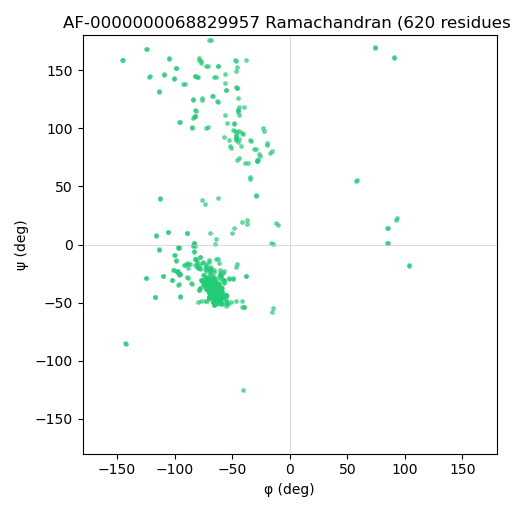LYS B 1 131 ? 16.062 11.18 3.582 1 94.56 131 LYS B C 1
ATOM 3481 O O . LYS B 1 131 ? 16.031 10.109 2.971 1 94.56 131 LYS B O 1
ATOM 3486 N N . ARG B 1 132 ? 16.906 12.109 3.295 1 94.94 132 ARG B N 1
ATOM 3487 C CA . ARG B 1 132 ? 17.781 12.016 2.131 1 94.94 132 ARG B CA 1
ATOM 3488 C C . ARG B 1 132 ? 18.781 10.883 2.295 1 94.94 132 ARG B C 1
ATOM 3490 O O . ARG B 1 132 ? 18.891 10.016 1.426 1 94.94 132 ARG B O 1
ATOM 3497 N N . VAL B 1 133 ? 19.406 10.859 3.391 1 95.44 133 VAL B N 1
ATOM 3498 C CA . VAL B 1 133 ? 20.469 9.883 3.643 1 95.44 133 VAL B CA 1
ATOM 3499 C C . VAL B 1 133 ? 19.859 8.492 3.793 1 95.44 133 VAL B C 1
ATOM 3501 O O . VAL B 1 133 ? 20.344 7.527 3.199 1 95.44 133 VAL B O 1
ATOM 3504 N N . ILE B 1 134 ? 18.812 8.375 4.527 1 96.75 134 ILE B N 1
ATOM 3505 C CA . ILE B 1 134 ? 18.219 7.066 4.805 1 96.75 134 ILE B CA 1
ATOM 3506 C C . ILE B 1 134 ? 17.734 6.434 3.5 1 96.75 134 ILE B C 1
ATOM 3508 O O . ILE B 1 134 ? 17.922 5.23 3.283 1 96.75 134 ILE B O 1
ATOM 3512 N N . ASN B 1 135 ? 17.141 7.227 2.65 1 97.12 135 ASN B N 1
ATOM 3513 C CA . ASN B 1 135 ? 16.609 6.676 1.411 1 97.12 135 ASN B CA 1
ATOM 3514 C C . ASN B 1 135 ? 17.719 6.359 0.414 1 97.12 135 ASN B C 1
ATOM 3516 O O . ASN B 1 135 ? 17.609 5.41 -0.367 1 97.12 135 ASN B O 1
ATOM 3520 N N . LEU B 1 136 ? 18.781 7.16 0.442 1 97.19 136 LEU B N 1
ATOM 3521 C CA . LEU B 1 136 ? 19.938 6.824 -0.385 1 97.19 136 LEU B CA 1
ATOM 3522 C C . LEU B 1 136 ? 20.531 5.488 0.039 1 97.19 136 LEU B C 1
ATOM 3524 O O . LEU B 1 136 ? 20.812 4.629 -0.803 1 97.19 136 LEU B O 1
ATOM 3528 N N . VAL B 1 137 ? 20.672 5.332 1.28 1 97.62 137 VAL B N 1
ATOM 3529 C CA . VAL B 1 137 ? 21.219 4.086 1.812 1 97.62 137 VAL B CA 1
ATOM 3530 C C . VAL B 1 137 ? 20.281 2.926 1.479 1 97.62 137 VAL B C 1
ATOM 3532 O O . VAL B 1 137 ? 20.734 1.858 1.058 1 97.62 137 VAL B O 1
ATOM 3535 N N . SER B 1 138 ? 19.016 3.133 1.679 1 98.38 138 SER B N 1
ATOM 3536 C CA . SER B 1 138 ? 18.016 2.109 1.396 1 98.38 138 SER B CA 1
ATOM 3537 C C . SER B 1 138 ? 18.109 1.63 -0.048 1 98.38 138 SER B C 1
ATOM 3539 O O . SER B 1 138 ? 18.219 0.429 -0.303 1 98.38 138 SER B O 1
ATOM 3541 N N . LEU B 1 139 ? 18.172 2.537 -0.969 1 98.69 139 LEU B N 1
ATOM 3542 C CA . LEU B 1 139 ? 18.156 2.189 -2.387 1 98.69 139 LEU B CA 1
ATOM 3543 C C . LEU B 1 139 ? 19.484 1.549 -2.795 1 98.69 139 LEU B C 1
ATOM 3545 O O . LEU B 1 139 ? 19.5 0.586 -3.566 1 98.69 139 LEU B O 1
ATOM 3549 N N . VAL B 1 140 ? 20.562 2.008 -2.291 1 98.62 140 VAL B N 1
ATOM 3550 C CA . VAL B 1 140 ? 21.859 1.46 -2.637 1 98.62 140 VAL B CA 1
ATOM 3551 C C . VAL B 1 140 ? 21.984 0.033 -2.105 1 98.62 140 VAL B C 1
ATOM 3553 O O . VAL B 1 140 ? 22.422 -0.87 -2.826 1 98.62 140 VAL B O 1
ATOM 3556 N N . VAL B 1 141 ? 21.594 -0.144 -0.873 1 98.69 141 VAL B N 1
ATOM 3557 C CA . VAL B 1 141 ? 21.672 -1.478 -0.284 1 98.69 141 VAL B CA 1
ATOM 3558 C C . VAL B 1 141 ? 20.766 -2.432 -1.043 1 98.69 141 VAL B C 1
ATOM 3560 O O . VAL B 1 141 ? 21.141 -3.561 -1.352 1 98.69 141 VAL B O 1
ATOM 3563 N N . CYS B 1 142 ? 19.562 -2.039 -1.382 1 98.38 142 CYS B N 1
ATOM 3564 C CA . CYS B 1 142 ? 18.656 -2.867 -2.17 1 98.38 142 CYS B CA 1
ATOM 3565 C C . CYS B 1 142 ? 19.281 -3.236 -3.51 1 98.38 142 CYS B C 1
ATOM 3567 O O . CYS B 1 142 ? 19.234 -4.398 -3.922 1 98.38 142 CYS B O 1
ATOM 3569 N N . GLY B 1 143 ? 19.906 -2.207 -4.121 1 98.62 143 GLY B N 1
ATOM 3570 C CA . GLY B 1 143 ? 20.531 -2.461 -5.406 1 98.62 143 GLY B CA 1
ATOM 3571 C C . GLY B 1 143 ? 21.641 -3.492 -5.332 1 98.62 143 GLY B C 1
ATOM 3572 O O . GLY B 1 143 ? 21.672 -4.434 -6.125 1 98.62 143 GLY B O 1
ATOM 3573 N N . VAL B 1 144 ? 22.469 -3.361 -4.371 1 98.69 144 VAL B N 1
ATOM 3574 C CA . VAL B 1 144 ? 23.594 -4.277 -4.195 1 98.69 144 VAL B CA 1
ATOM 3575 C C . VAL B 1 144 ? 23.062 -5.684 -3.906 1 98.69 144 VAL B C 1
ATOM 3577 O O . VAL B 1 144 ? 23.578 -6.664 -4.453 1 98.69 144 VAL B O 1
ATOM 3580 N N . CYS B 1 145 ? 22.062 -5.773 -3.111 1 98.62 145 CYS B N 1
ATOM 3581 C CA . CYS B 1 145 ? 21.516 -7.074 -2.732 1 98.62 145 CYS B CA 1
ATOM 3582 C C . CYS B 1 145 ? 20.875 -7.766 -3.928 1 98.62 145 CYS B C 1
ATOM 3584 O O . CYS B 1 145 ? 21.141 -8.945 -4.18 1 98.62 145 CYS B O 1
ATOM 3586 N N . PHE B 1 146 ? 20.109 -7.059 -4.734 1 98.44 146 PHE B N 1
ATOM 3587 C CA . PHE B 1 146 ? 19.438 -7.664 -5.871 1 98.44 146 PHE B CA 1
ATOM 3588 C C . PHE B 1 146 ? 20.438 -8.062 -6.949 1 98.44 146 PHE B C 1
ATOM 3590 O O . PHE B 1 146 ? 20.312 -9.109 -7.578 1 98.44 146 PHE B O 1
ATOM 3597 N N . ILE B 1 147 ? 21.469 -7.25 -7.148 1 98.25 147 ILE B N 1
ATOM 3598 C CA . ILE B 1 147 ? 22.484 -7.582 -8.141 1 98.25 147 ILE B CA 1
ATOM 3599 C C . ILE B 1 147 ? 23.266 -8.81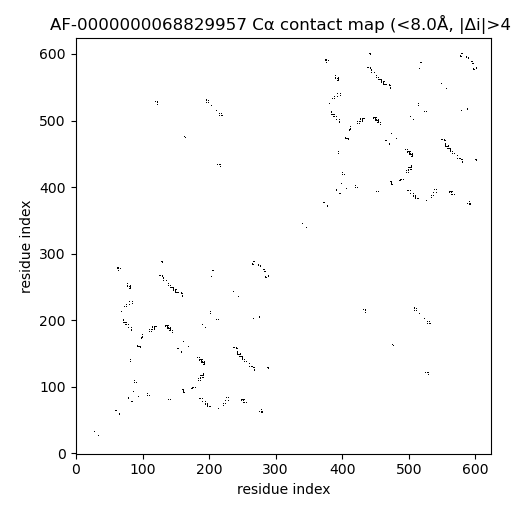2 -7.688 1 98.25 147 ILE B C 1
ATOM 3601 O O . ILE B 1 147 ? 23.594 -9.68 -8.5 1 98.25 147 ILE B O 1
ATOM 3605 N N . THR B 1 148 ? 23.531 -8.906 -6.391 1 98.06 148 THR B N 1
ATOM 3606 C CA . THR B 1 148 ? 24.25 -10.055 -5.859 1 98.06 148 THR B CA 1
ATOM 3607 C C . THR B 1 148 ? 23.438 -11.336 -6.031 1 98.06 148 THR B C 1
ATOM 3609 O O . THR B 1 148 ? 23.969 -12.344 -6.504 1 98.06 148 THR B O 1
ATOM 3612 N N . VAL B 1 149 ? 22.172 -11.328 -5.738 1 97.25 149 VAL B N 1
ATOM 3613 C CA . VAL B 1 149 ? 21.312 -12.508 -5.848 1 97.25 149 VAL B CA 1
ATOM 3614 C C . VAL B 1 149 ? 21.141 -12.883 -7.32 1 97.25 149 VAL B C 1
ATOM 3616 O O . VAL B 1 149 ? 21.109 -14.062 -7.672 1 97.25 149 VAL B O 1
ATOM 3619 N N . ALA B 1 150 ? 20.969 -11.82 -8.125 1 97.5 150 ALA B N 1
ATOM 3620 C CA . ALA B 1 150 ? 20.844 -12.055 -9.562 1 97.5 150 ALA B CA 1
ATOM 3621 C C . ALA B 1 150 ? 22.078 -12.766 -10.117 1 97.5 150 ALA B C 1
ATOM 3623 O O . ALA B 1 150 ? 21.953 -13.727 -10.875 1 97.5 150 ALA B O 1
ATOM 3624 N N . THR B 1 151 ? 23.219 -12.305 -9.742 1 96.81 151 THR B N 1
ATOM 3625 C CA . THR B 1 151 ? 24.469 -12.898 -10.211 1 96.81 151 THR B CA 1
ATOM 3626 C C . THR B 1 151 ? 24.625 -14.32 -9.688 1 96.81 151 THR B C 1
ATOM 3628 O O . THR B 1 151 ? 25.062 -15.211 -10.414 1 96.81 151 THR B O 1
ATOM 3631 N N . TYR B 1 152 ? 24.266 -14.477 -8.469 1 94.88 152 TYR B N 1
ATOM 3632 C CA . TYR B 1 152 ? 24.297 -15.812 -7.887 1 94.88 152 TYR B CA 1
ATOM 3633 C C . TYR B 1 152 ? 23.391 -16.766 -8.664 1 94.88 152 TYR B C 1
ATOM 3635 O O . TYR B 1 152 ? 23.797 -17.859 -9.039 1 94.88 152 TYR B O 1
ATOM 3643 N N . ALA B 1 153 ? 22.188 -16.391 -8.875 1 93.81 153 ALA B N 1
ATOM 3644 C CA . ALA B 1 153 ? 21.219 -17.219 -9.578 1 93.81 153 ALA B CA 1
ATOM 3645 C C . ALA B 1 153 ? 21.688 -17.547 -10.992 1 93.81 153 ALA B C 1
ATOM 3647 O O . ALA B 1 153 ? 21.5 -18.656 -11.477 1 93.81 153 ALA B O 1
ATOM 3648 N N . HIS B 1 154 ? 22.297 -16.578 -11.586 1 93.88 154 HIS B N 1
ATOM 3649 C CA . HIS B 1 154 ? 22.812 -16.781 -12.93 1 93.88 154 HIS B CA 1
ATOM 3650 C C . HIS B 1 154 ? 23.938 -17.812 -12.945 1 93.88 154 HIS B C 1
ATOM 3652 O O . HIS B 1 154 ? 23.984 -18.672 -13.828 1 93.88 154 HIS B O 1
ATOM 3658 N N . VAL B 1 155 ? 24.797 -17.75 -12.016 1 92.69 155 VAL B N 1
ATOM 3659 C CA . VAL B 1 155 ? 25.969 -18.625 -11.953 1 92.69 155 VAL B CA 1
ATOM 3660 C C . VAL B 1 155 ? 25.516 -20.062 -11.633 1 92.69 155 VAL B C 1
ATOM 3662 O O . VAL B 1 155 ? 26.078 -21.016 -12.172 1 92.69 155 VAL B O 1
ATOM 3665 N N . VAL B 1 156 ? 24.516 -20.219 -10.773 1 89.88 156 VAL B N 1
ATOM 3666 C CA . VAL B 1 156 ? 24.062 -21.531 -10.352 1 89.88 156 VAL B CA 1
ATOM 3667 C C . VAL B 1 156 ? 23.125 -22.125 -11.406 1 89.88 156 VAL B C 1
ATOM 3669 O O . VAL B 1 156 ? 22.781 -23.297 -11.359 1 89.88 156 VAL B O 1
ATOM 3672 N N . GLY B 1 157 ? 22.641 -21.359 -12.375 1 88.94 157 GLY B N 1
ATOM 3673 C CA . GLY B 1 157 ? 21.875 -21.844 -13.516 1 88.94 157 GLY B CA 1
ATOM 3674 C C . GLY B 1 157 ? 20.375 -21.828 -13.297 1 88.94 157 GLY B C 1
ATOM 3675 O O . GLY B 1 157 ? 19.641 -22.609 -13.906 1 88.94 157 GLY B O 1
ATOM 3676 N N . ILE B 1 158 ? 19.969 -21.031 -12.383 1 88.25 158 ILE B N 1
ATOM 3677 C CA . ILE B 1 158 ? 18.547 -20.875 -12.164 1 88.25 158 ILE B CA 1
ATOM 3678 C C . ILE B 1 158 ? 17.984 -19.844 -13.148 1 88.25 158 ILE B C 1
ATOM 3680 O O . ILE B 1 158 ? 18.422 -18.703 -13.188 1 88.25 158 ILE B O 1
ATOM 3684 N N . GLU B 1 159 ? 16.969 -20.219 -13.914 1 87.69 159 GLU B N 1
ATOM 3685 C CA . GLU B 1 159 ? 16.484 -19.297 -14.938 1 87.69 159 GLU B CA 1
ATOM 3686 C C . GLU B 1 159 ? 15.039 -18.891 -14.664 1 87.69 159 GLU B C 1
ATOM 3688 O O . GLU B 1 159 ? 14.703 -17.703 -14.734 1 87.69 159 GLU B O 1
ATOM 3693 N N . TYR B 1 160 ? 14.219 -19.875 -14.328 1 86.25 160 TYR B N 1
ATOM 3694 C CA . TYR B 1 160 ? 12.797 -19.578 -14.188 1 86.25 160 TYR B CA 1
ATOM 3695 C C . TYR B 1 160 ? 12.281 -19.969 -12.812 1 86.25 160 TYR B C 1
ATOM 3697 O O . TYR B 1 160 ? 13.016 -20.562 -12.016 1 86.25 160 TYR B O 1
ATOM 3705 N N . LEU B 1 161 ? 11.062 -19.516 -12.523 1 84.44 161 LEU B N 1
ATOM 3706 C CA . LEU B 1 161 ? 10.445 -19.797 -11.234 1 84.44 161 LEU B CA 1
ATOM 3707 C C . LEU B 1 161 ? 9.93 -21.234 -11.188 1 84.44 161 LEU B C 1
ATOM 3709 O O . LEU B 1 161 ? 9.398 -21.734 -12.172 1 84.44 161 LEU B O 1
ATOM 3713 N N . ASP B 1 162 ? 10.383 -21.906 -10.156 1 67.38 162 ASP B N 1
ATOM 3714 C CA . ASP B 1 162 ? 9.789 -23.219 -9.922 1 67.38 162 ASP B CA 1
ATOM 3715 C C . ASP B 1 162 ? 8.266 -23.109 -9.789 1 67.38 162 ASP B C 1
ATOM 3717 O O . ASP B 1 162 ? 7.754 -22.109 -9.289 1 67.38 162 ASP B O 1
ATOM 3721 N N . THR B 1 163 ? 7.609 -23.641 -10.773 1 51.84 163 THR B N 1
ATOM 3722 C CA . THR B 1 163 ? 6.152 -23.594 -10.703 1 51.84 163 THR B CA 1
ATOM 3723 C C . THR B 1 163 ? 5.672 -23.953 -9.297 1 51.84 163 THR B C 1
ATOM 3725 O O . THR B 1 163 ? 6.332 -24.703 -8.578 1 51.84 163 THR B O 1
ATOM 3728 N N . LEU B 1 164 ? 4.949 -23.031 -8.508 1 45.34 164 LEU B N 1
ATOM 3729 C CA . LEU B 1 164 ? 4.375 -23.281 -7.191 1 45.34 164 LEU B CA 1
ATOM 3730 C C . LEU B 1 164 ? 4.312 -24.781 -6.906 1 45.34 164 LEU B C 1
ATOM 3732 O O . LEU B 1 164 ? 4.566 -25.219 -5.781 1 45.34 164 LEU B O 1
ATOM 3736 N N . MET B 1 165 ? 3.568 -25.672 -7.805 1 37.25 165 MET B N 1
ATOM 3737 C CA . MET B 1 165 ? 3.104 -27.031 -7.566 1 37.25 165 MET B CA 1
ATOM 3738 C C . MET B 1 165 ? 4.188 -28.047 -7.914 1 37.25 165 MET B C 1
ATOM 3740 O O . MET B 1 165 ? 3.934 -29.25 -7.93 1 37.25 165 MET B O 1
ATOM 3744 N N . SER B 1 166 ? 5.176 -27.703 -8.641 1 38.56 166 SER B N 1
ATOM 3745 C CA . SER B 1 166 ? 5.945 -28.875 -9.055 1 38.56 166 SER B CA 1
ATOM 3746 C C . SER B 1 166 ? 6.719 -29.469 -7.879 1 38.56 166 SER B C 1
ATOM 3748 O O . SER B 1 166 ? 7.512 -28.766 -7.238 1 38.56 166 SER B O 1
ATOM 3750 N N . PRO B 1 167 ? 6.176 -30.516 -7.344 1 38.28 167 PRO B N 1
ATOM 3751 C CA . PRO B 1 167 ? 6.895 -31.297 -6.328 1 38.28 167 PRO B CA 1
ATOM 3752 C C . PRO B 1 167 ? 8.367 -31.484 -6.664 1 38.28 167 PRO B C 1
ATOM 3754 O O . PRO B 1 167 ? 9.203 -31.609 -5.766 1 38.28 167 PRO B O 1
ATOM 3757 N N . ASN B 1 168 ? 8.648 -32.031 -7.953 1 35.91 168 ASN B N 1
ATOM 3758 C CA . ASN B 1 168 ? 9.742 -32.969 -8.234 1 35.91 168 ASN B CA 1
ATOM 3759 C C . ASN B 1 168 ? 11.062 -32.219 -8.43 1 35.91 168 ASN B C 1
ATOM 3761 O O . ASN B 1 168 ? 11.992 -32.75 -9.031 1 35.91 168 ASN B O 1
ATOM 3765 N N . VAL B 1 169 ? 11.031 -30.953 -8.68 1 41.75 169 VAL B N 1
ATOM 3766 C CA . VAL B 1 169 ? 12.375 -30.75 -9.203 1 41.75 169 VAL B CA 1
ATOM 3767 C C . VAL B 1 169 ? 13.391 -31.453 -8.305 1 41.75 169 VAL B C 1
ATOM 3769 O O . VAL B 1 169 ? 13.195 -31.547 -7.09 1 41.75 169 VAL B O 1
ATOM 3772 N N . ASN B 1 170 ? 14.227 -32.094 -8.961 1 37.88 170 ASN B N 1
ATOM 3773 C CA . ASN B 1 170 ? 15.438 -32.781 -8.523 1 37.88 170 ASN B CA 1
ATOM 3774 C C . ASN B 1 170 ? 16.172 -32 -7.434 1 37.88 170 ASN B C 1
ATOM 3776 O O . ASN B 1 170 ? 16.672 -30.922 -7.68 1 37.88 170 ASN B O 1
ATOM 3780 N N . GLU B 1 171 ? 15.648 -31.891 -6.211 1 44.78 171 GLU B N 1
ATOM 3781 C CA . GLU B 1 171 ? 16.312 -31.672 -4.93 1 44.78 171 GLU B CA 1
ATOM 3782 C C . GLU B 1 171 ? 17.828 -31.859 -5.047 1 44.78 171 GLU B C 1
ATOM 3784 O O . GLU B 1 171 ? 18.359 -32.844 -4.566 1 44.78 171 GLU B O 1
ATOM 3789 N N . THR B 1 172 ? 18.391 -31.828 -6.141 1 45.56 172 THR B N 1
ATOM 3790 C CA . THR B 1 172 ? 19.797 -32 -5.754 1 45.56 172 THR B CA 1
ATOM 3791 C C . THR B 1 172 ? 20.172 -31.047 -4.621 1 45.56 172 THR B C 1
ATOM 3793 O O . THR B 1 172 ? 19.688 -29.922 -4.578 1 45.56 172 THR B O 1
ATOM 3796 N N . GLY B 1 173 ? 20.297 -31.484 -3.305 1 59.25 173 GLY B N 1
ATOM 3797 C CA . GLY B 1 173 ? 20.641 -31.219 -1.917 1 59.25 173 GLY B CA 1
ATOM 3798 C C . GLY B 1 173 ? 21.422 -29.922 -1.729 1 59.25 173 GLY B C 1
ATOM 3799 O O . GLY B 1 173 ? 21.891 -29.641 -0.631 1 59.25 173 GLY B O 1
ATOM 3800 N N . VAL B 1 174 ? 21.688 -29.156 -2.883 1 69.12 174 VAL B N 1
ATOM 3801 C CA . VAL B 1 174 ? 22.594 -28.094 -2.473 1 69.12 174 VAL B CA 1
ATOM 3802 C C . VAL B 1 174 ? 21.797 -26.812 -2.176 1 69.12 174 VAL B C 1
ATOM 3804 O O . VAL B 1 174 ? 21.094 -26.297 -3.049 1 69.12 174 VAL B O 1
ATOM 3807 N N . PHE B 1 175 ? 21.625 -26.453 -0.996 1 75.75 175 PHE B N 1
ATOM 3808 C CA . PHE B 1 175 ? 21 -25.25 -0.485 1 75.75 175 PHE B CA 1
ATOM 3809 C C . PHE B 1 175 ? 22.047 -24.156 -0.238 1 75.75 175 PHE B C 1
ATOM 3811 O O . PHE B 1 175 ? 23.188 -24.469 0.115 1 75.75 175 PHE B O 1
ATOM 3818 N N . TYR B 1 176 ? 21.625 -22.938 -0.635 1 84.69 176 TYR B N 1
ATOM 3819 C CA . TYR B 1 176 ? 22.547 -21.828 -0.463 1 84.69 176 TYR B CA 1
ATOM 3820 C C . TYR B 1 176 ? 21.922 -20.75 0.415 1 84.69 176 TYR B C 1
ATOM 3822 O O . TYR B 1 176 ? 20.734 -20.469 0.322 1 84.69 176 TYR B O 1
ATOM 3830 N N . TRP B 1 177 ? 22.766 -20.141 1.189 1 90.75 177 TRP B N 1
ATOM 3831 C CA . TRP B 1 177 ? 22.328 -19.109 2.127 1 90.75 177 TRP B CA 1
ATOM 3832 C C . TRP B 1 177 ? 22.344 -17.734 1.469 1 90.75 177 TRP B C 1
ATOM 3834 O O . TRP B 1 177 ? 21.672 -16.812 1.936 1 90.75 177 TRP B O 1
ATOM 3844 N N . THR B 1 178 ? 23 -17.625 0.395 1 91.75 178 THR B N 1
ATOM 3845 C CA . THR B 1 178 ? 23.281 -16.328 -0.206 1 91.75 178 THR B CA 1
ATOM 3846 C C . THR B 1 178 ? 21.984 -15.625 -0.592 1 91.75 178 THR B C 1
ATOM 3848 O O . THR B 1 178 ? 21.75 -14.492 -0.187 1 91.75 178 THR B O 1
ATOM 3851 N N . PRO B 1 179 ? 21.094 -16.312 -1.278 1 92.44 179 PRO B N 1
ATOM 3852 C CA . PRO B 1 179 ? 19.875 -15.594 -1.666 1 92.44 179 PRO B CA 1
ATOM 3853 C C . PRO B 1 179 ? 19.031 -15.164 -0.466 1 92.44 179 PRO B C 1
ATOM 3855 O O . PRO B 1 179 ? 18.531 -14.039 -0.426 1 92.44 179 PRO B O 1
ATOM 3858 N N . LEU B 1 180 ? 18.922 -16.016 0.48 1 93.88 180 LEU B N 1
ATOM 3859 C CA . LEU B 1 180 ? 18.109 -15.711 1.648 1 93.88 180 LEU B CA 1
ATOM 3860 C C . LEU B 1 180 ? 18.672 -14.508 2.4 1 93.88 180 LEU B C 1
ATOM 3862 O O . LEU B 1 180 ? 17.938 -13.562 2.697 1 93.88 180 LEU B O 1
ATOM 3866 N N . VAL B 1 181 ? 19.906 -14.516 2.65 1 96.56 181 VAL B N 1
ATOM 3867 C CA . VAL B 1 181 ? 20.547 -13.477 3.455 1 96.56 181 VAL B CA 1
ATOM 3868 C C . VAL B 1 181 ? 20.422 -12.133 2.75 1 96.56 181 VAL B C 1
ATOM 3870 O O . VAL B 1 181 ? 20 -11.141 3.359 1 96.56 181 VAL B O 1
ATOM 3873 N N . PHE B 1 182 ? 20.672 -12.07 1.509 1 97.69 182 PHE B N 1
ATOM 3874 C CA . PHE B 1 182 ? 20.688 -10.805 0.791 1 97.69 182 PHE B CA 1
ATOM 3875 C C . PHE B 1 182 ? 19.266 -10.297 0.557 1 97.69 182 PHE B C 1
ATOM 3877 O O . PHE B 1 182 ? 19.016 -9.086 0.581 1 97.69 182 PHE B O 1
ATOM 3884 N N . LEU B 1 183 ? 18.344 -11.242 0.334 1 97.06 183 LEU B N 1
ATOM 3885 C CA . LEU B 1 183 ? 16.969 -10.797 0.142 1 97.06 183 LEU B CA 1
ATOM 3886 C C . LEU B 1 183 ? 16.375 -10.312 1.456 1 97.06 183 LEU B C 1
ATOM 3888 O O . LEU B 1 183 ? 15.555 -9.383 1.467 1 97.06 183 LEU B O 1
ATOM 3892 N N . VAL B 1 184 ? 16.797 -10.891 2.57 1 97.38 184 VAL B N 1
ATOM 3893 C CA . VAL B 1 184 ? 16.344 -10.445 3.885 1 97.38 184 VAL B CA 1
ATOM 3894 C C . VAL B 1 184 ? 16.922 -9.055 4.18 1 97.38 184 VAL B C 1
ATOM 3896 O O . VAL B 1 184 ? 16.203 -8.18 4.664 1 97.38 184 VAL B O 1
ATOM 3899 N N . ILE B 1 185 ? 18.125 -8.828 3.836 1 98.31 185 ILE B N 1
ATOM 3900 C CA . ILE B 1 185 ? 18.75 -7.527 4.02 1 98.31 185 ILE B CA 1
ATOM 3901 C C . ILE B 1 185 ? 18.047 -6.492 3.139 1 98.31 185 ILE B C 1
ATOM 3903 O O . ILE B 1 185 ? 17.797 -5.363 3.574 1 98.31 185 ILE B O 1
ATOM 3907 N N . SER B 1 186 ? 17.781 -6.918 1.955 1 98.25 186 SER B N 1
ATOM 3908 C CA . SER B 1 186 ? 17.094 -6.02 1.038 1 98.25 186 SER B CA 1
ATOM 3909 C C . SER B 1 186 ? 15.719 -5.645 1.567 1 98.25 186 SER B C 1
ATOM 3911 O O . SER B 1 186 ? 15.289 -4.492 1.439 1 98.25 186 SER B O 1
ATOM 3913 N N . SER B 1 187 ? 15.062 -6.609 2.123 1 97.06 187 SER B N 1
ATOM 3914 C CA . SER B 1 187 ? 13.75 -6.355 2.697 1 97.06 187 SER B CA 1
ATOM 3915 C C . SER B 1 187 ? 13.828 -5.352 3.84 1 97.06 187 SER B C 1
ATOM 3917 O O . SER B 1 187 ? 13.039 -4.402 3.896 1 97.06 187 SER B O 1
ATOM 3919 N N . PHE B 1 188 ? 14.758 -5.512 4.699 1 97.88 188 PHE B N 1
ATOM 3920 C CA . PHE B 1 188 ? 14.977 -4.574 5.793 1 97.88 188 PHE B CA 1
ATOM 3921 C C . PHE B 1 188 ? 15.297 -3.184 5.262 1 97.88 188 PHE B C 1
ATOM 3923 O O . PHE B 1 188 ? 14.711 -2.193 5.707 1 97.88 188 PHE B O 1
ATOM 3930 N N . SER B 1 189 ? 16.156 -3.174 4.344 1 98.25 189 SER B N 1
ATOM 3931 C CA . SER B 1 189 ? 16.625 -1.902 3.803 1 98.25 189 SER B CA 1
ATOM 3932 C C . SER B 1 189 ? 15.508 -1.162 3.082 1 98.25 189 SER B C 1
ATOM 3934 O O . SER B 1 189 ? 15.398 0.062 3.18 1 98.25 189 SER B O 1
ATOM 3936 N N . SER B 1 190 ? 14.742 -1.853 2.369 1 97.69 190 SER B N 1
ATOM 3937 C CA . SER B 1 190 ? 13.648 -1.227 1.64 1 97.69 190 SER B CA 1
ATOM 3938 C C . SER B 1 190 ? 12.656 -0.556 2.592 1 97.69 190 SER B C 1
ATOM 3940 O O . SER B 1 190 ? 12.242 0.58 2.359 1 97.69 190 SER B O 1
ATOM 3942 N N . TYR B 1 191 ? 12.328 -1.185 3.701 1 97 191 TYR B N 1
ATOM 3943 C CA . TYR B 1 191 ? 11.375 -0.625 4.652 1 97 191 TYR B CA 1
ATOM 3944 C C . TYR B 1 191 ? 12.039 0.417 5.543 1 97 191 TYR B C 1
ATOM 3946 O O . TYR B 1 191 ? 11.359 1.266 6.125 1 97 191 TYR B O 1
ATOM 3954 N N . LEU B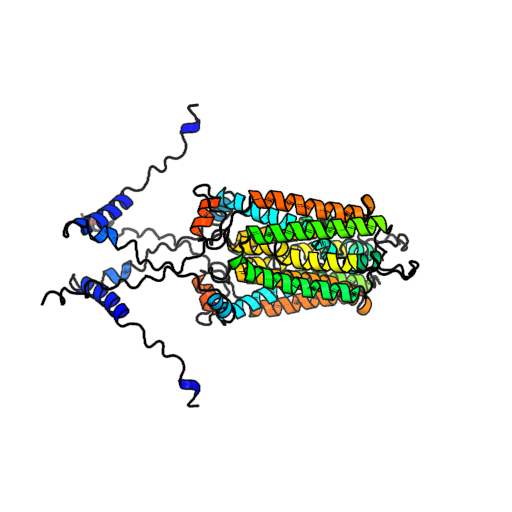 1 192 ? 13.289 0.363 5.594 1 96.88 192 LEU B N 1
ATOM 3955 C CA . LEU B 1 192 ? 14.047 1.372 6.332 1 96.88 192 LEU B CA 1
ATOM 3956 C C . LEU B 1 192 ? 13.977 2.723 5.629 1 96.88 192 LEU B C 1
ATOM 3958 O O . LEU B 1 192 ? 14.117 3.768 6.266 1 96.88 192 LEU B O 1
ATOM 3962 N N . GLY B 1 193 ? 13.672 2.639 4.348 1 97.19 193 GLY B N 1
ATOM 3963 C CA . GLY B 1 193 ? 13.727 3.9 3.625 1 97.19 193 GLY B CA 1
ATOM 3964 C C . GLY B 1 193 ? 12.641 4.043 2.58 1 97.19 193 GLY B C 1
ATOM 3965 O O . GLY B 1 193 ? 11.555 4.547 2.873 1 97.19 193 GLY B O 1
ATOM 3966 N N . ILE B 1 194 ? 12.852 3.545 1.423 1 97.19 194 ILE B N 1
ATOM 3967 C CA . ILE B 1 194 ? 12.148 3.922 0.203 1 97.19 194 ILE B CA 1
ATOM 3968 C C . ILE B 1 194 ? 10.695 3.473 0.29 1 97.19 194 ILE B C 1
ATOM 3970 O O . ILE B 1 194 ? 9.805 4.121 -0.264 1 97.19 194 ILE B O 1
ATOM 3974 N N . LYS B 1 195 ? 10.414 2.406 0.961 1 96.56 195 LYS B N 1
ATOM 3975 C CA . LYS B 1 195 ? 9.047 1.901 1.018 1 96.56 195 LYS B CA 1
ATOM 3976 C C . LYS B 1 195 ? 8.172 2.787 1.896 1 96.56 195 LYS B C 1
ATOM 3978 O O . LYS B 1 195 ? 6.965 2.9 1.667 1 96.56 195 LYS B O 1
ATOM 3983 N N . ILE B 1 196 ? 8.742 3.436 2.873 1 95.44 196 ILE B N 1
ATOM 3984 C CA . ILE B 1 196 ? 7.98 4.203 3.852 1 95.44 196 ILE B CA 1
ATOM 3985 C C . ILE B 1 196 ? 8.047 5.691 3.508 1 95.44 196 ILE B C 1
ATOM 3987 O O . ILE B 1 196 ? 7.141 6.453 3.846 1 95.44 196 ILE B O 1
ATOM 3991 N N . LEU B 1 197 ? 9.023 6.07 2.773 1 94.25 197 LEU B N 1
ATOM 3992 C CA . LEU B 1 197 ? 9.328 7.473 2.49 1 94.25 197 LEU B CA 1
ATOM 3993 C C . LEU B 1 197 ? 8.102 8.18 1.916 1 94.25 197 LEU B C 1
ATOM 3995 O O . LEU B 1 197 ? 7.73 9.258 2.381 1 94.25 197 LEU B O 1
ATOM 3999 N N . PRO B 1 198 ? 7.48 7.637 0.922 1 94.69 198 PRO B N 1
ATOM 4000 C CA . PRO B 1 198 ? 6.391 8.391 0.302 1 94.69 198 PRO B CA 1
ATOM 4001 C C . PRO B 1 198 ? 5.258 8.695 1.278 1 94.69 198 PRO B C 1
ATOM 4003 O O . PRO B 1 198 ? 4.621 9.75 1.18 1 94.69 198 PRO B O 1
ATOM 4006 N N . TRP B 1 199 ? 5.145 7.895 2.223 1 92.06 199 TRP B N 1
ATOM 4007 C CA . TRP B 1 199 ? 4.082 8.086 3.205 1 92.06 199 TRP B CA 1
ATOM 4008 C C . TRP B 1 199 ? 4.457 9.172 4.211 1 92.06 199 TRP B C 1
ATOM 4010 O O . TRP B 1 199 ? 3.605 9.961 4.629 1 92.06 199 TRP B O 1
ATOM 4020 N N . ILE B 1 200 ? 5.641 9.18 4.566 1 91.62 200 ILE B N 1
ATOM 4021 C CA . ILE B 1 200 ? 6.125 10.242 5.441 1 91.62 200 ILE B CA 1
ATOM 4022 C C . ILE B 1 200 ? 6.047 11.586 4.719 1 91.62 200 ILE B C 1
ATOM 4024 O O . ILE B 1 200 ? 5.613 12.586 5.293 1 91.62 200 ILE B O 1
ATOM 4028 N N . LEU B 1 201 ? 6.406 11.555 3.461 1 92.56 201 LEU B N 1
ATOM 4029 C CA . LEU B 1 201 ? 6.406 12.773 2.666 1 92.56 201 LEU B CA 1
ATOM 4030 C C . LEU B 1 201 ? 4.992 13.32 2.504 1 92.56 201 LEU B C 1
ATOM 4032 O O . LEU B 1 201 ? 4.785 14.539 2.533 1 92.56 201 LEU B O 1
ATOM 4036 N N . THR B 1 202 ? 4.066 12.477 2.326 1 89.94 202 THR B N 1
ATOM 4037 C CA . THR B 1 202 ? 2.686 12.914 2.154 1 89.94 202 THR B CA 1
ATOM 4038 C C . THR B 1 202 ? 2.205 13.688 3.383 1 89.94 202 THR B C 1
ATOM 4040 O O . THR B 1 202 ? 1.358 14.578 3.271 1 89.94 202 THR B O 1
ATOM 4043 N N . GLY B 1 203 ? 2.771 13.422 4.512 1 86.81 203 GLY B N 1
ATOM 4044 C CA . GLY B 1 203 ? 2.396 14.109 5.734 1 86.81 203 GLY B CA 1
ATOM 4045 C C . GLY B 1 203 ? 3.096 15.445 5.902 1 86.81 203 GLY B C 1
ATOM 4046 O O . GLY B 1 203 ? 2.721 16.25 6.766 1 86.81 203 GLY B O 1
ATOM 4047 N N . GLU B 1 204 ? 4.023 15.711 4.965 1 87.81 204 GLU B N 1
ATOM 4048 C CA . GLU B 1 204 ? 4.855 16.891 5.211 1 87.81 204 GLU B CA 1
ATOM 4049 C C . GLU B 1 204 ? 4.801 17.859 4.039 1 87.81 204 GLU B C 1
ATOM 4051 O O . GLU B 1 204 ? 4.98 19.062 4.215 1 87.81 204 GLU B O 1
ATOM 4056 N N . VAL B 1 205 ? 4.594 17.422 2.883 1 88.75 205 VAL B N 1
ATOM 4057 C CA . VAL B 1 205 ? 4.918 18.25 1.725 1 88.75 205 VAL B CA 1
ATOM 4058 C C . VAL B 1 205 ? 3.654 18.938 1.209 1 88.75 205 VAL B C 1
ATOM 4060 O O . VAL B 1 205 ? 3.729 19.875 0.416 1 88.75 205 VAL B O 1
ATOM 4063 N N . PHE B 1 206 ? 2.541 18.469 1.677 1 87 206 PHE B N 1
ATOM 4064 C CA . PHE B 1 206 ? 1.293 19.062 1.225 1 87 206 PHE B CA 1
ATOM 4065 C C . PHE B 1 206 ? 0.754 20.031 2.268 1 87 206 PHE B C 1
ATOM 4067 O O . PHE B 1 206 ? 0.869 19.797 3.471 1 87 206 PHE B O 1
ATOM 4074 N N . PRO B 1 207 ? 0.187 21.094 1.755 1 82.06 207 PRO B N 1
ATOM 4075 C CA . PRO B 1 207 ? -0.464 22 2.705 1 82.06 207 PRO B CA 1
ATOM 4076 C C . PRO B 1 207 ? -1.621 21.328 3.451 1 82.06 207 PRO B C 1
ATOM 4078 O O . PRO B 1 207 ? -2.225 20.391 2.945 1 82.06 207 PRO B O 1
ATOM 4081 N N . ASN B 1 208 ? -1.896 21.797 4.602 1 77.81 208 ASN B N 1
ATOM 4082 C CA . ASN B 1 208 ? -2.906 21.203 5.473 1 77.81 208 ASN B CA 1
ATOM 4083 C C . ASN B 1 208 ? -4.27 21.141 4.793 1 77.81 208 ASN B C 1
ATOM 4085 O O . ASN B 1 208 ? -5 20.156 4.941 1 77.81 208 ASN B O 1
ATOM 4089 N N . GLU B 1 209 ? -4.551 22.078 3.973 1 78.31 209 GLU B N 1
ATOM 4090 C CA . GLU B 1 209 ? -5.883 22.203 3.383 1 78.31 209 GLU B CA 1
ATOM 4091 C C . GLU B 1 209 ? -6.098 21.141 2.303 1 78.31 209 GLU B C 1
ATOM 4093 O O . GLU B 1 209 ? -7.23 20.719 2.062 1 78.31 209 GLU B O 1
ATOM 4098 N N . THR B 1 210 ? -5.031 20.703 1.712 1 83.75 210 THR B N 1
ATOM 4099 C CA . THR B 1 210 ? -5.168 19.781 0.595 1 83.75 210 THR B CA 1
ATOM 4100 C C . THR B 1 210 ? -4.543 18.438 0.934 1 83.75 210 THR B C 1
ATOM 4102 O O . THR B 1 210 ? -4.504 17.531 0.092 1 83.75 210 THR B O 1
ATOM 4105 N N . ARG B 1 211 ? -4.176 18.266 2.064 1 84.75 211 ARG B N 1
ATOM 4106 C CA . ARG B 1 211 ? -3.391 17.109 2.451 1 84.75 211 ARG B CA 1
ATOM 4107 C C . ARG B 1 211 ? -4.215 15.828 2.328 1 84.75 211 ARG B C 1
ATOM 4109 O O . ARG B 1 211 ? -3.721 14.812 1.839 1 84.75 211 ARG B O 1
ATOM 4116 N N . ALA B 1 212 ? -5.41 15.938 2.816 1 84.56 212 ALA B N 1
ATOM 4117 C CA . ALA B 1 212 ? -6.246 14.742 2.791 1 84.56 212 ALA B CA 1
ATOM 4118 C C . ALA B 1 212 ? -6.473 14.258 1.359 1 84.56 212 ALA B C 1
ATOM 4120 O O . ALA B 1 212 ? -6.328 13.07 1.067 1 84.56 212 ALA B O 1
ATOM 4121 N N . VAL B 1 213 ? -6.75 15.156 0.505 1 86.31 213 VAL B N 1
ATOM 4122 C CA . VAL B 1 213 ? -6.996 14.844 -0.899 1 86.31 213 VAL B CA 1
ATOM 4123 C C . VAL B 1 213 ? -5.707 14.359 -1.556 1 86.31 213 VAL B C 1
ATOM 4125 O O . VAL B 1 213 ? -5.707 13.359 -2.275 1 86.31 213 VAL B O 1
ATOM 4128 N N . ALA B 1 214 ? -4.652 15.031 -1.283 1 89.44 214 ALA B N 1
ATOM 4129 C CA . ALA B 1 214 ? -3.359 14.656 -1.848 1 89.44 214 ALA B CA 1
ATOM 4130 C C . ALA B 1 214 ? -2.932 13.273 -1.367 1 89.44 214 ALA B C 1
ATOM 4132 O O . ALA B 1 214 ? -2.387 12.484 -2.141 1 89.44 214 ALA B O 1
ATOM 4133 N N . SER B 1 215 ? -3.193 13.039 -0.142 1 90.56 215 SER B N 1
ATOM 4134 C CA . SER B 1 215 ? -2.846 11.742 0.416 1 90.56 215 SER B CA 1
ATOM 4135 C C . SER B 1 215 ? -3.658 10.625 -0.235 1 90.56 215 SER B C 1
ATOM 4137 O O . SER B 1 215 ? -3.123 9.555 -0.543 1 90.56 215 SER B O 1
ATOM 4139 N N . GLY B 1 216 ? -4.938 10.906 -0.44 1 90.12 216 GLY B N 1
ATOM 4140 C CA . GLY B 1 216 ? -5.773 9.93 -1.115 1 90.12 216 GLY B CA 1
ATOM 4141 C C . GLY B 1 216 ? -5.324 9.641 -2.535 1 90.12 216 GLY B C 1
ATOM 4142 O O . GLY B 1 216 ? -5.191 8.477 -2.924 1 90.12 216 GLY B O 1
ATOM 4143 N N . LEU B 1 217 ? -5.016 10.633 -3.232 1 90.81 217 LEU B N 1
ATOM 4144 C CA . LEU B 1 217 ? -4.586 10.484 -4.617 1 90.81 217 LEU B CA 1
ATOM 4145 C C . LEU B 1 217 ? -3.229 9.789 -4.691 1 90.81 217 LEU B C 1
ATOM 4147 O O . LEU B 1 217 ? -3.016 8.93 -5.547 1 90.81 217 LEU B O 1
ATOM 4151 N N . SER B 1 218 ? -2.359 10.203 -3.836 1 93.06 218 SER B N 1
ATOM 4152 C CA . SER B 1 218 ? -1.036 9.594 -3.797 1 93.06 218 SER B CA 1
ATOM 4153 C C . SER B 1 218 ? -1.123 8.109 -3.443 1 93.06 218 SER B C 1
ATOM 4155 O O . SER B 1 218 ? -0.397 7.289 -4.004 1 93.06 218 SER B O 1
ATOM 4157 N N . SER B 1 219 ? -1.984 7.836 -2.545 1 91.88 219 SER B N 1
ATOM 4158 C CA . SER B 1 219 ? -2.146 6.438 -2.172 1 91.88 219 SER B CA 1
ATOM 4159 C C . SER B 1 219 ? -2.686 5.613 -3.336 1 91.88 219 SER B C 1
ATOM 4161 O O . SER B 1 219 ? -2.25 4.48 -3.555 1 91.88 219 SER B O 1
ATOM 4163 N N . GLY B 1 220 ? -3.656 6.168 -4.055 1 92.06 220 GLY B N 1
ATOM 4164 C CA . GLY B 1 220 ? -4.137 5.5 -5.254 1 92.06 220 GLY B CA 1
ATOM 4165 C C . GLY B 1 220 ? -3.033 5.195 -6.25 1 92.06 220 GLY B C 1
ATOM 4166 O O . GLY B 1 220 ? -2.979 4.094 -6.801 1 92.06 220 GLY B O 1
ATOM 4167 N N . LEU B 1 221 ? -2.207 6.152 -6.426 1 92.31 221 LEU B N 1
ATOM 4168 C CA . LEU B 1 221 ? -1.069 5.949 -7.316 1 92.31 221 LEU B CA 1
ATOM 4169 C C . LEU B 1 221 ? -0.145 4.863 -6.777 1 92.31 221 LEU B C 1
ATOM 4171 O O . LEU B 1 221 ? 0.361 4.039 -7.543 1 92.31 221 LEU B O 1
ATOM 4175 N N . GLY B 1 222 ? 0.085 4.91 -5.48 1 94.25 222 GLY B N 1
ATOM 4176 C CA . GLY B 1 222 ? 0.876 3.861 -4.855 1 94.25 222 GLY B CA 1
ATOM 4177 C C . GLY B 1 222 ? 0.329 2.471 -5.109 1 94.25 222 GLY B C 1
ATOM 4178 O O . GLY B 1 222 ? 1.082 1.553 -5.445 1 94.25 222 GLY B O 1
ATOM 4179 N N . TYR B 1 223 ? -0.917 2.357 -4.992 1 91.38 223 TYR B N 1
ATOM 4180 C CA . TYR B 1 223 ? -1.552 1.061 -5.199 1 91.38 223 TYR B CA 1
ATOM 4181 C C . TYR B 1 223 ? -1.458 0.634 -6.66 1 91.38 223 TYR B C 1
ATOM 4183 O O . TYR B 1 223 ? -1.256 -0.546 -6.957 1 91.38 223 TYR B O 1
ATOM 4191 N N . ILE B 1 224 ? -1.587 1.556 -7.5 1 90.69 224 ILE B N 1
ATOM 4192 C CA . ILE B 1 224 ? -1.475 1.256 -8.922 1 90.69 224 ILE B CA 1
ATOM 4193 C C . ILE B 1 224 ? -0.058 0.785 -9.242 1 90.69 224 ILE B C 1
ATOM 4195 O O . ILE B 1 224 ? 0.13 -0.183 -9.984 1 90.69 224 ILE B O 1
ATOM 4199 N N . PHE B 1 225 ? 0.888 1.454 -8.727 1 94.75 225 PHE B N 1
ATOM 4200 C CA . PHE B 1 225 ? 2.27 1.04 -8.938 1 94.75 225 PHE B CA 1
ATOM 4201 C C . PHE B 1 225 ? 2.518 -0.341 -8.336 1 94.75 225 PHE B C 1
ATOM 4203 O O . PHE B 1 225 ? 3.234 -1.156 -8.922 1 94.75 225 PHE B O 1
ATOM 4210 N N . GLY B 1 226 ? 1.96 -0.546 -7.164 1 93.81 226 GLY B N 1
ATOM 4211 C CA . GLY B 1 226 ? 2.08 -1.868 -6.57 1 93.81 226 GLY B CA 1
ATOM 4212 C C . GLY B 1 226 ? 1.468 -2.963 -7.422 1 93.81 226 GLY B C 1
ATOM 4213 O O . GLY B 1 226 ? 2.08 -4.016 -7.629 1 93.81 226 GLY B O 1
ATOM 4214 N N . PHE B 1 227 ? 0.331 -2.645 -7.953 1 90.81 227 PHE B N 1
ATOM 4215 C CA . PHE B 1 227 ? -0.366 -3.592 -8.812 1 90.81 227 PHE B CA 1
ATOM 4216 C C . PHE B 1 227 ? 0.445 -3.873 -10.078 1 90.81 227 PHE B C 1
ATOM 4218 O O . PHE B 1 227 ? 0.615 -5.031 -10.461 1 90.81 227 PHE B O 1
ATOM 4225 N N . LEU B 1 228 ? 0.917 -2.865 -10.656 1 92.25 228 LEU B N 1
ATOM 4226 C CA . LEU B 1 228 ? 1.683 -2.998 -11.891 1 92.25 228 LEU B CA 1
ATOM 4227 C C . LEU B 1 228 ? 2.982 -3.756 -11.641 1 92.25 228 LEU B C 1
ATOM 4229 O O . LEU B 1 228 ? 3.398 -4.57 -12.469 1 92.25 228 LEU B O 1
ATOM 4233 N N . ALA B 1 229 ? 3.611 -3.482 -10.547 1 94.5 229 ALA B N 1
ATOM 4234 C CA . ALA B 1 229 ? 4.855 -4.168 -10.211 1 94.5 229 ALA B CA 1
ATOM 4235 C C . ALA B 1 229 ? 4.637 -5.676 -10.094 1 94.5 229 ALA B C 1
ATOM 4237 O O . ALA B 1 229 ? 5.465 -6.465 -10.555 1 94.5 229 ALA B O 1
ATOM 4238 N N . ASN B 1 230 ? 3.562 -6.062 -9.492 1 91 230 ASN B N 1
ATOM 4239 C CA . ASN B 1 230 ? 3.254 -7.484 -9.352 1 91 230 ASN B CA 1
ATOM 4240 C C . ASN B 1 230 ? 2.883 -8.109 -10.695 1 91 230 ASN B C 1
ATOM 4242 O O . ASN B 1 230 ? 3.314 -9.219 -11.008 1 91 230 ASN B O 1
ATOM 4246 N N . LYS B 1 231 ? 2.16 -7.371 -11.469 1 87.31 231 LYS B N 1
ATOM 4247 C CA . LYS B 1 231 ? 1.668 -7.891 -12.742 1 87.31 231 LYS B CA 1
ATOM 4248 C C . LYS B 1 231 ? 2.811 -8.094 -13.734 1 87.31 231 LYS B C 1
ATOM 4250 O O . LYS B 1 231 ? 2.822 -9.078 -14.477 1 87.31 231 LYS B O 1
ATOM 4255 N N . VAL B 1 232 ? 3.75 -7.258 -13.75 1 90.38 232 VAL B N 1
ATOM 4256 C CA . VAL B 1 232 ? 4.805 -7.297 -14.758 1 90.38 232 VAL B CA 1
ATOM 4257 C C . VAL B 1 232 ? 5.871 -8.312 -14.352 1 90.38 232 VAL B C 1
ATOM 4259 O O . VAL B 1 232 ? 6.695 -8.719 -15.172 1 90.38 232 VAL B O 1
ATOM 4262 N N . PHE B 1 233 ? 5.844 -8.773 -13.18 1 92.75 233 PHE B N 1
ATOM 4263 C CA . PHE B 1 233 ? 6.91 -9.625 -12.648 1 92.75 233 PHE B CA 1
ATOM 4264 C C . PHE B 1 233 ? 7.023 -10.914 -13.453 1 92.75 233 PHE B C 1
ATOM 4266 O O . PHE B 1 233 ? 8.102 -11.258 -13.938 1 92.75 233 PHE B O 1
ATOM 4273 N N . PHE B 1 234 ? 5.953 -11.602 -13.672 1 86.25 234 PHE B N 1
ATOM 4274 C CA . PHE B 1 234 ? 6.008 -12.883 -14.359 1 86.25 234 PHE B CA 1
ATOM 4275 C C . PHE B 1 234 ? 6.391 -12.695 -15.82 1 86.25 234 PHE B C 1
ATOM 4277 O O . PHE B 1 234 ? 7.145 -13.492 -16.375 1 86.25 234 PHE B O 1
ATOM 4284 N N . SER B 1 235 ? 5.82 -11.617 -16.375 1 87.94 235 SER B N 1
ATOM 4285 C CA . SER B 1 235 ? 6.199 -11.312 -17.75 1 87.94 235 SER B CA 1
ATOM 4286 C C . SER B 1 235 ? 7.691 -11.008 -17.859 1 87.94 235 SER B C 1
ATOM 4288 O O . SER B 1 235 ? 8.344 -11.422 -18.812 1 87.94 235 SER B O 1
ATOM 4290 N N . MET B 1 236 ? 8.242 -10.383 -16.891 1 94.19 236 MET B N 1
ATOM 4291 C CA . MET B 1 236 ? 9.672 -10.078 -16.875 1 94.19 236 MET B CA 1
ATOM 4292 C C . MET B 1 236 ? 10.5 -11.344 -16.703 1 94.19 236 MET B C 1
ATOM 4294 O O . MET B 1 236 ? 11.5 -11.539 -17.406 1 94.19 236 MET B O 1
ATOM 4298 N N . VAL B 1 237 ? 10.078 -12.219 -15.883 1 93.06 237 VAL B N 1
ATOM 4299 C CA . VAL B 1 237 ? 10.812 -13.453 -15.633 1 93.06 237 VAL B CA 1
ATOM 4300 C C . VAL B 1 237 ? 10.789 -14.328 -16.891 1 93.06 237 VAL B C 1
ATOM 4302 O O . VAL B 1 237 ? 11.789 -14.945 -17.234 1 93.06 237 VAL B O 1
ATOM 4305 N N . SER B 1 238 ? 9.648 -14.391 -17.547 1 90.31 238 SER B N 1
ATOM 4306 C CA . SER B 1 238 ? 9.508 -15.211 -18.75 1 90.31 238 SER B CA 1
ATOM 4307 C C . SER B 1 238 ? 10.398 -14.688 -19.875 1 90.31 238 SER B C 1
ATOM 4309 O O . SER B 1 238 ? 10.961 -15.469 -20.656 1 90.31 238 SER B O 1
ATOM 4311 N N . ASN B 1 239 ? 10.594 -13.367 -19.875 1 94.31 239 ASN B N 1
ATOM 4312 C CA . ASN B 1 239 ? 11.328 -12.781 -20.984 1 94.31 239 ASN B CA 1
ATOM 4313 C C . ASN B 1 239 ? 12.805 -12.586 -20.656 1 94.31 239 ASN B C 1
ATOM 4315 O O . ASN B 1 239 ? 13.664 -12.68 -21.531 1 94.31 239 ASN B O 1
ATOM 4319 N N . LEU B 1 240 ? 13.102 -12.273 -19.375 1 96.31 240 LEU B N 1
ATOM 4320 C CA . LEU B 1 240 ? 14.461 -11.914 -18.984 1 96.31 240 LEU B CA 1
ATOM 4321 C C . LEU B 1 240 ? 15.062 -12.969 -18.062 1 96.31 240 LEU B C 1
ATOM 4323 O O . LEU B 1 240 ? 16.25 -12.891 -17.719 1 96.31 240 LEU B O 1
ATOM 4327 N N . THR B 1 241 ? 14.312 -13.977 -17.656 1 95.31 241 THR B N 1
ATOM 4328 C CA . THR B 1 241 ? 14.711 -14.945 -16.641 1 95.31 241 THR B CA 1
ATOM 4329 C C . THR B 1 241 ? 14.664 -14.312 -15.258 1 95.31 241 THR B C 1
ATOM 4331 O O . THR B 1 241 ? 14.438 -13.109 -15.117 1 95.31 241 THR B O 1
ATOM 4334 N N . LEU B 1 242 ? 14.797 -15.125 -14.281 1 95.25 242 LEU B N 1
ATOM 4335 C CA . LEU B 1 242 ? 14.758 -14.648 -12.906 1 95.25 242 LEU B CA 1
ATOM 4336 C C . LEU B 1 242 ? 15.961 -13.766 -12.602 1 95.25 242 LEU B C 1
ATOM 4338 O O . LEU B 1 242 ? 15.805 -12.648 -12.102 1 95.25 242 LEU B O 1
ATOM 4342 N N . PRO B 1 243 ? 17.203 -14.219 -12.938 1 97.06 243 PRO B N 1
ATOM 4343 C CA . PRO B 1 243 ? 18.344 -13.328 -12.695 1 97.06 243 PRO B CA 1
ATOM 4344 C C . PRO B 1 243 ? 18.234 -12.016 -13.477 1 97.06 243 PRO B C 1
ATOM 4346 O O . PRO B 1 243 ? 18.578 -10.953 -12.953 1 97.06 243 PRO B O 1
ATOM 4349 N N . GLY B 1 244 ? 17.828 -12.07 -14.711 1 97.69 244 GLY B N 1
ATOM 4350 C CA . GLY B 1 244 ? 17.641 -10.859 -15.5 1 97.69 244 GLY B CA 1
ATOM 4351 C C . GLY B 1 244 ? 16.703 -9.867 -14.859 1 97.69 244 GLY B C 1
ATOM 4352 O O . GLY B 1 244 ? 16.953 -8.656 -14.859 1 97.69 244 GLY B O 1
ATOM 4353 N N . THR B 1 245 ? 15.594 -10.367 -14.352 1 97.75 245 THR B N 1
ATOM 4354 C CA . THR B 1 245 ? 14.609 -9.531 -13.672 1 97.75 245 THR B CA 1
ATOM 4355 C C . THR B 1 245 ? 15.227 -8.883 -12.43 1 97.75 245 THR B C 1
ATOM 4357 O O . THR B 1 245 ? 15.047 -7.688 -12.195 1 97.75 245 THR B O 1
ATOM 4360 N N . PHE B 1 246 ? 15.984 -9.609 -11.672 1 98.19 246 PHE B N 1
ATOM 4361 C CA . PHE B 1 246 ? 16.609 -9.102 -10.453 1 98.19 246 PHE B CA 1
ATOM 4362 C C . PHE B 1 246 ? 17.688 -8.086 -10.781 1 98.19 246 PHE B C 1
ATOM 4364 O O . PHE B 1 246 ? 17.891 -7.129 -10.031 1 98.19 246 PHE B O 1
ATOM 4371 N N . TRP B 1 247 ? 18.359 -8.25 -11.914 1 98.44 247 TRP B N 1
ATOM 4372 C CA . TRP B 1 247 ? 19.312 -7.242 -12.359 1 98.44 247 TRP B CA 1
ATOM 4373 C C . TRP B 1 247 ? 18.609 -5.926 -12.672 1 98.44 247 TRP B C 1
ATOM 4375 O O . TRP B 1 247 ? 19.125 -4.852 -12.367 1 98.44 247 TRP B O 1
ATOM 4385 N N . VAL B 1 248 ? 17.5 -6.02 -13.273 1 98.44 248 VAL B N 1
ATOM 4386 C CA . VAL B 1 248 ? 16.719 -4.824 -13.594 1 98.44 248 VAL B CA 1
ATOM 4387 C C . VAL B 1 248 ? 16.297 -4.125 -12.305 1 98.44 248 VAL B C 1
ATOM 4389 O O . VAL B 1 248 ? 16.375 -2.9 -12.203 1 98.44 248 VAL B O 1
ATOM 4392 N N . PHE B 1 249 ? 15.859 -4.922 -11.344 1 98.44 249 PHE B N 1
ATOM 4393 C CA . PHE B 1 249 ? 15.469 -4.352 -10.055 1 98.44 249 PHE B CA 1
ATOM 4394 C C . PHE B 1 249 ? 16.641 -3.635 -9.406 1 98.44 249 PHE B C 1
ATOM 4396 O O . PHE B 1 249 ? 16.5 -2.525 -8.891 1 98.44 249 PHE B O 1
ATOM 4403 N N . GLY B 1 250 ? 17.766 -4.301 -9.414 1 98.56 250 GLY B N 1
ATOM 4404 C CA . GLY B 1 250 ? 18.953 -3.67 -8.867 1 98.56 250 GLY B CA 1
ATOM 4405 C C . GLY B 1 250 ? 19.328 -2.381 -9.578 1 98.56 250 GLY B C 1
ATOM 4406 O O . GLY B 1 250 ? 19.641 -1.378 -8.938 1 98.56 250 GLY B O 1
ATOM 4407 N N . ALA B 1 251 ? 19.25 -2.402 -10.867 1 98.56 251 ALA B N 1
ATOM 4408 C CA . ALA B 1 251 ? 19.562 -1.215 -11.656 1 98.56 251 ALA B CA 1
ATOM 4409 C C . ALA B 1 251 ? 18.594 -0.081 -11.352 1 98.56 251 ALA B C 1
ATOM 4411 O O . ALA B 1 251 ? 18.984 1.079 -11.242 1 98.56 251 ALA B O 1
ATOM 4412 N N . THR B 1 252 ? 17.375 -0.459 -11.266 1 98.44 252 THR B N 1
ATOM 4413 C CA . THR B 1 252 ? 16.359 0.536 -10.953 1 98.44 252 THR B CA 1
ATOM 4414 C C . THR B 1 252 ? 16.641 1.185 -9.602 1 98.44 252 THR B C 1
ATOM 4416 O O . THR B 1 252 ? 16.469 2.395 -9.438 1 98.44 252 THR B O 1
ATOM 4419 N N . SER B 1 253 ? 17.062 0.401 -8.664 1 98.56 253 SER B N 1
ATOM 4420 C CA . SER B 1 253 ? 17.391 0.927 -7.34 1 98.56 253 SER B CA 1
ATOM 4421 C C . SER B 1 253 ? 18.547 1.904 -7.406 1 98.56 253 SER B C 1
ATOM 4423 O O . SER B 1 253 ? 18.516 2.973 -6.793 1 98.56 253 SER B O 1
ATOM 4425 N N . PHE B 1 254 ? 19.562 1.584 -8.188 1 98.5 254 PHE B N 1
ATOM 4426 C CA . PHE B 1 254 ? 20.719 2.451 -8.305 1 98.5 254 PHE B CA 1
ATOM 4427 C C . PHE B 1 254 ? 20.359 3.742 -9.031 1 98.5 254 PHE B C 1
ATOM 4429 O O . PHE B 1 254 ? 20.75 4.832 -8.609 1 98.5 254 PHE B O 1
ATOM 4436 N N . ILE B 1 255 ? 19.656 3.633 -10.102 1 98.44 255 ILE B N 1
ATOM 4437 C CA . ILE B 1 255 ? 19.234 4.812 -10.844 1 98.44 255 ILE B CA 1
ATOM 4438 C C . ILE B 1 255 ? 18.328 5.684 -9.969 1 98.44 255 ILE B C 1
ATOM 4440 O O . ILE B 1 255 ? 18.469 6.91 -9.961 1 98.44 255 ILE B O 1
ATOM 4444 N N . GLY B 1 256 ? 17.453 5 -9.258 1 98.25 256 GLY B N 1
ATOM 4445 C CA . GLY B 1 256 ? 16.594 5.723 -8.336 1 98.25 256 GLY B CA 1
ATOM 4446 C C . GLY B 1 256 ? 17.359 6.457 -7.254 1 98.25 256 GLY B C 1
ATOM 4447 O O . GLY B 1 256 ? 17.016 7.582 -6.891 1 98.25 256 GLY B O 1
ATOM 4448 N N . ALA B 1 257 ? 18.391 5.832 -6.738 1 98.12 257 ALA B N 1
ATOM 4449 C CA . ALA B 1 257 ? 19.234 6.477 -5.73 1 98.12 257 ALA B CA 1
ATOM 4450 C C . ALA B 1 257 ? 19.844 7.762 -6.266 1 98.12 257 ALA B C 1
ATOM 4452 O O . ALA B 1 257 ? 19.875 8.781 -5.578 1 98.12 257 ALA B O 1
ATOM 4453 N N . ILE B 1 258 ? 20.266 7.723 -7.473 1 97.75 258 ILE B N 1
ATOM 4454 C CA . ILE B 1 258 ? 20.875 8.883 -8.094 1 97.75 258 ILE B CA 1
ATOM 4455 C C . ILE B 1 258 ? 19.844 9.984 -8.305 1 97.75 258 ILE B C 1
ATOM 4457 O O . ILE B 1 258 ? 20.062 11.141 -7.953 1 97.75 258 ILE B O 1
ATOM 4461 N N . ILE B 1 259 ? 18.703 9.641 -8.789 1 97.5 259 ILE B N 1
ATOM 4462 C CA . ILE B 1 259 ? 17.656 10.602 -9.078 1 97.5 259 ILE B CA 1
ATOM 4463 C C . ILE B 1 259 ? 17.172 11.258 -7.785 1 97.5 259 ILE B C 1
ATOM 4465 O O . ILE B 1 259 ? 17.078 12.484 -7.699 1 97.5 259 ILE B O 1
ATOM 4469 N N . LEU B 1 260 ? 16.938 10.453 -6.785 1 95.25 260 LEU B N 1
ATOM 4470 C CA . LEU B 1 260 ? 16.406 10.977 -5.527 1 95.25 260 LEU B CA 1
ATOM 4471 C C . LEU B 1 260 ? 17.453 11.844 -4.828 1 95.25 260 LEU B C 1
ATOM 4473 O O . LEU B 1 260 ? 17.109 12.797 -4.129 1 95.25 260 LEU B O 1
ATOM 4477 N N . HIS B 1 261 ? 18.719 11.5 -5.004 1 92.88 261 HIS B N 1
ATOM 4478 C CA . HIS B 1 261 ? 19.781 12.297 -4.406 1 92.88 261 HIS B CA 1
ATOM 4479 C C . HIS B 1 261 ? 19.75 13.734 -4.906 1 92.88 261 HIS B C 1
ATOM 4481 O O . HIS B 1 261 ? 20 14.672 -4.145 1 92.88 261 HIS B O 1
ATOM 4487 N N . PHE B 1 262 ? 19.281 13.969 -6.066 1 92.75 262 PHE B N 1
ATOM 4488 C CA . PHE B 1 262 ? 19.312 15.297 -6.652 1 92.75 262 PHE B CA 1
ATOM 4489 C C . PHE B 1 262 ? 17.984 16.016 -6.461 1 92.75 262 PHE B C 1
ATOM 4491 O O . PHE B 1 262 ? 17.938 17.234 -6.383 1 92.75 262 PHE B O 1
ATOM 4498 N N . ILE B 1 263 ? 16.938 15.32 -6.27 1 92 263 ILE B N 1
ATOM 4499 C CA . ILE B 1 263 ? 15.633 15.969 -6.328 1 92 263 ILE B CA 1
ATOM 4500 C C . ILE B 1 263 ? 15.016 16.031 -4.934 1 92 263 ILE B C 1
ATOM 4502 O O . ILE B 1 263 ? 14.203 16.906 -4.641 1 92 263 ILE B O 1
ATOM 4506 N N . LEU B 1 264 ? 15.328 15.18 -4.07 1 93.56 264 LEU B N 1
ATOM 4507 C CA . LEU B 1 264 ? 14.711 15.102 -2.748 1 93.56 264 LEU B CA 1
ATOM 4508 C C . LEU B 1 264 ? 15.352 16.109 -1.796 1 93.56 264 LEU B C 1
ATOM 4510 O O . LEU B 1 264 ? 16.531 15.977 -1.442 1 93.56 264 LEU B O 1
ATOM 4514 N N . PRO B 1 265 ? 14.617 17.109 -1.445 1 91.88 265 PRO B N 1
ATOM 4515 C CA . PRO B 1 265 ? 15.125 18 -0.405 1 91.88 265 PRO B CA 1
ATOM 4516 C C . PRO B 1 265 ? 15 17.406 0.997 1 91.88 265 PRO B C 1
ATOM 4518 O O . PRO B 1 265 ? 14.242 16.469 1.207 1 91.88 265 PRO B O 1
ATOM 4521 N N . GLU B 1 266 ? 15.797 17.875 1.848 1 93 266 GLU B N 1
ATOM 4522 C CA . GLU B 1 266 ? 15.672 17.438 3.234 1 93 266 GLU B CA 1
ATOM 4523 C C . GLU B 1 266 ? 14.57 18.203 3.961 1 93 266 GLU B C 1
ATOM 4525 O O . GLU B 1 266 ? 14.672 19.422 4.141 1 93 266 GLU B O 1
ATOM 4530 N N . THR B 1 267 ? 13.555 17.578 4.355 1 90.06 267 THR B N 1
ATOM 4531 C CA . THR B 1 267 ? 12.414 18.234 4.984 1 90.06 267 THR B CA 1
ATOM 4532 C C . THR B 1 267 ? 12.477 18.078 6.504 1 90.06 267 THR B C 1
ATOM 4534 O O . THR B 1 267 ? 11.719 18.734 7.227 1 90.06 267 THR B O 1
ATOM 4537 N N . GLU B 1 268 ? 13.414 17.25 6.93 1 89.75 268 GLU B N 1
ATOM 4538 C CA . GLU B 1 268 ? 13.484 17 8.367 1 89.75 268 GLU B CA 1
ATOM 4539 C C . GLU B 1 268 ? 13.906 18.25 9.125 1 89.75 268 GLU B C 1
ATOM 4541 O O . GLU B 1 268 ? 14.922 18.859 8.805 1 89.75 268 GLU B O 1
ATOM 4546 N N . GLY B 1 269 ? 13.117 18.625 10.148 1 84.44 269 GLY B N 1
ATOM 4547 C CA . GLY B 1 269 ? 13.43 19.766 10.984 1 84.44 269 GLY B CA 1
ATOM 4548 C C . GLY B 1 269 ? 12.938 21.078 10.398 1 84.44 269 GLY B C 1
ATOM 4549 O O . GLY B 1 269 ? 13.203 22.156 10.953 1 84.44 269 GLY B O 1
ATOM 4550 N N . LYS B 1 270 ? 12.312 20.984 9.297 1 87.38 270 LYS B N 1
ATOM 4551 C CA . LYS B 1 270 ? 11.812 22.203 8.648 1 87.38 270 LYS B CA 1
ATOM 4552 C C . LYS B 1 270 ? 10.328 22.406 8.945 1 87.38 270 LYS B C 1
ATOM 4554 O O . LYS B 1 270 ? 9.609 21.438 9.211 1 87.38 270 LYS B O 1
ATOM 4559 N N . THR B 1 271 ? 9.883 23.641 8.938 1 83.31 271 THR B N 1
ATOM 4560 C CA . THR B 1 271 ? 8.477 23.953 9.156 1 83.31 271 THR B CA 1
ATOM 4561 C C . THR B 1 271 ? 7.668 23.703 7.883 1 83.31 271 THR B C 1
ATOM 4563 O O . THR B 1 271 ? 8.219 23.672 6.785 1 83.31 271 THR B O 1
ATOM 4566 N N . LEU B 1 272 ? 6.445 23.547 8.086 1 81.5 272 LEU B N 1
ATOM 4567 C CA . LEU B 1 272 ? 5.562 23.344 6.941 1 81.5 272 LEU B CA 1
ATOM 4568 C C . LEU B 1 272 ? 5.641 24.531 5.977 1 81.5 272 LEU B C 1
ATOM 4570 O O . LEU B 1 272 ? 5.609 24.344 4.758 1 81.5 272 LEU B O 1
ATOM 4574 N N . HIS B 1 273 ? 5.703 25.703 6.609 1 82.69 273 HIS B N 1
ATOM 4575 C CA . HIS B 1 273 ? 5.797 26.906 5.793 1 82.69 273 HIS B CA 1
ATOM 4576 C C . HIS B 1 273 ? 7.066 26.891 4.945 1 82.69 273 HIS B C 1
ATOM 4578 O O . HIS B 1 273 ? 7.02 27.188 3.748 1 82.69 273 HIS B O 1
ATOM 4584 N N . GLU B 1 274 ? 8.172 26.5 5.449 1 87.12 274 GLU B N 1
ATOM 4585 C CA . GLU B 1 274 ? 9.438 26.422 4.723 1 87.12 274 GLU B CA 1
ATOM 4586 C C . GLU B 1 274 ? 9.367 25.406 3.594 1 87.12 274 GLU B C 1
ATOM 4588 O O . GLU B 1 274 ? 9.875 25.641 2.498 1 87.12 274 GLU B O 1
ATOM 4593 N N . ILE B 1 275 ? 8.742 24.328 3.846 1 87.88 275 ILE B N 1
ATOM 4594 C CA . ILE B 1 275 ? 8.625 23.25 2.863 1 87.88 275 ILE B CA 1
ATOM 4595 C C . ILE B 1 275 ? 7.727 23.703 1.713 1 87.88 275 ILE B C 1
ATOM 4597 O O . ILE B 1 275 ? 8.07 23.516 0.542 1 87.88 275 ILE B O 1
ATOM 4601 N N . THR B 1 276 ? 6.609 24.328 2.086 1 82.75 276 THR B N 1
ATOM 4602 C CA . THR B 1 276 ? 5.688 24.812 1.064 1 82.75 276 THR B CA 1
ATOM 4603 C C . THR B 1 276 ? 6.336 25.891 0.206 1 82.75 276 THR B C 1
ATOM 4605 O O . THR B 1 276 ? 6.133 25.938 -1.008 1 82.75 276 THR B O 1
ATOM 4608 N N . GLU B 1 277 ? 7.133 26.734 0.83 1 85.44 277 GLU B N 1
ATOM 4609 C CA . GLU B 1 277 ? 7.824 27.797 0.1 1 85.44 277 GLU B CA 1
ATOM 4610 C C . GLU B 1 277 ? 8.875 27.219 -0.845 1 85.44 277 GLU B C 1
ATOM 4612 O O . GLU B 1 277 ? 9.102 27.766 -1.929 1 85.44 277 GLU B O 1
ATOM 4617 N N . HIS B 1 278 ? 9.516 26.234 -0.449 1 87.56 278 HIS B N 1
ATOM 4618 C CA . HIS B 1 278 ? 10.484 25.562 -1.308 1 87.56 278 HIS B CA 1
ATOM 4619 C C . HIS B 1 278 ? 9.82 25.016 -2.568 1 87.56 278 HIS B C 1
ATOM 4621 O O . HIS B 1 278 ? 10.305 25.25 -3.68 1 87.56 278 HIS B O 1
ATOM 4627 N N . PHE B 1 279 ? 8.711 24.391 -2.377 1 85.69 279 PHE B N 1
ATOM 4628 C CA . PHE B 1 279 ? 8.047 23.766 -3.51 1 85.69 279 PHE B CA 1
ATOM 4629 C C . PHE B 1 279 ? 7.312 24.797 -4.355 1 85.69 279 PHE B C 1
ATOM 4631 O O . PHE B 1 279 ? 7.039 24.562 -5.531 1 85.69 279 PHE B O 1
ATOM 4638 N N . ALA B 1 280 ? 7.051 25.906 -3.723 1 80.12 280 ALA B N 1
ATOM 4639 C CA . ALA B 1 280 ? 6.48 27.031 -4.465 1 80.12 280 ALA B CA 1
ATOM 4640 C C . ALA B 1 280 ? 7.551 27.75 -5.273 1 80.12 280 ALA B C 1
ATOM 4642 O O . ALA B 1 280 ? 7.238 28.594 -6.125 1 80.12 280 ALA B O 1
ATOM 4643 N N . GLY B 1 281 ? 8.805 27.453 -5.066 1 81.81 281 GLY B N 1
ATOM 4644 C CA . GLY B 1 281 ? 9.914 28.062 -5.785 1 81.81 281 GLY B CA 1
ATOM 4645 C C . GLY B 1 281 ? 10.359 29.391 -5.188 1 81.81 281 GLY B C 1
ATOM 4646 O O . GLY B 1 281 ? 11.078 30.156 -5.828 1 81.81 281 GLY B O 1
ATOM 4647 N N . ARG B 1 282 ? 9.914 29.656 -4.016 1 82.19 282 ARG B N 1
ATOM 4648 C CA . ARG B 1 282 ? 10.203 30.953 -3.406 1 82.19 282 ARG B CA 1
ATOM 4649 C C . ARG B 1 282 ? 11.43 30.875 -2.5 1 82.19 282 ARG B C 1
ATOM 4651 O O . ARG B 1 282 ? 12.047 31.891 -2.193 1 82.19 282 ARG B O 1
ATOM 4658 N N . SER B 1 283 ? 11.703 29.719 -2.014 1 83.69 283 SER B N 1
ATOM 4659 C CA . SER B 1 283 ? 12.875 29.469 -1.18 1 83.69 283 SER B CA 1
ATOM 4660 C C . SER B 1 283 ? 13.445 28.078 -1.406 1 83.69 283 SER B C 1
ATOM 4662 O O . SER B 1 283 ? 12.773 27.219 -1.977 1 83.69 283 SER B O 1
ATOM 4664 N N . LYS B 1 284 ? 14.656 28 -1.053 1 86.12 284 LYS B N 1
ATOM 4665 C CA . LYS B 1 284 ? 15.305 26.703 -1.188 1 86.12 284 LYS B CA 1
ATOM 4666 C C . LYS B 1 284 ? 15.656 26.109 0.176 1 86.12 284 LYS B C 1
ATOM 4668 O O . LYS B 1 284 ? 16.203 26.797 1.032 1 86.12 284 LYS B O 1
ATOM 4673 N N . LEU B 1 285 ? 15.273 24.875 0.298 1 87.81 285 LEU B N 1
ATOM 4674 C CA . LEU B 1 285 ? 15.594 24.172 1.535 1 87.81 285 LEU B CA 1
ATOM 4675 C C . LEU B 1 285 ? 17.031 23.688 1.523 1 87.81 285 LEU B C 1
ATOM 4677 O O . LEU B 1 285 ? 17.562 23.312 0.471 1 87.81 285 LEU B O 1
ATOM 4681 N N . SER B 1 286 ? 17.609 23.734 2.682 1 82.25 286 SER B N 1
ATOM 4682 C CA . SER B 1 286 ? 18.938 23.156 2.828 1 82.25 286 SER B CA 1
ATOM 4683 C C . SER B 1 286 ? 18.875 21.625 2.803 1 82.25 286 SER B C 1
ATOM 4685 O O . SER B 1 286 ? 17.875 21.047 3.211 1 82.25 286 SER B O 1
ATOM 4687 N N . ASN B 1 287 ? 19.922 20.984 2.398 1 85.19 287 ASN B N 1
ATOM 4688 C CA . ASN B 1 287 ? 19.969 19.531 2.336 1 85.19 287 ASN B CA 1
ATOM 4689 C C . ASN B 1 287 ? 20.453 18.938 3.652 1 85.19 287 ASN B C 1
ATOM 4691 O O . ASN B 1 287 ? 20.766 17.734 3.721 1 85.19 287 ASN B O 1
ATOM 4695 N N . LYS B 1 288 ? 20.562 19.703 4.668 1 82.88 288 LYS B N 1
ATOM 4696 C CA . LYS B 1 288 ? 20.984 19.219 5.977 1 82.88 288 LYS B CA 1
ATOM 4697 C C . LYS B 1 288 ? 19.812 19.219 6.961 1 82.88 288 LYS B C 1
ATOM 4699 O O . LYS B 1 288 ? 18.875 20.016 6.832 1 82.88 288 LYS B O 1
ATOM 4704 N N . VAL B 1 289 ? 19.875 18.266 7.781 1 83.5 289 VAL B N 1
ATOM 4705 C CA . VAL B 1 289 ? 18.875 18.188 8.836 1 83.5 289 VAL B CA 1
ATOM 4706 C C . VAL B 1 289 ? 18.984 19.422 9.742 1 83.5 289 VAL B C 1
ATOM 4708 O O . VAL B 1 289 ? 20.094 19.812 10.133 1 83.5 289 VAL B O 1
ATOM 4711 N N . GLN B 1 290 ? 17.969 20.141 9.875 1 75.56 290 GLN B N 1
ATOM 4712 C CA . GLN B 1 290 ? 17.984 21.281 10.773 1 75.56 290 GLN B CA 1
ATOM 4713 C C . GLN B 1 290 ? 17.672 20.875 12.211 1 75.56 290 GLN B C 1
ATOM 4715 O O . GLN B 1 290 ? 16.578 20.344 12.492 1 75.56 290 GLN B O 1
ATOM 4720 N N . ARG B 1 291 ? 18.75 20.766 12.961 1 67.12 291 ARG B N 1
ATOM 4721 C CA . ARG B 1 291 ? 18.594 20.391 14.367 1 67.12 291 ARG B CA 1
ATOM 4722 C C . ARG B 1 291 ? 18.266 21.609 15.219 1 67.12 291 ARG B C 1
ATOM 4724 O O . ARG B 1 291 ? 18.828 22.688 15.008 1 67.12 291 ARG B O 1
ATOM 4731 N N . LYS B 1 292 ? 17.172 21.672 15.656 1 52 292 LYS B N 1
ATOM 4732 C CA . LYS B 1 292 ? 16.875 22.797 16.531 1 52 292 LYS B CA 1
ATOM 4733 C C . LYS B 1 292 ? 17.922 22.922 17.641 1 52 292 LYS B C 1
ATOM 4735 O O . LYS B 1 292 ? 18.156 21.969 18.375 1 52 292 LYS B O 1
ATOM 4740 N N . THR B 1 293 ? 19.016 23.531 17.406 1 45.91 293 THR B N 1
ATOM 4741 C CA . THR B 1 293 ? 19.953 23.828 18.469 1 45.91 293 THR B CA 1
ATOM 4742 C C . THR B 1 293 ? 19.219 24.297 19.719 1 45.91 293 THR B C 1
ATOM 4744 O O . THR B 1 293 ? 18.344 25.156 19.656 1 45.91 293 THR B O 1
ATOM 4747 N N . ASN B 1 294 ? 18.984 23.328 20.641 1 40.78 294 ASN B N 1
ATOM 4748 C CA . ASN B 1 294 ? 18.656 23.828 21.969 1 40.78 294 ASN B CA 1
ATOM 4749 C C . ASN B 1 294 ? 19.406 25.109 22.297 1 40.78 294 ASN B C 1
ATOM 4751 O O . ASN B 1 294 ? 20.609 25.078 22.547 1 40.78 294 ASN B O 1
ATOM 4755 N N . VAL B 1 295 ? 19.359 26.125 21.625 1 36.31 295 VAL B N 1
ATOM 4756 C CA . VAL B 1 295 ? 20.016 27.281 22.219 1 36.31 295 VAL B CA 1
ATOM 4757 C C . VAL B 1 295 ? 19.641 27.375 23.688 1 36.31 295 VAL B C 1
ATOM 4759 O O . VAL B 1 295 ? 18.5 27.641 24.031 1 36.31 295 VAL B O 1
ATOM 4762 N N . VAL B 1 296 ? 20.203 26.516 24.547 1 35.75 296 VAL B N 1
ATOM 4763 C CA . VAL B 1 296 ? 20.344 26.906 25.938 1 35.75 296 VAL B CA 1
ATOM 4764 C C . VAL B 1 296 ? 20.625 28.406 26.031 1 35.75 296 VAL B C 1
ATOM 4766 O O . VAL B 1 296 ? 21.578 28.906 25.422 1 35.75 296 VAL B O 1
ATOM 4769 N N . SER B 1 297 ? 19.594 29.203 26.125 1 34.03 297 SER B N 1
ATOM 4770 C CA . SER B 1 297 ? 19.891 30.547 26.625 1 34.03 297 SER B CA 1
ATOM 4771 C C . SER B 1 297 ? 21.094 30.531 27.547 1 34.03 297 SER B C 1
ATOM 4773 O O . SER B 1 297 ? 21.062 29.891 28.594 1 34.03 297 SER B O 1
ATOM 4775 N N . GLU B 1 298 ? 22.312 30.359 27.125 1 33.22 298 GLU B N 1
ATOM 4776 C CA . GLU B 1 298 ? 23.312 30.875 28.062 1 33.22 298 GLU B CA 1
ATOM 4777 C C . GLU B 1 298 ? 22.719 31.938 28.969 1 33.22 298 GLU B C 1
ATOM 4779 O O . GLU B 1 298 ? 21.984 32.812 28.516 1 33.22 298 GLU B O 1
ATOM 4784 N N . GLY B 1 299 ? 22.359 31.531 30.234 1 32.66 299 GLY B N 1
ATOM 4785 C CA . GLY B 1 299 ? 22.062 32.438 31.344 1 32.66 299 GLY B CA 1
ATOM 4786 C C . GLY B 1 299 ? 22.578 33.844 31.109 1 32.66 299 GLY B C 1
ATOM 4787 O O . GLY B 1 299 ? 23.75 34.031 30.797 1 32.66 299 GLY B O 1
ATOM 4788 N N . PHE B 1 300 ? 21.891 34.562 30.359 1 32.56 300 PHE B N 1
ATOM 4789 C CA . PHE B 1 300 ? 22.266 35.969 30.469 1 32.56 300 PHE B CA 1
ATOM 4790 C C . PHE B 1 300 ? 22.828 36.281 31.859 1 32.56 300 PHE B C 1
ATOM 4792 O O . PHE B 1 300 ? 22.125 36.219 32.844 1 32.56 300 PHE B O 1
ATOM 4799 N N . LYS B 1 301 ? 24.094 35.75 32.062 1 33.62 301 LYS B N 1
ATOM 4800 C CA . LYS B 1 301 ? 24.812 36.344 33.188 1 33.62 301 LYS B CA 1
ATOM 4801 C C . LYS B 1 301 ? 24.344 37.75 33.469 1 33.62 301 LYS B C 1
ATOM 4803 O O . LYS B 1 301 ? 24.453 38.625 32.594 1 33.62 301 LYS B O 1
ATOM 4808 N N . ASN B 1 302 ? 23.094 37.812 34.125 1 32.41 302 ASN B N 1
ATOM 4809 C CA . ASN B 1 302 ? 22.703 39.062 34.781 1 32.41 302 ASN B CA 1
ATOM 4810 C C . ASN B 1 302 ? 23.906 39.844 35.281 1 32.41 302 ASN B C 1
ATOM 4812 O O . ASN B 1 302 ? 24.344 39.656 36.406 1 32.41 302 ASN B O 1
ATOM 4816 N N . GLU B 1 303 ? 24.891 39.781 34.312 1 33.72 303 GLU B N 1
ATOM 4817 C CA . GLU B 1 303 ? 26.062 40.562 34.688 1 33.72 303 GLU B CA 1
ATOM 4818 C C . GLU B 1 303 ? 25.688 41.938 35.188 1 33.72 303 GLU B C 1
ATOM 4820 O O . GLU B 1 303 ? 26.547 42.688 35.656 1 33.72 303 GLU B O 1
ATOM 4825 N N . ALA B 1 304 ? 24.406 42.312 34.781 1 33.38 304 ALA B N 1
ATOM 4826 C CA . ALA B 1 304 ? 24.125 43.656 35.312 1 33.38 304 ALA B CA 1
ATOM 4827 C C . ALA B 1 304 ? 24.094 43.656 36.812 1 33.38 304 ALA B C 1
ATOM 4829 O O . ALA B 1 304 ? 24.125 44.719 37.438 1 33.38 304 ALA B O 1
ATOM 4830 N N . PHE B 1 305 ? 23.594 42.375 37.312 1 32.03 305 PHE B N 1
ATOM 4831 C CA . PHE B 1 305 ? 23.469 42.469 38.75 1 32.03 305 PHE B CA 1
ATOM 4832 C C . PHE B 1 305 ? 24.844 42.469 39.438 1 32.03 305 PHE B C 1
ATOM 4834 O O . PHE B 1 305 ? 24.953 42.531 40.656 1 32.03 305 PHE B O 1
ATOM 4841 N N . GLU B 1 306 ? 25.766 41.75 38.625 1 33 306 GLU B N 1
ATOM 4842 C CA . GLU B 1 306 ? 27.016 41.781 39.375 1 33 306 GLU B CA 1
ATOM 4843 C C . GLU B 1 306 ? 27.609 43.188 39.406 1 33 306 GLU B C 1
ATOM 4845 O O . GLU B 1 306 ? 28.594 43.469 38.719 1 33 306 GLU B O 1
ATOM 4850 N N . ALA B 1 307 ? 26.672 44.094 38.906 1 29.41 307 ALA B N 1
ATOM 4851 C CA . ALA B 1 307 ? 27.266 45.438 38.906 1 29.41 307 ALA B CA 1
ATOM 4852 C C . ALA B 1 307 ? 28.094 45.656 40.188 1 29.41 307 ALA B C 1
ATOM 4854 O O . ALA B 1 307 ? 28.625 44.719 40.75 1 29.41 307 ALA B O 1
ATOM 4855 N N . GLU B 1 308 ? 27.719 46.719 40.844 1 32.19 308 GLU B N 1
ATOM 4856 C CA . GLU B 1 308 ? 28.469 47.75 41.562 1 32.19 308 GLU B CA 1
ATOM 4857 C C . GLU B 1 308 ? 28.812 47.281 42.969 1 32.19 308 GLU B C 1
ATOM 4859 O O . GLU B 1 308 ? 29.312 48.094 43.781 1 32.19 308 GLU B O 1
ATOM 4864 N N . GLU B 1 309 ? 28.344 46 43.312 1 32.22 309 GLU B N 1
ATOM 4865 C CA . GLU B 1 309 ? 28.562 45.938 44.781 1 32.22 309 GLU B CA 1
ATOM 4866 C C . GLU B 1 309 ? 30.047 45.969 45.094 1 32.22 309 GLU B C 1
ATOM 4868 O O . GLU B 1 309 ? 30.438 46 46.281 1 32.22 309 GLU B O 1
ATOM 4873 N N . SER B 1 310 ? 30.766 45.5 43.969 1 30.02 310 SER B N 1
ATOM 4874 C CA . SER B 1 310 ? 32.125 45.344 44.469 1 30.02 310 SER B CA 1
ATOM 4875 C C . SER B 1 310 ? 32.75 46.688 44.844 1 30.02 310 SER B C 1
ATOM 4877 O O . SER B 1 310 ? 33.938 46.75 45.219 1 30.02 310 SER B O 1
ATOM 4879 N N . ARG B 1 311 ? 32.156 47.719 44.219 1 29 311 ARG B N 1
ATOM 4880 C CA . ARG B 1 311 ? 32.969 48.938 44.469 1 29 311 ARG B CA 1
ATOM 4881 C C . ARG B 1 311 ? 32.844 49.375 45.938 1 29 311 ARG B C 1
ATOM 4883 O O . ARG B 1 311 ? 33.406 50.375 46.312 1 29 311 ARG B O 1
ATOM 4890 N N . PHE B 1 312 ? 31.781 48.75 46.656 1 24.3 312 PHE B N 1
ATOM 4891 C CA . PHE B 1 312 ? 32.031 49.219 48 1 24.3 312 PHE B CA 1
ATOM 4892 C C . PHE B 1 312 ? 33.156 48.438 48.688 1 24.3 312 PHE B C 1
ATOM 4894 O O . PHE B 1 312 ? 33.25 47.219 48.469 1 24.3 312 PHE B O 1
#

Sequence (624 aa):
MAWLRGWTTVESVDPEFQELCRQLNKNAVQATPLTTISGKLNENVPMIKKPSKVQMLKLLGKKEFLWPYFLVALSFFLGHFNGMTAMQTYAIPIFSSLKAPIDKYYCTIILGAVEFFGCIACVTLVNLLGKRVINLVSLVVCGVCFITVATYAHVVGIEYLDTLMSPNVNETGVFYWTPLVFLVISSFSSYLGIKILPWILTGEVFPNETRAVASGLSSGLGYIFGFLANKVFFSMVSNLTLPGTFWVFGATSFIGAIILHFILPETEGKTLHEITEHFAGRSKLSNKVQRKTNVVSEGFKNEAFEAEESRFMAWLRGWTTVESVDPEFQELCRQLNKNAVQATPLTTISGKLNENVPMIKKPSKVQMLKLLGKKEFLWPYFLVALSFFLGHFNGMTAMQTYAIPIFSSLKAPIDKYYCTIILGAVEFFGCIACVTLVNLLGKRVINLVSLVVCGVCFITVATYAHVVGIEYLDTLMSPNVNETGVFYWTPLVFLVISSFSSYLGIKILPWILTGEVFPNETRAVASGLSSGLGYIFGFLANKVFFSMVSNLTLPGTFWVFGATSFIGAIILHFILPETEGKTLHEITEHFAGRSKLSNKVQRKTNVVSEGFKNEAFEAEESRF

Nearest PDB structures (foldseek):
  6rw3-assembly4_D  TM=7.285E-01  e=1.221E-03  Plasmodium falciparum
  6rw3-assembly2_B  TM=6.731E-01  e=3.290E-03  Plasmodium falciparum
  4ja3-assembly2_B  TM=7.223E-01  e=1.552E-02  Escherichia coli K-12
  8cni-assembly1_B  TM=5.653E-01  e=5.086E-01  Gallus gallus
  7bp3-assembly1_B  TM=6.071E-01  e=1.257E+00  Homo sapiens

InterPro domains:
  IPR005828 Major facilitator, sugar transporter-like [PF00083] (38-279)
  IPR020846 Major facilitator superfamily domain [PS50850] (1-268)
  IPR036259 MFS transporter superfamily [G3DSA:1.20.1250.20] (1-284)
  IPR036259 MFS transporter superfamily [SSF103473] (47-275)
  IPR050549 Major Facilitator Superfamily Trehalose Transporter [PTHR48021] (2-276)

pLDDT: mean 75.5, std 25.77, range [20.66, 98.69]

Organism: Brassicogethes aeneus (NCBI:txid1431903)

Foldseek 3Di:
DPPVPPPDPPPPPPVVVVVVVVVVVVVVPPDDPCVPVVPPPVPPPPPPPLDDPVVLVVVCVALLNVLLLVLLLLLLLLLQLLCLLQCLVCQQQVCVLLQAVDHSVVLNVLLVVLLVVLQVLQVVCCLPQFQLVLLLQLLLLSLVLLLQSLVVCVVVPRFAGDDPPDPDDPPPPDHDNSNSVSSSSNSSSSSNHSNCPSVVSLVASDDPSNSVVSNVVSVVSSVVSSVVSNVCQNVCCVVLTPSRSSNSSSVSSNVSSVVCNPSPAGCACHHSVQSSCCSNVNDNGDRDHDDPP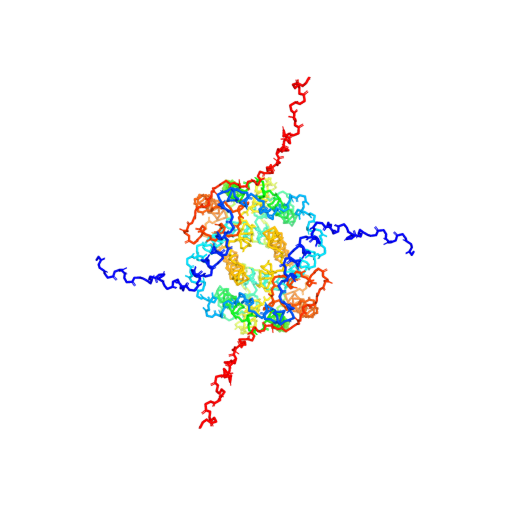PPPPPPPPVCVVVPPVVVD/DPPVPPPDPPPPPPVVVVVVVVVVVVVVPPDDPCVPVVPPPVPPPPPPPLDDPVVLVVVCVALLNVLLLVLLLLLLLLLQLLCLLQCLVCQQQVCVLLQAVDHSVVLNVLLVVLLVVLQVLQVVCCLPQFQLVLLLQLLLLSLVLLLQSLVVCVVVPRFAGDDPPDPDDPPPVDHDNSNSVSSSSNSSSSSNHSNCPSVVSLVASDDPSNSVVSNVVSVVSSVVSSVVSNVCQNVCCVVLTPSRSSNSSSVSSNVSSVVCNPSPAGCACHHSVQSSCCSNVNDNGDRDHDDPPPPPPPPPPVVVVVPDPVVD